Protein 8YXY (pdb70)

Sequence (577 aa):
KPHVSLIGLGNMGLAIANCLIKSGCKLTVWNRSAEKAASLVPQGATVAATPAECVASSPTIVICLLNQDVVQQTLDEVIDLSGKTIINLTNGTPQQAVKVATLVQQRGAESYIHGAIMTTPEYLGQPSSVTLISGPKTAYESQKELLSSIGTTRHVSDDIAKASLLDNALLSVMSGVFEGWVQALAIVGAAGEDEVDFAALASPLVASMADQLPVIAGRVREKQYVGGSPITMGLEA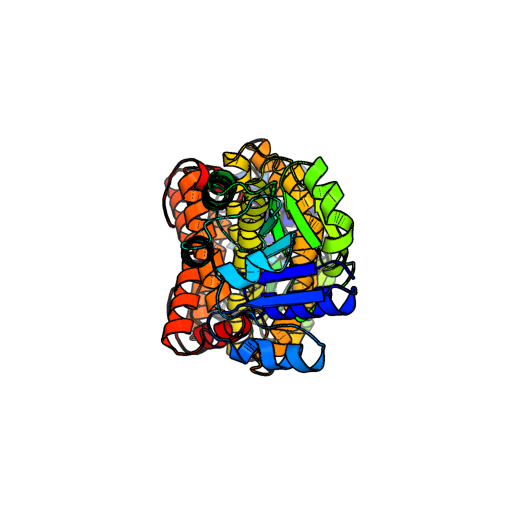LENISETSRELGVGVLLGSMREVMSEAVKKGKGGESIAGLVPMLTELDKKWNKPHVSLIGLGNMGLAIANCLIKSGCKLTVWNRSAEKAASLVPQGATVAATPAECVASSPTIVICLLNQDVVQQTLDEVIDLSGKTIINLTNGTPQQAVKVATLVQQRGAESYIHGAIMTTPEYLGQPSSVTLISGPKTAYESQKELLSSIGTTRHVSDDIAKASLLDNALLSVMSGVFEGWVQALAIVGAAGEDEVDFAALASPLVASMADQLPVIAGRVREKQYVGGSPITMGLEALENISETSRELGVGVLLGSMREVMSEAVKKGKGGESIAGLVPMLTELDKKW

Organism: NCBI:txid1380566

Structure (mmCIF, N/CA/C/O backbone):
data_8YXY
#
_entry.id   8YXY
#
_cell.length_a   36.850
_cell.length_b   114.450
_cell.length_c   62.610
_cell.angle_alpha   90.00
_cell.angle_beta   99.05
_cell.angle_gamma   90.00
#
_symmetry.space_group_name_H-M   'P 1 21 1'
#
loop_
_entity.id
_entity.type
_entity.pdbx_description
1 polymer Oxidoreductase
2 non-polymer 'NADP NICOTINAMIDE-ADENINE-DINUCLEOTIDE PHOSPHATE'
3 non-polymer DI(HYDROXYETHYL)ETHER
4 non-polymer (4~{R})-4-methyl-1-(phenylmethyl)piperidin-3-one
5 water water
#
loop_
_atom_site.group_PDB
_atom_site.id
_atom_site.type_symbol
_atom_site.label_atom_id
_atom_site.label_alt_id
_atom_site.label_comp_id
_atom_site.label_asym_id
_atom_site.label_entity_id
_atom_site.label_seq_id
_atom_site.pdbx_PDB_ins_code
_atom_site.Cartn_x
_atom_site.Cartn_y
_atom_site.Cartn_z
_atom_site.occupancy
_atom_site.B_iso_or_equiv
_atom_site.auth_seq_id
_atom_site.auth_comp_id
_atom_site.auth_asym_id
_atom_site.auth_atom_id
_atom_site.pdbx_PDB_model_num
ATOM 1 N N . LYS A 1 6 ? 23.414 22.174 49.705 1.00 34.37 6 LYS A N 1
ATOM 2 C CA . LYS A 1 6 ? 22.744 21.550 48.519 1.00 27.89 6 LYS A CA 1
ATOM 3 C C . LYS A 1 6 ? 21.869 22.592 47.838 1.00 23.66 6 LYS A C 1
ATOM 4 O O . LYS A 1 6 ? 21.180 23.330 48.519 1.00 25.52 6 LYS A O 1
ATOM 10 N N . PRO A 1 7 ? 21.859 22.675 46.494 1.00 20.94 7 PRO A N 1
ATOM 11 C CA . PRO A 1 7 ? 20.959 23.624 45.843 1.00 18.67 7 PRO A CA 1
ATOM 12 C C . PRO A 1 7 ? 19.487 23.191 45.990 1.00 15.98 7 PRO A C 1
ATOM 13 O O . PRO A 1 7 ? 19.198 22.028 45.875 1.00 17.00 7 PRO A O 1
ATOM 17 N N . HIS A 1 8 ? 18.641 24.161 46.207 1.00 14.71 8 HIS A N 1
ATOM 18 C CA . HIS A 1 8 ? 17.175 23.960 46.293 1.00 15.09 8 HIS A CA 1
ATOM 19 C C . HIS A 1 8 ? 16.595 23.919 44.877 1.00 12.85 8 HIS A C 1
ATOM 20 O O . HIS A 1 8 ? 16.830 24.827 44.072 1.00 13.29 8 HIS A O 1
ATOM 27 N N . VAL A 1 9 ? 15.869 22.854 44.591 1.00 11.17 9 VAL A N 1
ATOM 28 C CA . VAL A 1 9 ? 15.187 22.690 43.279 1.00 10.83 9 VAL A CA 1
ATOM 29 C C . VAL A 1 9 ? 13.759 22.280 43.575 1.00 9.85 9 VAL A C 1
ATOM 30 O O . VAL A 1 9 ? 13.532 21.439 44.462 1.00 10.84 9 VAL A O 1
ATOM 34 N N . SER A 1 10 ? 12.786 22.824 42.860 1.00 9.53 10 SER A N 1
ATOM 35 C CA . SER A 1 10 ? 11.389 22.387 42.951 1.00 9.55 10 SER A CA 1
ATOM 36 C C . SER A 1 10 ? 11.051 21.623 41.680 1.00 9.95 10 SER A C 1
ATOM 37 O O . SER A 1 10 ? 11.538 21.951 40.574 1.00 11.33 10 SER A O 1
ATOM 40 N N . LEU A 1 11 ? 10.129 20.676 41.791 1.00 8.39 11 LEU A N 1
ATOM 41 C CA . LEU A 1 11 ? 9.639 19.865 40.661 1.00 8.80 11 LEU A CA 1
ATOM 42 C C . LEU A 1 11 ? 8.120 19.830 40.727 1.00 9.00 11 LEU A C 1
ATOM 43 O O . LEU A 1 11 ? 7.549 19.474 41.799 1.00 9.72 11 LEU A O 1
ATOM 48 N N . ILE A 1 12 ? 7.493 20.184 39.625 1.00 8.27 12 ILE A N 1
ATOM 49 C CA . ILE A 1 12 ? 6.029 20.091 39.463 1.00 9.05 12 ILE A CA 1
ATOM 50 C C . ILE A 1 12 ? 5.743 18.970 38.472 1.00 8.39 12 ILE A C 1
ATOM 51 O O . ILE A 1 12 ? 6.112 19.090 37.296 1.00 8.56 12 ILE A O 1
ATOM 56 N N . GLY A 1 13 ? 5.096 17.905 38.922 1.00 8.58 13 GLY A N 1
ATOM 57 C CA . GLY A 1 13 ? 4.724 16.747 38.112 1.00 8.60 13 GLY A CA 1
ATOM 58 C C . GLY A 1 13 ? 5.495 15.521 38.513 1.00 8.56 13 GLY A C 1
ATOM 59 O O . GLY A 1 13 ? 6.741 15.516 38.478 1.00 9.35 13 GLY A O 1
ATOM 60 N N . LEU A 1 14 ? 4.780 14.484 38.931 1.00 8.20 14 LEU A N 1
ATOM 61 C CA . LEU A 1 14 ? 5.361 13.207 39.435 1.00 8.90 14 LEU A CA 1
ATOM 62 C C . LEU A 1 14 ? 4.708 12.016 38.746 1.00 9.25 14 LEU A C 1
ATOM 63 O O . LEU A 1 14 ? 4.528 10.962 39.368 1.00 10.47 14 LEU A O 1
ATOM 68 N N . GLY A 1 15 ? 4.422 12.133 37.468 1.00 8.66 15 GLY A N 1
ATOM 69 C CA . GLY A 1 15 ? 4.023 11.018 36.619 1.00 9.05 15 GLY A CA 1
ATOM 70 C C . GLY A 1 15 ? 5.210 10.138 36.280 1.00 8.60 15 GLY A C 1
ATOM 71 O O . GLY A 1 15 ? 6.272 10.150 36.958 1.00 9.00 15 GLY A O 1
ATOM 72 N N . ASN A 1 16 ? 5.074 9.331 35.247 1.00 7.95 16 ASN A N 1
ATOM 73 C CA . ASN A 1 16 ? 6.167 8.433 34.873 1.00 8.73 16 ASN A CA 1
ATOM 74 C C . ASN A 1 16 ? 7.473 9.221 34.690 1.00 8.39 16 ASN A C 1
ATOM 75 O O . ASN A 1 16 ? 8.538 8.818 35.202 1.00 9.27 16 ASN A O 1
ATOM 80 N N . MET A 1 17 ? 7.462 10.281 33.912 1.00 8.44 17 MET A N 1
ATOM 81 C CA . MET A 1 17 ? 8.730 11.001 33.661 1.00 8.03 17 MET A CA 1
ATOM 82 C C . MET A 1 17 ? 9.058 11.910 34.826 1.00 8.28 17 MET A C 1
ATOM 83 O O . MET A 1 17 ? 10.238 11.996 35.208 1.00 8.66 17 MET A O 1
ATOM 88 N N . GLY A 1 18 ? 8.081 12.580 35.427 1.00 8.40 18 GLY A N 1
ATOM 89 C CA . GLY A 1 18 ? 8.379 13.440 36.581 1.00 8.83 18 GLY A CA 1
ATOM 90 C C . GLY A 1 18 ? 9.021 12.675 37.711 1.00 8.76 18 GLY A C 1
ATOM 91 O O . GLY A 1 18 ? 9.962 13.182 38.326 1.00 8.92 18 GLY A O 1
ATOM 92 N N . LEU A 1 19 ? 8.549 11.477 38.028 1.00 8.62 19 LEU A N 1
ATOM 93 C CA . LEU A 1 19 ? 9.182 10.729 39.125 1.00 9.58 19 LEU A CA 1
ATOM 94 C C . LEU A 1 19 ? 10.618 10.353 38.746 1.00 8.96 19 LEU A C 1
ATOM 95 O O . LEU A 1 19 ? 11.502 10.358 39.632 1.00 9.59 19 LEU A O 1
ATOM 100 N N . ALA A 1 20 ? 10.860 10.015 37.516 1.00 8.47 20 ALA A N 1
ATOM 101 C CA . ALA A 1 20 ? 12.232 9.684 37.080 1.00 9.52 20 ALA A CA 1
ATOM 102 C C . ALA A 1 20 ? 13.119 10.933 37.248 1.00 8.91 20 ALA A C 1
ATOM 103 O O . ALA A 1 20 ? 14.284 10.829 37.670 1.00 9.31 20 ALA A O 1
ATOM 105 N N . ILE A 1 21 ? 12.616 12.100 36.877 1.00 8.45 21 ILE A N 1
ATOM 106 C CA . ILE A 1 21 ? 13.364 13.362 37.062 1.00 8.37 21 ILE A CA 1
ATOM 107 C C . ILE A 1 21 ? 13.650 13.537 38.534 1.00 8.50 21 ILE A C 1
ATOM 108 O O . ILE A 1 21 ? 14.784 13.893 38.928 1.00 9.54 21 ILE A O 1
ATOM 113 N N . ALA A 1 22 ? 12.645 13.352 39.389 1.00 8.52 22 ALA A N 1
ATOM 114 C CA . ALA A 1 22 ? 12.830 13.538 40.828 1.00 9.19 22 ALA A CA 1
ATOM 115 C C . ALA A 1 22 ? 13.977 12.663 41.341 1.00 9.51 22 ALA A C 1
ATOM 116 O O . ALA A 1 22 ? 14.830 13.141 42.109 1.00 10.01 22 ALA A O 1
ATOM 118 N N . ASN A 1 23 ? 13.974 11.406 40.980 1.00 9.39 23 ASN A N 1
ATOM 119 C CA . ASN A 1 23 ? 15.043 10.509 41.453 1.00 9.42 23 ASN A CA 1
ATOM 120 C C . ASN A 1 23 ? 16.400 10.967 40.919 1.00 10.20 23 ASN A C 1
ATOM 121 O O . ASN A 1 23 ? 17.387 10.911 41.703 1.00 11.38 23 ASN A O 1
ATOM 126 N N . CYS A 1 24 ? 16.496 11.429 39.687 1.00 10.12 24 CYS A N 1
ATOM 127 C CA . CYS A 1 24 ? 17.774 11.954 39.178 1.00 10.76 24 CYS A CA 1
ATOM 128 C C . CYS A 1 24 ? 18.164 13.159 39.986 1.00 11.06 24 CYS A C 1
ATOM 129 O O . CYS A 1 24 ? 19.392 13.267 40.324 1.00 12.09 24 CYS A O 1
ATOM 132 N N . LEU A 1 25 ? 17.300 14.084 40.287 1.00 10.04 25 LEU A N 1
ATOM 133 C CA . LEU A 1 25 ? 17.681 15.326 40.989 1.00 11.02 25 LEU A CA 1
ATOM 134 C C . LEU A 1 25 ? 18.116 14.974 42.405 1.00 12.11 25 LEU A C 1
ATOM 135 O O . LEU A 1 25 ? 19.149 15.554 42.907 1.00 12.71 25 LEU A O 1
ATOM 140 N N . ILE A 1 26 ? 17.497 14.015 43.073 1.00 11.19 26 ILE A N 1
ATOM 141 C CA . ILE A 1 26 ? 17.900 13.647 44.461 1.00 11.74 26 ILE A CA 1
ATOM 142 C C . ILE A 1 26 ? 19.263 12.993 44.351 1.00 13.11 26 ILE A C 1
ATOM 143 O O . ILE A 1 26 ? 20.160 13.338 45.210 1.00 13.56 26 ILE A O 1
ATOM 148 N N . LYS A 1 27 ? 19.480 12.114 43.409 1.00 12.83 27 LYS A N 1
ATOM 149 C CA . LYS A 1 27 ? 20.768 11.394 43.307 1.00 15.29 27 LYS A CA 1
ATOM 150 C C . LYS A 1 27 ? 21.887 12.393 43.048 1.00 16.79 27 LYS A C 1
ATOM 151 O O . LYS A 1 27 ? 23.025 12.160 43.568 1.00 17.88 27 LYS A O 1
ATOM 157 N N . SER A 1 28 ? 21.677 13.496 42.337 1.00 14.83 28 SER A N 1
ATOM 158 C CA . SER A 1 28 ? 22.728 14.483 42.015 1.00 17.00 28 SER A CA 1
ATOM 159 C C . SER A 1 28 ? 22.974 15.423 43.192 1.00 17.14 28 SER A C 1
ATOM 160 O O . SER A 1 28 ? 23.911 16.245 43.062 1.00 20.88 28 SER A O 1
ATOM 163 N N . GLY A 1 29 ? 22.223 15.358 44.284 1.00 15.87 29 GLY A N 1
ATOM 164 C CA . GLY A 1 29 ? 22.496 16.138 45.497 1.00 17.57 29 GLY A CA 1
ATOM 165 C C . GLY A 1 29 ? 21.653 17.383 45.648 1.00 20.33 29 GLY A C 1
ATOM 166 O O . GLY A 1 29 ? 22.059 18.281 46.378 1.00 20.80 29 GLY A O 1
ATOM 167 N N . CYS A 1 30 ? 20.470 17.454 45.018 1.00 17.25 30 CYS A N 1
ATOM 168 C CA . CYS A 1 30 ? 19.520 18.597 45.180 1.00 16.66 30 CYS A CA 1
ATOM 169 C C . CYS A 1 30 ? 18.753 18.438 46.504 1.00 14.64 30 CYS A C 1
ATOM 170 O O . CYS A 1 30 ? 18.430 17.288 46.854 1.00 16.53 30 CYS A O 1
ATOM 173 N N . LYS A 1 31 ? 18.364 19.541 47.114 1.00 13.38 31 LYS A N 1
ATOM 174 C CA . LYS A 1 31 ? 17.312 19.608 48.140 1.00 14.25 31 LYS A CA 1
ATOM 175 C C . LYS A 1 31 ? 15.991 19.807 47.380 1.00 12.10 31 LYS A C 1
ATOM 176 O O . LYS A 1 31 ? 15.731 20.950 46.895 1.00 13.03 31 LYS A O 1
ATOM 182 N N . LEU A 1 32 ? 15.230 18.748 47.251 1.00 11.21 32 LEU A N 1
ATOM 183 C CA . LEU A 1 32 ? 14.059 18.692 46.328 1.00 11.07 32 LEU A CA 1
ATOM 184 C C . LEU A 1 32 ? 12.750 18.980 47.046 1.00 9.84 32 LEU A C 1
ATOM 185 O O . LEU A 1 32 ? 12.459 18.357 48.079 1.00 11.47 32 LEU A O 1
ATOM 190 N N . THR A 1 33 ? 11.946 19.882 46.507 1.00 10.33 33 THR A N 1
ATOM 191 C CA . THR A 1 33 ? 10.546 20.094 46.913 1.00 10.04 33 THR A CA 1
ATOM 192 C C . THR A 1 33 ? 9.678 19.720 45.720 1.00 9.57 33 THR A C 1
ATOM 193 O O . THR A 1 33 ? 10.012 20.130 44.583 1.00 10.53 33 THR A O 1
ATOM 197 N N . VAL A 1 34 ? 8.625 18.967 45.937 1.00 8.77 34 VAL A N 1
ATOM 198 C CA . VAL A 1 34 ? 7.763 18.438 44.853 1.00 9.62 34 VAL A CA 1
ATOM 199 C C . VAL A 1 34 ? 6.321 18.831 45.065 1.00 8.43 34 VAL A C 1
ATOM 200 O O . VAL A 1 34 ? 5.850 19.041 46.204 1.00 10.01 34 VAL A O 1
ATOM 204 N N . TRP A 1 35 ? 5.582 18.855 43.960 1.00 9.57 35 TRP A N 1
ATOM 205 C CA . TRP A 1 35 ? 4.111 18.948 43.976 1.00 9.65 35 TRP A CA 1
ATOM 206 C C . TRP A 1 35 ? 3.585 18.092 42.858 1.00 9.20 35 TRP A C 1
ATOM 207 O O . TRP A 1 35 ? 4.137 18.065 41.747 1.00 9.63 35 TRP A O 1
ATOM 218 N N . ASN A 1 36 ? 2.478 17.439 43.125 1.00 9.37 36 ASN A N 1
ATOM 219 C CA . ASN A 1 36 ? 1.727 16.685 42.099 1.00 9.33 36 ASN A CA 1
ATOM 220 C C . ASN A 1 36 ? 0.266 16.749 42.482 1.00 10.06 36 ASN A C 1
ATOM 221 O O . ASN A 1 36 ? -0.060 16.675 43.695 1.00 11.08 36 ASN A O 1
ATOM 226 N N . ARG A 1 37 ? -0.620 16.783 41.506 1.00 9.68 37 ARG A N 1
ATOM 227 C CA . ARG A 1 37 ? -2.076 16.730 41.768 1.00 10.47 37 ARG A CA 1
ATOM 228 C C . ARG A 1 37 ? -2.375 15.530 42.645 1.00 10.28 37 ARG A C 1
ATOM 229 O O . ARG A 1 37 ? -3.128 15.684 43.657 1.00 13.05 37 ARG A O 1
ATOM 237 N N . SER A 1 38 ? -1.907 14.381 42.334 1.00 10.44 38 SER A N 1
ATOM 238 C CA . SER A 1 38 ? -2.067 13.143 43.131 1.00 11.36 38 SER A CA 1
ATOM 239 C C . SER A 1 38 ? -0.849 13.061 44.067 1.00 11.41 38 SER A C 1
ATOM 240 O O . SER A 1 38 ? 0.238 12.614 43.682 1.00 11.41 38 SER A O 1
ATOM 243 N N . ALA A 1 39 ? -0.995 13.514 45.307 1.00 11.76 39 ALA A N 1
ATOM 244 C CA . ALA A 1 39 ? 0.176 13.759 46.170 1.00 11.70 39 ALA A CA 1
ATOM 245 C C . ALA A 1 39 ? 0.864 12.460 46.560 1.00 12.30 39 ALA A C 1
ATOM 246 O O . ALA A 1 39 ? 2.071 12.459 46.822 1.00 12.24 39 ALA A O 1
ATOM 248 N N . GLU A 1 40 ? 0.142 11.351 46.528 1.00 12.45 40 GLU A N 1
ATOM 249 C CA . GLU A 1 40 ? 0.688 10.042 46.902 1.00 14.30 40 GLU A CA 1
ATOM 250 C C . GLU A 1 40 ? 1.812 9.651 45.965 1.00 13.37 40 GLU A C 1
ATOM 251 O O . GLU A 1 40 ? 2.619 8.760 46.341 1.00 14.44 40 GLU A O 1
ATOM 257 N N . LYS A 1 41 ? 1.924 10.235 44.773 1.00 11.61 41 LYS A N 1
ATOM 258 C CA . LYS A 1 41 ? 3.023 9.845 43.850 1.00 12.82 41 LYS A CA 1
ATOM 259 C C . LYS A 1 41 ? 4.370 10.304 44.427 1.00 11.08 41 LYS A C 1
ATOM 260 O O . LYS A 1 41 ? 5.416 9.917 43.871 1.00 12.68 41 LYS A O 1
ATOM 266 N N . ALA A 1 42 ? 4.403 11.118 45.462 1.00 10.87 42 ALA A N 1
ATOM 267 C CA . ALA A 1 42 ? 5.673 11.479 46.123 1.00 10.60 42 ALA A CA 1
ATOM 268 C C . ALA A 1 42 ? 6.132 10.427 47.129 1.00 11.12 42 ALA A C 1
ATOM 269 O O . ALA A 1 42 ? 7.216 10.573 47.706 1.00 10.94 42 ALA A O 1
ATOM 271 N N . ALA A 1 43 ? 5.357 9.378 47.413 1.00 10.96 43 ALA A N 1
ATOM 272 C CA . ALA A 1 43 ? 5.649 8.463 48.537 1.00 11.49 43 ALA A CA 1
ATOM 273 C C . ALA A 1 43 ? 7.069 7.899 48.451 1.00 10.46 43 ALA A C 1
ATOM 274 O O . ALA A 1 43 ? 7.754 7.830 49.488 1.00 11.56 43 ALA A O 1
ATOM 276 N N . SER A 1 44 ? 7.540 7.510 47.285 1.00 10.69 44 SER A N 1
ATOM 277 C CA . SER A 1 44 ? 8.877 6.888 47.175 1.00 11.59 44 SER A CA 1
ATOM 278 C C . SER A 1 44 ? 9.986 7.916 47.360 1.00 11.00 44 SER A C 1
ATOM 279 O O . SER A 1 44 ? 11.169 7.548 47.574 1.00 12.33 44 SER A O 1
ATOM 282 N N . LEU A 1 45 ? 9.654 9.183 47.344 1.00 11.10 45 LEU A N 1
ATOM 283 C CA . LEU A 1 45 ? 10.637 10.281 47.478 1.00 11.03 45 LEU A CA 1
ATOM 284 C C . LEU A 1 45 ? 10.783 10.679 48.935 1.00 11.67 45 LEU A C 1
ATOM 285 O O . LEU A 1 45 ? 11.804 11.311 49.304 1.00 11.65 45 LEU A O 1
ATOM 290 N N . VAL A 1 46 ? 9.794 10.411 49.761 1.00 11.84 46 VAL A N 1
ATOM 291 C CA . VAL A 1 46 ? 9.789 10.876 51.164 1.00 12.62 46 VAL A CA 1
ATOM 292 C C . VAL A 1 46 ? 10.943 10.229 51.923 1.00 13.27 46 VAL A C 1
ATOM 293 O O . VAL A 1 46 ? 11.670 10.973 52.580 1.00 13.87 46 VAL A O 1
ATOM 297 N N . PRO A 1 47 ? 11.178 8.918 51.856 1.00 13.51 47 PRO A N 1
ATOM 298 C CA . PRO A 1 47 ? 12.313 8.336 52.579 1.00 14.32 47 PRO A CA 1
ATOM 299 C C . PRO A 1 47 ? 13.654 8.876 52.074 1.00 15.52 47 PRO A C 1
ATOM 300 O O . PRO A 1 47 ? 14.659 8.766 52.767 1.00 17.92 47 PRO A O 1
ATOM 304 N N . GLN A 1 48 ? 13.690 9.419 50.859 1.00 12.51 48 GLN A N 1
ATOM 305 C CA . GLN A 1 48 ? 14.884 10.006 50.227 1.00 12.49 48 GLN A CA 1
ATOM 306 C C . GLN A 1 48 ? 15.075 11.445 50.643 1.00 13.21 48 GLN A C 1
ATOM 307 O O . GLN A 1 48 ? 16.088 12.033 50.216 1.00 17.13 48 GLN A O 1
ATOM 313 N N . GLY A 1 49 ? 14.184 12.016 51.413 1.00 13.14 49 GLY A N 1
ATOM 314 C CA . GLY A 1 49 ? 14.312 13.371 51.964 1.00 14.42 49 GLY A CA 1
ATOM 315 C C . GLY A 1 49 ? 13.665 14.456 51.110 1.00 14.06 49 GLY A C 1
ATOM 316 O O . GLY A 1 49 ? 13.888 15.651 51.411 1.00 16.23 49 GLY A O 1
ATOM 317 N N . ALA A 1 50 ? 12.795 14.117 50.164 1.00 12.32 50 ALA A N 1
ATOM 318 C CA . ALA A 1 50 ? 12.073 15.184 49.450 1.00 11.80 50 ALA A CA 1
ATOM 319 C C . ALA A 1 50 ? 11.017 15.805 50.352 1.00 11.62 50 ALA A C 1
ATOM 320 O O . ALA A 1 50 ? 10.414 15.091 51.222 1.00 13.53 50 ALA A O 1
ATOM 322 N N . THR A 1 51 ? 10.745 17.071 50.167 1.00 10.87 51 THR A N 1
ATOM 323 C CA . THR A 1 51 ? 9.643 17.773 50.808 1.00 11.03 51 THR A CA 1
ATOM 324 C C . THR A 1 51 ? 8.480 17.866 49.854 1.00 9.99 51 THR A C 1
ATOM 325 O O . THR A 1 51 ? 8.703 18.166 48.672 1.00 11.00 51 THR A O 1
ATOM 329 N N . VAL A 1 52 ? 7.273 17.661 50.329 1.00 9.92 52 VAL A N 1
ATOM 330 C CA . VAL A 1 52 ? 6.035 17.738 49.531 1.00 10.48 52 VAL A CA 1
ATOM 331 C C . VAL A 1 52 ? 5.358 19.035 49.829 1.00 11.20 52 VAL A C 1
ATOM 332 O O . VAL A 1 52 ? 4.996 19.317 51.016 1.00 12.85 52 VAL A O 1
ATOM 336 N N . ALA A 1 53 ? 5.188 19.865 48.831 1.00 10.74 53 ALA A N 1
ATOM 337 C CA . ALA A 1 53 ? 4.464 21.147 48.952 1.00 11.33 53 ALA A CA 1
ATOM 338 C C . ALA A 1 53 ? 2.969 20.908 48.823 1.00 11.96 53 ALA A C 1
ATOM 339 O O . ALA A 1 53 ? 2.543 20.035 48.056 1.00 13.32 53 ALA A O 1
ATOM 341 N N . ALA A 1 54 ? 2.164 21.699 49.522 1.00 13.24 54 ALA A N 1
ATOM 342 C CA . ALA A 1 54 ? 0.700 21.545 49.457 1.00 14.29 54 ALA A CA 1
ATOM 343 C C . ALA A 1 54 ? 0.135 22.034 48.132 1.00 14.26 54 ALA A C 1
ATOM 344 O O . ALA A 1 54 ? -0.839 21.454 47.631 1.00 16.51 54 ALA A O 1
ATOM 346 N N . THR A 1 55 ? 0.756 23.073 47.568 1.00 12.42 55 THR A N 1
ATOM 347 C CA . THR A 1 55 ? 0.206 23.738 46.367 1.00 12.69 55 THR A CA 1
ATOM 348 C C . THR A 1 55 ? 1.335 24.034 45.407 1.00 12.31 55 THR A C 1
ATOM 349 O O . THR A 1 55 ? 2.503 24.144 45.821 1.00 10.75 55 THR A O 1
ATOM 353 N N . PRO A 1 56 ? 1.006 24.272 44.116 1.00 11.83 56 PRO A N 1
ATOM 354 C CA . PRO A 1 56 ? 2.030 24.776 43.200 1.00 11.62 56 PRO A CA 1
ATOM 355 C C . PRO A 1 56 ? 2.749 26.030 43.682 1.00 11.96 56 PRO A C 1
ATOM 356 O O . PRO A 1 56 ? 3.960 26.161 43.574 1.00 12.13 56 PRO A O 1
ATOM 360 N N . ALA A 1 57 ? 1.983 26.958 44.240 1.00 13.08 57 ALA A N 1
ATOM 361 C CA . ALA A 1 57 ? 2.586 28.234 44.719 1.00 13.08 57 ALA A CA 1
ATOM 362 C C . ALA A 1 57 ? 3.628 27.970 45.822 1.00 12.42 57 ALA A C 1
ATOM 363 O O . ALA A 1 57 ? 4.699 28.533 45.833 1.00 13.27 57 ALA A O 1
ATOM 365 N N . GLU A 1 58 ? 3.270 27.100 46.750 1.00 13.32 58 GLU A N 1
ATOM 366 C CA . GLU A 1 58 ? 4.203 26.788 47.851 1.00 15.04 58 GLU A CA 1
ATOM 367 C C . GLU A 1 58 ? 5.420 26.068 47.277 1.00 12.65 58 GLU A C 1
ATOM 368 O O . GLU A 1 58 ? 6.562 26.286 47.699 1.00 13.62 58 GLU A O 1
ATOM 374 N N . CYS A 1 59 ? 5.209 25.192 46.301 1.00 11.76 59 CYS A N 1
ATOM 375 C CA . CYS A 1 59 ? 6.351 24.492 45.672 1.00 11.64 59 CYS A CA 1
ATOM 376 C C . CYS A 1 59 ? 7.304 25.491 45.028 1.00 11.66 59 CYS A C 1
ATOM 377 O O . CYS A 1 59 ? 8.513 25.459 45.279 1.00 12.07 59 CYS A O 1
ATOM 380 N N . VAL A 1 60 ? 6.773 26.433 44.283 1.00 11.34 60 VAL A N 1
ATOM 381 C CA . VAL A 1 60 ? 7.629 27.430 43.593 1.00 12.45 60 VAL A CA 1
ATOM 382 C C . VAL A 1 60 ? 8.340 28.347 44.597 1.00 12.98 60 VAL A C 1
ATOM 383 O O . VAL A 1 60 ? 9.483 28.717 44.358 1.00 13.10 60 VAL A O 1
ATOM 387 N N . ALA A 1 61 ? 7.681 28.655 45.716 1.00 13.31 61 ALA A N 1
ATOM 388 C CA . ALA A 1 61 ? 8.255 29.569 46.740 1.00 15.09 61 ALA A CA 1
ATOM 389 C C . ALA A 1 61 ? 9.497 28.933 47.349 1.00 15.46 61 ALA A C 1
ATOM 390 O O . ALA A 1 61 ? 10.350 29.655 47.873 1.00 17.91 61 ALA A O 1
ATOM 392 N N . SER A 1 62 ? 9.635 27.608 47.314 1.00 14.25 62 SER A N 1
ATOM 393 C CA . SER A 1 62 ? 10.648 26.843 48.071 1.00 15.00 62 SER A CA 1
ATOM 394 C C . SER A 1 62 ? 12.018 26.879 47.418 1.00 14.43 62 SER A C 1
ATOM 395 O O . SER A 1 62 ? 13.012 26.540 48.064 1.00 15.57 62 SER A O 1
ATOM 398 N N . SER A 1 63 ? 12.108 27.203 46.124 1.00 12.99 63 SER A N 1
ATOM 399 C CA . SER A 1 63 ? 13.375 27.072 45.371 1.00 13.97 63 SER A CA 1
ATOM 400 C C . SER A 1 63 ? 13.529 28.155 44.332 1.00 13.07 63 SER A C 1
ATOM 401 O O . SER A 1 63 ? 12.538 28.672 43.841 1.00 13.56 63 SER A O 1
ATOM 404 N N . PRO A 1 64 ? 14.768 28.461 43.905 1.00 12.65 64 PRO A N 1
ATOM 405 C CA . PRO A 1 64 ? 14.952 29.416 42.829 1.00 12.51 64 PRO A CA 1
ATOM 406 C C . PRO A 1 64 ? 14.882 28.819 41.431 1.00 11.38 64 PRO A C 1
ATOM 407 O O . PRO A 1 64 ? 14.863 29.516 40.462 1.00 12.69 64 PRO A O 1
ATOM 411 N N . THR A 1 65 ? 14.910 27.479 41.339 1.00 11.13 65 THR A N 1
ATOM 412 C CA . THR A 1 65 ? 14.887 26.746 40.060 1.00 10.27 65 THR A CA 1
ATOM 413 C C . THR A 1 65 ? 13.687 25.802 40.109 1.00 10.93 65 THR A C 1
ATOM 414 O O . THR A 1 65 ? 13.612 24.998 41.049 1.00 10.59 65 THR A O 1
ATOM 418 N N . ILE A 1 66 ? 12.825 25.927 39.124 1.00 10.16 66 ILE A N 1
ATOM 419 C CA . ILE A 1 66 ? 11.559 25.156 39.062 1.00 10.32 66 ILE A CA 1
ATOM 420 C C . ILE A 1 66 ? 11.592 24.284 37.818 1.00 8.96 66 ILE A C 1
ATOM 421 O O . ILE A 1 66 ? 11.627 24.851 36.705 1.00 10.41 66 ILE A O 1
ATOM 426 N N . VAL A 1 67 ? 11.522 22.998 37.958 1.00 8.49 67 VAL A N 1
ATOM 427 C CA . VAL A 1 67 ? 11.460 22.050 36.834 1.00 8.39 67 VAL A CA 1
ATOM 428 C C . VAL A 1 67 ? 10.004 21.618 36.734 1.00 8.62 67 VAL A C 1
ATOM 429 O O . VAL A 1 67 ? 9.368 21.327 37.777 1.00 8.58 67 VAL A O 1
ATOM 433 N N . ILE A 1 68 ? 9.468 21.557 35.526 1.00 8.34 68 ILE A N 1
ATOM 434 C CA . ILE A 1 68 ? 8.053 21.176 35.308 1.00 8.01 68 ILE A CA 1
ATOM 435 C C . ILE A 1 68 ? 8.025 20.008 34.357 1.00 7.93 68 ILE A C 1
ATOM 436 O O . ILE A 1 68 ? 8.628 20.096 33.270 1.00 8.74 68 ILE A O 1
ATOM 441 N N . CYS A 1 69 ? 7.248 18.981 34.650 1.00 7.73 69 CYS A N 1
ATOM 442 C CA . CYS A 1 69 ? 7.057 17.870 33.729 1.00 7.85 69 CYS A CA 1
ATOM 443 C C . CYS A 1 69 ? 5.653 17.315 33.886 1.00 7.75 69 CYS A C 1
ATOM 444 O O . CYS A 1 69 ? 5.429 16.412 34.698 1.00 9.09 69 CYS A O 1
ATOM 447 N N . LEU A 1 70 ? 4.719 17.973 33.215 1.00 8.03 70 LEU A N 1
ATOM 448 C CA . LEU A 1 70 ? 3.290 17.613 33.328 1.00 8.28 70 LEU A CA 1
ATOM 449 C C . LEU A 1 70 ? 2.841 17.006 32.008 1.00 8.27 70 LEU A C 1
ATOM 450 O O . LEU A 1 70 ? 3.585 16.934 31.039 1.00 9.02 70 LEU A O 1
ATOM 455 N N . LEU A 1 71 ? 1.567 16.581 31.956 1.00 8.48 71 LEU A N 1
ATOM 456 C CA . LEU A 1 71 ? 1.109 15.883 30.730 1.00 8.44 71 LEU A CA 1
ATOM 457 C C . LEU A 1 71 ? 1.243 16.795 29.528 1.00 8.36 71 LEU A C 1
ATOM 458 O O . LEU A 1 71 ? 1.694 16.337 28.446 1.00 9.22 71 LEU A O 1
ATOM 463 N N . ASN A 1 72 ? 0.749 18.010 29.615 1.00 8.05 72 ASN A N 1
ATOM 464 C CA . ASN A 1 72 ? 0.706 18.922 28.443 1.00 8.19 72 ASN A CA 1
ATOM 465 C C . ASN A 1 72 ? 0.753 20.346 28.944 1.00 8.20 72 ASN A C 1
ATOM 466 O O . ASN A 1 72 ? 0.732 20.607 30.155 1.00 8.58 72 ASN A O 1
ATOM 471 N N . GLN A 1 73 ? 0.896 21.271 28.016 1.00 8.10 73 GLN A N 1
ATOM 472 C CA . GLN A 1 73 ? 1.103 22.690 28.308 1.00 9.18 73 GLN A CA 1
ATOM 473 C C . GLN A 1 73 ? -0.183 23.362 28.767 1.00 9.32 73 GLN A C 1
ATOM 474 O O . GLN A 1 73 ? -0.091 24.379 29.488 1.00 10.68 73 GLN A O 1
ATOM 480 N N . ASP A 1 74 ? -1.353 22.817 28.472 1.00 9.79 74 ASP A N 1
ATOM 481 C CA . ASP A 1 74 ? -2.612 23.327 29.090 1.00 10.84 74 ASP A CA 1
ATOM 482 C C . ASP A 1 74 ? -2.563 23.054 30.573 1.00 10.71 74 ASP A C 1
ATOM 483 O O . ASP A 1 74 ? -2.894 23.942 31.376 1.00 11.53 74 ASP A O 1
ATOM 488 N N . VAL A 1 75 ? -2.173 21.867 30.962 1.00 9.80 75 VAL A N 1
ATOM 489 C CA . VAL A 1 75 ? -2.029 21.519 32.398 1.00 10.42 75 VAL A CA 1
ATOM 490 C C . VAL A 1 75 ? -0.958 22.398 33.040 1.00 9.97 75 VAL A C 1
ATOM 491 O O . VAL A 1 75 ? -1.143 22.836 34.192 1.00 11.00 75 VAL A O 1
ATOM 495 N N . VAL A 1 76 ? 0.136 22.687 32.365 1.00 9.92 76 VAL A N 1
ATOM 496 C CA . VAL A 1 76 ? 1.132 23.610 32.941 1.00 10.07 76 VAL A CA 1
ATOM 497 C C . VAL A 1 76 ? 0.481 24.962 33.229 1.00 11.20 76 VAL A C 1
ATOM 498 O O . VAL A 1 76 ? 0.636 25.507 34.332 1.00 11.64 76 VAL A O 1
ATOM 502 N N . GLN A 1 77 ? -0.242 25.521 32.264 1.00 11.04 77 GLN A N 1
ATOM 503 C CA . GLN A 1 77 ? -0.890 26.838 32.441 1.00 12.42 77 GLN A CA 1
ATOM 504 C C . GLN A 1 77 ? -1.888 26.769 33.580 1.00 12.33 77 GLN A C 1
ATOM 505 O O . GLN A 1 77 ? -1.897 27.701 34.447 1.00 14.38 77 GLN A O 1
ATOM 511 N N . GLN A 1 78 ? -2.664 25.732 33.683 1.00 12.31 78 GLN A N 1
ATOM 512 C CA . GLN A 1 78 ? -3.634 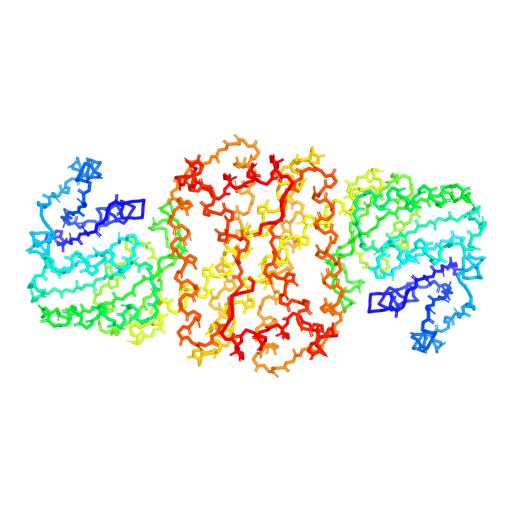25.601 34.798 1.00 13.86 78 GLN A CA 1
ATOM 513 C C . GLN A 1 78 ? -2.911 25.547 36.130 1.00 14.66 78 GLN A C 1
ATOM 514 O O . GLN A 1 78 ? -3.352 26.142 37.145 1.00 16.06 78 GLN A O 1
ATOM 520 N N . THR A 1 79 ? -1.831 24.801 36.198 1.00 13.41 79 THR A N 1
ATOM 521 C CA . THR A 1 79 ? -1.117 24.565 37.446 1.00 13.84 79 THR A CA 1
ATOM 522 C C . THR A 1 79 ? -0.461 25.853 37.895 1.00 14.55 79 THR A C 1
ATOM 523 O O . THR A 1 79 ? -0.318 26.016 39.140 1.00 15.51 79 THR A O 1
ATOM 527 N N . LEU A 1 80 ? -0.022 26.719 36.999 1.00 14.25 80 LEU A N 1
ATOM 528 C CA . LEU A 1 80 ? 0.697 27.966 37.318 1.00 16.10 80 LEU A CA 1
ATOM 529 C C . LEU A 1 80 ? -0.298 29.105 37.532 1.00 17.00 80 LEU A C 1
ATOM 530 O O . LEU A 1 80 ? 0.167 30.205 37.875 1.00 17.67 80 LEU A O 1
ATOM 535 N N . ASP A 1 81 ? -1.590 28.854 37.354 1.00 19.15 81 ASP A N 1
ATOM 536 C CA . ASP A 1 81 ? -2.679 29.869 37.394 1.00 22.76 81 ASP A CA 1
ATOM 537 C C . ASP A 1 81 ? -2.469 30.794 38.596 1.00 21.03 81 ASP A C 1
ATOM 538 O O . ASP A 1 81 ? -2.450 32.027 38.365 1.00 25.70 81 ASP A O 1
ATOM 543 N N . GLU A 1 82 ? -2.388 30.260 39.809 1.00 22.27 82 GLU A N 1
ATOM 544 C CA . GLU A 1 82 ? -2.404 31.053 41.075 1.00 23.83 82 GLU A CA 1
ATOM 545 C C . GLU A 1 82 ? -0.975 31.284 41.573 1.00 23.81 82 GLU A C 1
ATOM 546 O O . GLU A 1 82 ? -0.769 31.713 42.749 1.00 27.06 82 GLU A O 1
ATOM 552 N N . VAL A 1 83 ? 0.014 30.996 40.734 1.00 19.47 83 VAL A N 1
ATOM 553 C CA . VAL A 1 83 ? 1.433 31.250 41.102 1.00 20.89 83 VAL A CA 1
ATOM 554 C C . VAL A 1 83 ? 1.736 32.661 40.636 1.00 23.96 83 VAL A C 1
ATOM 555 O O . VAL A 1 83 ? 2.053 32.827 39.438 1.00 24.61 83 VAL A O 1
ATOM 559 N N . ILE A 1 84 ? 1.627 33.620 41.561 1.00 22.60 84 ILE A N 1
ATOM 560 C CA . ILE A 1 84 ? 1.623 35.078 41.256 1.00 26.04 84 ILE A CA 1
ATOM 561 C C . ILE A 1 84 ? 3.057 35.597 41.170 1.00 21.90 84 ILE A C 1
ATOM 562 O O . ILE A 1 84 ? 3.275 36.513 40.351 1.00 27.53 84 ILE A O 1
ATOM 567 N N . ASP A 1 85 ? 4.000 35.063 41.948 1.00 20.94 85 ASP A N 1
ATOM 568 C CA . ASP A 1 85 ? 5.333 35.688 42.140 1.00 22.87 85 ASP A CA 1
ATOM 569 C C . ASP A 1 85 ? 6.437 34.734 41.696 1.00 20.90 85 ASP A C 1
ATOM 570 O O . ASP A 1 85 ? 6.787 33.812 42.445 1.00 21.85 85 ASP A O 1
ATOM 575 N N . LEU A 1 86 ? 6.970 34.988 40.510 1.00 17.57 86 LEU A N 1
ATOM 576 C CA . LEU A 1 86 ? 8.101 34.189 39.962 1.00 16.74 86 LEU A CA 1
ATOM 577 C C . LEU A 1 86 ? 9.380 34.992 39.948 1.00 16.68 86 LEU A C 1
ATOM 578 O O . LEU A 1 86 ? 10.341 34.541 39.368 1.00 15.97 86 LEU A O 1
ATOM 583 N N . SER A 1 87 ? 9.426 36.151 40.637 1.00 16.87 87 SER A N 1
ATOM 584 C CA . SER A 1 87 ? 10.698 36.903 40.714 1.00 18.43 87 SER A CA 1
ATOM 585 C C . SER A 1 87 ? 11.832 36.021 41.291 1.00 16.65 87 SER A C 1
ATOM 586 O O . SER A 1 87 ? 11.627 35.278 42.247 1.00 18.29 87 SER A O 1
ATOM 589 N N . GLY A 1 88 ? 12.999 36.130 40.713 1.00 18.96 88 GLY A N 1
ATOM 590 C CA . GLY A 1 88 ? 14.181 35.344 41.105 1.00 19.24 88 GLY A CA 1
ATOM 591 C C . GLY A 1 88 ? 14.112 33.897 40.638 1.00 19.68 88 GLY A C 1
ATOM 592 O O . GLY A 1 88 ? 15.050 33.167 40.993 1.00 23.97 88 GLY A O 1
ATOM 593 N N . LYS A 1 89 ? 13.050 33.472 39.930 1.00 16.82 89 LYS A N 1
ATOM 594 C CA . LYS A 1 89 ? 12.840 32.017 39.600 1.00 15.50 89 LYS A CA 1
ATOM 595 C C . LYS A 1 89 ? 13.301 31.762 38.164 1.00 15.06 89 LYS A C 1
ATOM 596 O O . LYS A 1 89 ? 12.972 32.539 37.216 1.00 15.29 89 LYS A O 1
ATOM 602 N N . THR A 1 90 ? 13.990 30.642 37.947 1.00 13.25 90 THR A N 1
ATOM 603 C CA . THR A 1 90 ? 14.254 30.115 36.612 1.00 12.51 90 THR A CA 1
ATOM 604 C C . THR A 1 90 ? 13.304 28.928 36.387 1.00 11.55 90 THR A C 1
ATOM 605 O O . THR A 1 90 ? 13.260 28.030 37.246 1.00 12.75 90 THR A O 1
ATOM 609 N N . ILE A 1 91 ? 12.661 28.869 35.228 1.00 10.89 91 ILE A N 1
ATOM 610 C CA . ILE A 1 91 ? 11.711 27.795 34.881 1.00 10.54 91 ILE A CA 1
ATOM 611 C C . ILE A 1 91 ? 12.369 26.907 33.843 1.00 9.90 91 ILE A C 1
ATOM 612 O O . ILE A 1 91 ? 12.776 27.404 32.786 1.00 11.23 91 ILE A O 1
ATOM 617 N N . ILE A 1 92 ? 12.436 25.623 34.109 1.00 8.81 92 ILE A N 1
ATOM 618 C CA . ILE A 1 92 ? 12.907 24.600 33.177 1.00 8.66 92 ILE A CA 1
ATOM 619 C C . ILE A 1 92 ? 11.687 23.749 32.866 1.00 8.35 92 ILE A C 1
ATOM 620 O O . ILE A 1 92 ? 11.303 22.917 33.720 1.00 8.97 92 ILE A O 1
ATOM 625 N N . ASN A 1 93 ? 11.109 23.884 31.698 1.00 7.94 93 ASN A N 1
ATOM 626 C CA . ASN A 1 93 ? 9.868 23.165 31.352 1.00 7.78 93 ASN A CA 1
ATOM 627 C C . ASN A 1 93 ? 10.214 22.013 30.435 1.00 7.99 93 ASN A C 1
ATOM 628 O O . ASN A 1 93 ? 10.703 22.227 29.323 1.00 8.71 93 ASN A O 1
ATOM 633 N N . LEU A 1 94 ? 9.951 20.807 30.917 1.00 7.46 94 LEU A N 1
ATOM 634 C CA . LEU A 1 94 ? 10.220 19.547 30.220 1.00 8.19 94 LEU A CA 1
ATOM 635 C C . LEU A 1 94 ? 8.915 18.932 29.768 1.00 8.39 94 LEU A C 1
ATOM 636 O O . LEU A 1 94 ? 8.896 17.747 29.416 1.00 10.80 94 LEU A O 1
ATOM 641 N N . THR A 1 95 ? 7.854 19.681 29.628 1.00 8.35 95 THR A N 1
ATOM 642 C CA . THR A 1 95 ? 6.518 19.220 29.192 1.00 8.48 95 THR A CA 1
ATOM 643 C C . THR A 1 95 ? 6.411 19.285 27.691 1.00 7.80 95 THR A C 1
ATOM 644 O O . THR A 1 95 ? 6.677 20.355 27.087 1.00 8.67 95 THR A O 1
ATOM 648 N N . ASN A 1 96 ? 6.024 18.215 27.033 1.00 7.81 96 ASN A N 1
ATOM 649 C CA . ASN A 1 96 ? 5.798 18.215 25.597 1.00 7.70 96 ASN A CA 1
ATOM 650 C C . ASN A 1 96 ? 4.668 19.163 25.211 1.00 7.74 96 ASN A C 1
ATOM 651 O O . ASN A 1 96 ? 3.618 19.219 25.858 1.00 8.88 96 ASN A O 1
ATOM 656 N N . GLY A 1 97 ? 4.880 19.847 24.111 1.00 7.83 97 GLY A N 1
ATOM 657 C CA . GLY A 1 97 ? 3.863 20.710 23.545 1.00 8.18 97 GLY A CA 1
ATOM 658 C C . GLY A 1 97 ? 4.289 21.279 22.223 1.00 8.06 97 GLY A C 1
ATOM 659 O O . GLY A 1 97 ? 5.314 20.916 21.661 1.00 8.49 97 GLY A O 1
ATOM 660 N N . THR A 1 98 ? 3.446 22.181 21.708 1.00 8.35 98 THR A N 1
ATOM 661 C CA . THR A 1 98 ? 3.735 22.803 20.401 1.00 8.67 98 THR A CA 1
ATOM 662 C C . THR A 1 98 ? 4.679 23.978 20.589 1.00 8.23 98 THR A C 1
ATOM 663 O O . THR A 1 98 ? 4.815 24.535 21.690 1.00 8.72 98 THR A O 1
ATOM 667 N N . PRO A 1 99 ? 5.310 24.448 19.516 1.00 8.62 99 PRO A N 1
ATOM 668 C CA . PRO A 1 99 ? 6.087 25.686 19.571 1.00 9.35 99 PRO A CA 1
ATOM 669 C C . PRO A 1 99 ? 5.300 26.852 20.143 1.00 10.05 99 PRO A C 1
ATOM 670 O O . PRO A 1 99 ? 5.818 27.552 21.046 1.00 9.94 99 PRO A O 1
ATOM 674 N N . GLN A 1 100 ? 4.059 27.061 19.696 1.00 9.15 100 GLN A N 1
ATOM 675 C CA . GLN A 1 100 ? 3.363 28.218 20.210 1.00 9.25 100 GLN A CA 1
ATOM 676 C C . GLN A 1 100 ? 2.970 28.037 21.671 1.00 9.40 100 GLN A C 1
ATOM 677 O O . GLN A 1 100 ? 2.920 29.022 22.434 1.00 9.80 100 GLN A O 1
ATOM 683 N N . GLN A 1 101 ? 2.732 26.818 22.120 1.00 9.49 101 GLN A N 1
ATOM 684 C CA . GLN A 1 101 ? 2.498 26.601 23.556 1.00 9.44 101 GLN A CA 1
ATOM 685 C C . GLN A 1 101 ? 3.722 26.978 24.406 1.00 9.55 101 GLN A C 1
ATOM 686 O O . GLN A 1 101 ? 3.530 27.486 25.500 1.00 9.74 101 GLN A O 1
ATOM 692 N N . ALA A 1 102 ? 4.912 26.706 23.927 1.00 9.34 102 ALA A N 1
ATOM 693 C CA . ALA A 1 102 ? 6.149 27.115 24.640 1.00 10.33 102 ALA A CA 1
ATOM 694 C C . ALA A 1 102 ? 6.148 28.636 24.752 1.00 10.40 102 ALA A C 1
ATOM 695 O O . ALA A 1 102 ? 6.460 29.184 25.831 1.00 10.64 102 ALA A O 1
ATOM 697 N N . VAL A 1 103 ? 5.852 29.357 23.678 1.00 10.29 103 VAL A N 1
ATOM 698 C CA . VAL A 1 103 ? 5.709 30.849 23.702 1.00 11.42 103 VAL A CA 1
ATOM 699 C C . VAL A 1 103 ? 4.665 31.240 24.726 1.00 11.01 103 VAL A C 1
ATOM 700 O O . VAL A 1 103 ? 4.901 32.203 25.524 1.00 12.23 103 VAL A O 1
ATOM 704 N N . LYS A 1 104 ? 3.525 30.621 24.784 1.00 11.57 104 LYS A N 1
ATOM 705 C CA . LYS A 1 104 ? 2.477 30.953 25.756 1.00 12.87 104 LYS A CA 1
ATOM 706 C C . LYS A 1 104 ? 2.983 30.787 27.196 1.00 12.63 104 LYS A C 1
ATOM 707 O O . LYS A 1 104 ? 2.741 31.666 28.047 1.00 14.06 104 LYS A O 1
ATOM 713 N N . VAL A 1 105 ? 3.665 29.687 27.510 1.00 11.16 105 VAL A N 1
ATOM 714 C CA . VAL A 1 105 ? 4.131 29.467 28.907 1.00 10.73 105 VAL A CA 1
ATOM 715 C C . VAL A 1 105 ? 5.282 30.415 29.201 1.00 10.54 105 VAL A C 1
ATOM 716 O O . VAL A 1 105 ? 5.307 30.985 30.312 1.00 11.34 105 VAL A O 1
ATOM 720 N N . ALA A 1 106 ? 6.185 30.617 28.293 1.00 10.23 106 ALA A N 1
ATOM 721 C CA . ALA A 1 106 ? 7.315 31.537 28.521 1.00 11.38 106 ALA A CA 1
ATOM 722 C C . ALA A 1 106 ? 6.746 32.942 28.792 1.00 13.29 106 ALA A C 1
ATOM 723 O O . ALA A 1 106 ? 7.248 33.698 29.674 1.00 14.02 106 ALA A O 1
ATOM 725 N N . THR A 1 107 ? 5.716 33.347 28.050 1.00 12.99 107 THR A N 1
ATOM 726 C CA . THR A 1 107 ? 5.140 34.694 28.216 1.00 14.63 107 THR A CA 1
ATOM 727 C C . THR A 1 107 ? 4.473 34.707 29.576 1.00 13.41 107 THR A C 1
ATOM 728 O O . THR A 1 107 ? 4.620 35.764 30.304 1.00 16.53 107 THR A O 1
ATOM 732 N N . LEU A 1 108 ? 3.703 33.747 29.985 1.00 14.30 108 LEU A N 1
ATOM 733 C CA . LEU A 1 108 ? 3.035 33.705 31.294 1.00 16.36 108 LEU A CA 1
ATOM 734 C C . LEU A 1 108 ? 4.072 33.880 32.398 1.00 16.21 108 LEU A C 1
ATOM 735 O O . LEU A 1 108 ? 3.864 34.712 33.330 1.00 17.31 108 LEU A O 1
ATOM 740 N N . VAL A 1 109 ? 5.153 33.136 32.345 1.00 13.44 109 VAL A N 1
ATOM 741 C CA . VAL A 1 109 ? 6.086 33.202 33.489 1.00 13.49 109 VAL A CA 1
ATOM 742 C C . VAL A 1 109 ? 6.814 34.540 33.449 1.00 13.77 109 VAL A C 1
ATOM 743 O O . VAL A 1 109 ? 7.117 35.084 34.537 1.00 14.61 109 VAL A O 1
ATOM 747 N N . GLN A 1 110 ? 7.134 35.055 32.292 1.00 13.92 110 GLN A N 1
ATOM 748 C CA . GLN A 1 110 ? 7.746 36.402 32.198 1.00 15.80 110 GLN A CA 1
ATOM 749 C C . GLN A 1 110 ? 6.827 37.443 32.827 1.00 16.74 110 GLN A C 1
ATOM 750 O O . GLN A 1 110 ? 7.368 38.314 33.587 1.00 17.63 110 GLN A O 1
ATOM 756 N N . GLN A 1 111 ? 5.527 37.346 32.629 1.00 16.81 111 GLN A N 1
ATOM 757 C CA . GLN A 1 111 ? 4.558 38.369 33.113 1.00 19.11 111 GLN A CA 1
ATOM 758 C C . GLN A 1 111 ? 4.544 38.341 34.629 1.00 20.66 111 GLN A C 1
ATOM 759 O O . GLN A 1 111 ? 4.245 39.412 35.266 1.00 23.42 111 GLN A O 1
ATOM 765 N N . ARG A 1 112 ? 4.886 37.215 35.231 1.00 19.62 112 ARG A N 1
ATOM 766 C CA . ARG A 1 112 ? 4.885 37.020 36.690 1.00 19.92 112 ARG A CA 1
ATOM 767 C C . ARG A 1 112 ? 6.262 37.195 37.309 1.00 17.70 112 ARG A C 1
ATOM 768 O O . ARG A 1 112 ? 6.373 36.927 38.503 1.00 19.20 112 ARG A O 1
ATOM 776 N N . GLY A 1 113 ? 7.220 37.674 36.542 1.00 16.29 113 GLY A N 1
ATOM 777 C CA . GLY A 1 113 ? 8.534 38.167 37.005 1.00 16.80 113 GLY A CA 1
ATOM 778 C C . GLY A 1 113 ? 9.654 37.134 36.923 1.00 15.29 113 GLY A C 1
ATOM 779 O O . GLY A 1 113 ? 10.732 37.324 37.479 1.00 16.42 113 GLY A O 1
ATOM 780 N N . ALA A 1 114 ? 9.443 36.014 36.221 1.00 14.29 114 ALA A N 1
ATOM 781 C CA . ALA A 1 114 ? 10.472 34.955 36.122 1.00 13.90 114 ALA A CA 1
ATOM 782 C C . ALA A 1 114 ? 11.764 35.538 35.559 1.00 13.91 114 ALA A C 1
ATOM 783 O O . ALA A 1 114 ? 11.747 36.386 34.628 1.00 15.33 114 ALA A O 1
ATOM 785 N N . GLU A 1 115 ? 12.893 35.057 35.994 1.00 13.77 115 GLU A N 1
ATOM 786 C CA . GLU A 1 115 ? 14.194 35.482 35.503 1.00 15.20 115 GLU A CA 1
ATOM 787 C C . GLU A 1 115 ? 14.490 34.863 34.147 1.00 14.71 115 GLU A C 1
ATOM 788 O O . GLU A 1 115 ? 15.124 35.517 33.304 1.00 15.93 115 GLU A O 1
ATOM 794 N N . SER A 1 116 ? 14.093 33.611 33.915 1.00 13.53 116 SER A N 1
ATOM 795 C CA . SER A 1 116 ? 14.347 32.928 32.639 1.00 14.18 116 SER A CA 1
ATOM 796 C C . SER A 1 116 ? 13.423 31.726 32.506 1.00 12.71 116 SER A C 1
ATOM 797 O O . SER A 1 116 ? 12.931 31.194 33.501 1.00 12.36 116 SER A O 1
ATOM 800 N N . TYR A 1 117 ? 13.224 31.376 31.253 1.00 11.99 117 TYR A N 1
ATOM 801 C CA . TYR A 1 117 ? 12.495 30.166 30.828 1.00 10.86 117 TYR A CA 1
ATOM 802 C C . TYR A 1 117 ? 13.347 29.437 29.816 1.00 10.62 117 TYR A C 1
ATOM 803 O O . TYR A 1 117 ? 13.816 30.030 28.805 1.00 11.14 117 TYR A O 1
ATOM 812 N N . ILE A 1 118 ? 13.605 28.141 30.048 1.00 9.37 118 ILE A N 1
ATOM 813 C CA . ILE A 1 118 ? 14.157 27.261 29.019 1.00 9.03 118 ILE A CA 1
ATOM 814 C C . ILE A 1 118 ? 13.218 26.074 28.874 1.00 8.48 118 ILE A C 1
ATOM 815 O O . ILE A 1 118 ? 12.596 25.644 29.854 1.00 9.47 118 ILE A O 1
ATOM 820 N N . HIS A 1 119 ? 13.180 25.543 27.680 1.00 8.86 119 HIS A N 1
ATOM 821 C CA . HIS A 1 119 ? 12.343 24.369 27.371 1.00 8.67 119 HIS A CA 1
ATOM 822 C C . HIS A 1 119 ? 13.215 23.210 27.068 1.00 8.51 119 HIS A C 1
ATOM 823 O O . HIS A 1 119 ? 14.299 23.371 26.448 1.00 10.58 119 HIS A O 1
ATOM 830 N N . GLY A 1 120 ? 12.862 22.010 27.486 1.00 9.12 120 GLY A N 1
ATOM 831 C CA . GLY A 1 120 ? 13.606 20.798 27.147 1.00 9.54 120 GLY A CA 1
ATOM 832 C C . GLY A 1 120 ? 12.689 19.724 26.640 1.00 9.30 120 GLY A C 1
ATOM 833 O O . GLY A 1 120 ? 11.551 19.579 27.144 1.00 10.71 120 GLY A O 1
ATOM 834 N N . ALA A 1 121 ? 13.159 18.947 25.702 1.00 8.52 121 ALA A N 1
ATOM 835 C CA . ALA A 1 121 ? 12.455 17.779 25.177 1.00 9.04 121 ALA A CA 1
ATOM 836 C C . ALA A 1 121 ? 13.298 16.549 25.497 1.00 9.57 121 ALA A C 1
ATOM 837 O O . ALA A 1 121 ? 14.413 16.387 24.925 1.00 9.59 121 ALA A O 1
ATOM 839 N N . ILE A 1 122 ? 12.808 15.714 26.391 1.00 8.71 122 ILE A N 1
ATOM 840 C CA . ILE A 1 122 ? 13.511 14.497 26.813 1.00 9.22 122 ILE A CA 1
ATOM 841 C C . ILE A 1 122 ? 13.326 13.450 25.738 1.00 9.55 122 ILE A C 1
ATOM 842 O O . ILE A 1 122 ? 12.190 13.093 25.435 1.00 11.37 122 ILE A O 1
ATOM 847 N N . MET A 1 123 ? 14.410 12.969 25.157 1.00 9.99 123 MET A N 1
ATOM 848 C CA . MET A 1 123 ? 14.315 12.031 24.046 1.00 10.75 123 MET A CA 1
ATOM 849 C C . MET A 1 123 ? 14.676 10.630 24.514 1.00 11.53 123 MET A C 1
ATOM 850 O O . MET A 1 123 ? 15.480 9.934 23.843 1.00 14.64 123 MET A O 1
ATOM 855 N N . THR A 1 124 ? 14.154 10.192 25.637 1.00 10.87 124 THR A N 1
ATOM 856 C CA . THR A 1 124 ? 14.311 8.815 26.150 1.00 11.26 124 THR A CA 1
ATOM 857 C C . THR A 1 124 ? 13.121 8.521 27.036 1.00 10.81 124 THR A C 1
ATOM 858 O O . THR A 1 124 ? 12.226 9.364 27.229 1.00 12.32 124 THR A O 1
ATOM 862 N N . THR A 1 125 ? 13.104 7.297 27.533 1.00 10.41 125 THR A N 1
ATOM 863 C CA . THR A 1 125 ? 12.040 6.856 28.468 1.00 10.50 125 THR A CA 1
ATOM 864 C C . THR A 1 125 ? 12.495 6.964 29.912 1.00 9.00 125 THR A C 1
ATOM 865 O O . THR A 1 125 ? 13.676 7.126 30.208 1.00 10.11 125 THR A O 1
ATOM 869 N N . PRO A 1 126 ? 11.558 6.883 30.888 1.00 9.30 126 PRO A N 1
ATOM 870 C CA . PRO A 1 126 ? 11.912 7.091 32.277 1.00 9.92 126 PRO A CA 1
ATOM 871 C C . PRO A 1 126 ? 13.085 6.253 32.758 1.00 9.78 126 PRO A C 1
ATOM 872 O O . PRO A 1 126 ? 13.927 6.730 33.504 1.00 10.21 126 PRO A O 1
ATOM 876 N N . GLU A 1 127 ? 13.079 4.969 32.400 1.00 9.70 127 GLU A N 1
ATOM 877 C CA . GLU A 1 127 ? 14.061 4.059 32.985 1.00 11.45 127 GLU A CA 1
ATOM 878 C C . GLU A 1 127 ? 15.465 4.424 32.534 1.00 12.01 127 GLU A C 1
ATOM 879 O O . GLU A 1 127 ? 16.411 4.011 33.210 1.00 13.13 127 GLU A O 1
ATOM 885 N N . TYR A 1 128 ? 15.629 5.116 31.408 1.00 10.23 128 TYR A N 1
ATOM 886 C CA . TYR A 1 128 ? 16.994 5.478 30.961 1.00 10.68 128 TYR A CA 1
ATOM 887 C C . TYR A 1 128 ? 17.360 6.904 31.323 1.00 10.66 128 TYR A C 1
ATOM 888 O O . TYR A 1 128 ? 18.524 7.323 31.072 1.00 11.10 128 TYR A O 1
ATOM 897 N N . LEU A 1 129 ? 16.488 7.684 31.955 1.00 10.57 129 LEU A N 1
ATOM 898 C CA . LEU A 1 129 ? 16.823 9.063 32.286 1.00 9.83 129 LEU A CA 1
ATOM 899 C C . LEU A 1 129 ? 18.034 9.025 33.208 1.00 10.81 129 LEU A C 1
ATOM 900 O O . LEU A 1 129 ? 18.099 8.229 34.129 1.00 11.66 129 LEU A O 1
ATOM 905 N N . GLY A 1 130 ? 18.973 9.943 33.018 1.00 12.00 130 GLY A N 1
ATOM 906 C CA . GLY A 1 130 ? 20.183 10.007 33.854 1.00 12.86 130 GLY A CA 1
ATOM 907 C C . GLY A 1 130 ? 21.360 9.296 33.241 1.00 14.23 130 GLY A C 1
ATOM 908 O O . GLY A 1 130 ? 22.475 9.670 33.623 1.00 16.47 130 GLY A O 1
ATOM 909 N N . GLN A 1 131 ? 21.174 8.421 32.302 1.00 14.22 131 GLN A N 1
ATOM 910 C CA . GLN A 1 131 ? 22.344 7.831 31.578 1.00 16.24 131 GLN A CA 1
ATOM 911 C C . GLN A 1 131 ? 22.937 8.834 30.589 1.00 18.13 131 GLN A C 1
ATOM 912 O O . GLN A 1 131 ? 22.276 9.665 29.980 1.00 17.05 131 GLN A O 1
ATOM 918 N N . PRO A 1 132 ? 24.275 8.786 30.366 1.00 18.58 132 PRO A N 1
ATOM 919 C CA . PRO A 1 132 ? 24.922 9.749 29.465 1.00 18.76 132 PRO A CA 1
ATOM 920 C C . PRO A 1 132 ? 24.433 9.651 28.021 1.00 17.15 132 PRO A C 1
ATOM 921 O O . PRO A 1 132 ? 24.473 10.652 27.334 1.00 20.13 132 PRO A O 1
ATOM 925 N N . SER A 1 133 ? 23.991 8.500 27.550 1.00 16.82 133 SER A N 1
ATOM 926 C CA . SER A 1 133 ? 23.460 8.346 26.192 1.00 17.89 133 SER A CA 1
ATOM 927 C C . SER A 1 133 ? 22.061 8.983 26.061 1.00 17.73 133 SER A C 1
ATOM 928 O O . SER A 1 133 ? 21.581 9.090 24.951 1.00 18.91 133 SER A O 1
ATOM 931 N N . SER A 1 134 ? 21.407 9.321 27.177 1.00 14.91 134 SER A N 1
ATOM 932 C CA . SER A 1 134 ? 20.009 9.834 27.169 1.00 13.98 134 SER A CA 1
ATOM 933 C C . SER A 1 134 ? 20.083 11.311 26.865 1.00 14.08 134 SER A C 1
ATOM 934 O O . SER A 1 134 ? 20.653 12.080 27.686 1.00 15.69 134 SER A O 1
ATOM 937 N N . VAL A 1 135 ? 19.506 11.712 25.754 1.00 13.26 135 VAL A N 1
ATOM 938 C CA . VAL A 1 135 ? 19.607 13.112 25.329 1.00 13.12 135 VAL A CA 1
ATOM 939 C C . VAL A 1 135 ? 18.330 13.875 25.690 1.00 10.67 135 VAL A C 1
ATOM 940 O O . VAL A 1 135 ? 17.231 13.387 25.388 1.00 12.39 135 VAL A O 1
ATOM 944 N N . THR A 1 136 ? 18.508 15.082 26.120 1.00 10.18 136 THR A N 1
ATOM 945 C CA . THR A 1 136 ? 17.431 16.094 26.252 1.00 9.97 136 THR A CA 1
ATOM 946 C C . THR A 1 136 ? 17.830 17.297 25.423 1.00 9.76 136 THR A C 1
ATOM 947 O O . THR A 1 136 ? 18.918 17.866 25.645 1.00 10.90 136 THR A O 1
ATOM 951 N N . LEU A 1 137 ? 16.961 17.681 24.520 1.00 8.93 137 LEU A N 1
ATOM 952 C CA . LEU A 1 137 ? 17.187 18.900 23.729 1.00 9.43 137 LEU A CA 1
ATOM 953 C C . LEU A 1 137 ? 16.748 20.104 24.513 1.00 9.46 137 LEU A C 1
ATOM 954 O O . LEU A 1 137 ? 15.671 20.057 25.098 1.00 11.59 137 LEU A O 1
ATOM 959 N N . ILE A 1 138 ? 17.535 21.156 24.573 1.00 9.16 138 ILE A N 1
ATOM 960 C CA . ILE A 1 138 ? 17.218 22.372 25.330 1.00 9.14 138 ILE A CA 1
ATOM 961 C C . ILE A 1 138 ? 17.166 23.565 24.416 1.00 8.80 138 ILE A C 1
ATOM 962 O O . ILE A 1 138 ? 18.075 23.695 23.538 1.00 9.81 138 ILE A O 1
ATOM 967 N N . SER A 1 139 ? 16.182 24.399 24.566 1.00 8.58 139 SER A N 1
ATOM 968 C CA . SER A 1 139 ? 16.176 25.666 23.836 1.00 9.14 139 SER A CA 1
ATOM 969 C C . SER A 1 139 ? 15.875 26.820 24.752 1.00 9.31 139 SER A C 1
ATOM 970 O O . SER A 1 139 ? 15.136 26.710 25.736 1.00 9.30 139 SER A O 1
ATOM 973 N N . GLY A 1 140 ? 16.449 27.970 24.418 1.00 10.02 140 GLY A N 1
ATOM 974 C CA . GLY A 1 140 ? 16.316 29.181 25.213 1.00 9.89 140 GLY A CA 1
ATOM 975 C C . GLY A 1 140 ? 17.662 29.871 25.252 1.00 10.10 140 GLY A C 1
ATOM 976 O O . GLY A 1 140 ? 18.659 29.393 24.729 1.00 10.96 140 GLY A O 1
ATOM 977 N N . PRO A 1 141 ? 17.705 31.049 25.911 1.00 10.82 141 PRO A N 1
ATOM 978 C CA . PRO A 1 141 ? 18.916 31.873 25.866 1.00 10.77 141 PRO A CA 1
ATOM 979 C C . PRO A 1 141 ? 20.162 31.092 26.278 1.00 10.57 141 PRO A C 1
ATOM 980 O O . PRO A 1 141 ? 20.131 30.369 27.284 1.00 11.63 141 PRO A O 1
ATOM 984 N N . LYS A 1 142 ? 21.259 31.252 25.542 1.00 11.21 142 LYS A N 1
ATOM 985 C CA . LYS A 1 142 ? 22.495 30.501 25.823 1.00 11.86 142 LYS A CA 1
ATOM 986 C C . LYS A 1 142 ? 22.989 30.774 27.242 1.00 12.32 142 LYS A C 1
ATOM 987 O O . LYS A 1 142 ? 23.436 29.817 27.882 1.00 13.01 142 LYS A O 1
ATOM 993 N N . THR A 1 143 ? 22.906 32.004 27.720 1.00 11.88 143 THR A N 1
ATOM 994 C CA . THR A 1 143 ? 23.340 32.283 29.114 1.00 12.96 143 THR A CA 1
ATOM 995 C C . THR A 1 143 ? 22.534 31.434 30.117 1.00 11.82 143 THR A C 1
ATOM 996 O O . THR A 1 143 ? 23.085 30.968 31.122 1.00 12.58 143 THR A O 1
ATOM 1000 N N . ALA A 1 144 ? 21.243 31.315 29.881 1.00 11.38 144 ALA A N 1
ATOM 1001 C CA . ALA A 1 144 ? 20.389 30.515 30.786 1.00 12.49 144 ALA A CA 1
ATOM 1002 C C . ALA A 1 144 ? 20.749 29.024 30.668 1.00 11.41 144 ALA A C 1
ATOM 1003 O O . ALA A 1 144 ? 20.849 28.365 31.737 1.00 13.77 144 ALA A O 1
ATOM 1005 N N . TYR A 1 145 ? 20.916 28.516 29.487 1.00 12.06 145 TYR A N 1
ATOM 1006 C CA . TYR A 1 145 ? 21.391 27.133 29.335 1.00 12.33 145 TYR A CA 1
ATOM 1007 C C . TYR A 1 145 ? 22.674 26.960 30.141 1.00 14.07 145 TYR A C 1
ATOM 1008 O O . TYR A 1 145 ? 22.823 25.975 30.867 1.00 14.00 145 TYR A O 1
ATOM 1017 N N . GLU A 1 146 ? 23.639 27.864 29.995 1.00 13.20 146 GLU A N 1
ATOM 1018 C CA . GLU A 1 146 ? 24.945 27.677 30.687 1.00 14.61 146 GLU A CA 1
ATOM 1019 C C . GLU A 1 146 ? 24.747 27.697 32.179 1.00 13.73 146 GLU A C 1
ATOM 1020 O O . GLU A 1 146 ? 25.424 26.933 32.879 1.00 14.11 146 GLU A O 1
ATOM 1026 N N . SER A 1 147 ? 23.852 28.490 32.666 1.00 13.67 147 SER A N 1
ATOM 1027 C CA . SER A 1 147 ? 23.599 28.566 34.124 1.00 14.77 147 SER A CA 1
ATOM 1028 C C . SER A 1 147 ? 22.941 27.288 34.638 1.00 14.30 147 SER A C 1
ATOM 1029 O O . SER A 1 147 ? 23.143 26.960 35.809 1.00 16.27 147 SER A O 1
ATOM 1032 N N . GLN A 1 148 ? 22.208 26.592 33.810 1.00 12.55 148 GLN A N 1
ATOM 1033 C CA . GLN A 1 148 ? 21.436 25.408 34.264 1.00 11.34 148 GLN A CA 1
ATOM 1034 C C . GLN A 1 148 ? 22.106 24.106 33.854 1.00 12.69 148 GLN A C 1
ATOM 1035 O O . GLN A 1 148 ? 21.598 23.032 34.231 1.00 11.86 148 GLN A O 1
ATOM 1041 N N . LYS A 1 149 ? 23.158 24.147 33.056 1.00 13.27 149 LYS A N 1
ATOM 1042 C CA . LYS A 1 149 ? 23.717 22.928 32.444 1.00 14.83 149 LYS A CA 1
ATOM 1043 C C . LYS A 1 149 ? 24.161 21.907 33.497 1.00 13.97 149 LYS A C 1
ATOM 1044 O O . LYS A 1 149 ? 23.982 20.727 33.308 1.00 12.69 149 LYS A O 1
ATOM 1050 N N . GLU A 1 150 ? 24.787 22.381 34.532 1.00 13.20 150 GLU A N 1
ATOM 1051 C CA . GLU A 1 150 ? 25.258 21.461 35.583 1.00 15.66 150 GLU A CA 1
ATOM 1052 C C . GLU A 1 150 ? 24.080 20.774 36.269 1.00 14.10 150 GLU A C 1
ATOM 1053 O O . GLU A 1 150 ? 24.115 19.547 36.406 1.00 14.36 150 GLU A O 1
ATOM 1059 N N . LEU A 1 151 ? 23.064 21.506 36.690 1.00 13.44 151 LEU A N 1
ATOM 1060 C CA . LEU A 1 151 ? 21.841 20.870 37.242 1.00 13.33 151 LEU A CA 1
ATOM 1061 C C . LEU A 1 151 ? 21.277 19.877 36.218 1.00 12.01 151 LEU A C 1
ATOM 1062 O O . LEU A 1 151 ? 20.931 18.726 36.545 1.00 13.36 151 LEU A O 1
ATOM 1067 N N . LEU A 1 152 ? 21.148 20.263 34.968 1.00 11.33 152 LEU A N 1
ATOM 1068 C CA . LEU A 1 152 ? 20.512 19.425 33.946 1.00 12.68 152 LEU A CA 1
ATOM 1069 C C . LEU A 1 152 ? 21.305 18.163 33.665 1.00 11.83 152 LEU A C 1
ATOM 1070 O O . LEU A 1 152 ? 20.738 17.176 33.186 1.00 11.94 152 LEU A O 1
ATOM 1075 N N . SER A 1 153 ? 22.607 18.172 33.922 1.00 11.73 153 SER A N 1
ATOM 1076 C CA . SER A 1 153 ? 23.392 16.946 33.691 1.00 12.04 153 SER A CA 1
ATOM 1077 C C . SER A 1 153 ? 22.897 15.790 34.578 1.00 11.96 153 SER A C 1
ATOM 1078 O O . SER A 1 153 ? 23.193 14.619 34.275 1.00 12.42 153 SER A O 1
ATOM 1081 N N . SER A 1 154 ? 22.135 16.097 35.602 1.00 11.76 154 SER A N 1
ATOM 1082 C CA . SER A 1 154 ? 21.490 15.067 36.454 1.00 13.02 154 SER A CA 1
ATOM 1083 C C . SER A 1 154 ? 20.644 14.114 35.603 1.00 11.58 154 SER A C 1
ATOM 1084 O O . SER A 1 154 ? 20.497 12.938 35.982 1.00 11.43 154 SER A O 1
ATOM 1087 N N . ILE A 1 155 ? 20.051 14.576 34.497 1.00 10.33 155 ILE A N 1
ATOM 1088 C CA . ILE A 1 155 ? 19.116 13.755 33.702 1.00 10.26 155 ILE A CA 1
ATOM 1089 C C . ILE A 1 155 ? 19.755 13.167 32.451 1.00 10.60 155 ILE A C 1
ATOM 1090 O O . ILE A 1 155 ? 19.104 12.495 31.691 1.00 11.67 155 ILE A O 1
ATOM 1095 N N . GLY A 1 156 ? 21.056 13.406 32.302 1.00 12.18 156 GLY A N 1
ATOM 1096 C CA . GLY A 1 156 ? 21.810 12.836 31.174 1.00 13.23 156 GLY A CA 1
ATOM 1097 C C . GLY A 1 156 ? 22.524 13.908 30.381 1.00 12.67 156 GLY A C 1
ATOM 1098 O O . GLY A 1 156 ? 22.913 14.874 30.956 1.00 16.10 156 GLY A O 1
ATOM 1099 N N . THR A 1 157 ? 22.634 13.732 29.096 1.00 12.56 157 THR A N 1
ATOM 1100 C CA . THR A 1 157 ? 23.338 14.687 28.210 1.00 13.50 157 THR A CA 1
ATOM 1101 C C . THR A 1 157 ? 22.333 15.696 27.649 1.00 13.23 157 THR A C 1
ATOM 1102 O O . THR A 1 157 ? 21.337 15.285 27.027 1.00 18.01 157 THR A O 1
ATOM 1106 N N . THR A 1 158 ? 22.596 16.951 27.747 1.00 12.03 158 THR A N 1
ATOM 1107 C CA . THR A 1 158 ? 21.771 17.990 27.121 1.00 11.90 158 THR A CA 1
ATOM 1108 C C . THR A 1 158 ? 22.415 18.382 25.821 1.00 11.95 158 THR A C 1
ATOM 1109 O O . THR A 1 158 ? 23.657 18.377 25.694 1.00 14.02 158 THR A O 1
ATOM 1113 N N . ARG A 1 159 ? 21.610 18.858 24.922 1.00 10.68 159 ARG A N 1
ATOM 1114 C CA . ARG A 1 159 ? 22.043 19.460 23.650 1.00 11.79 159 ARG A CA 1
ATOM 1115 C C . ARG A 1 159 ? 21.289 20.757 23.508 1.00 11.93 159 ARG A C 1
ATOM 1116 O O . ARG A 1 159 ? 20.065 20.740 23.344 1.00 12.09 159 ARG A O 1
ATOM 1124 N N . HIS A 1 160 ? 21.997 21.860 23.541 1.00 10.76 160 HIS A N 1
ATOM 1125 C CA . HIS A 1 160 ? 21.406 23.184 23.342 1.00 11.83 160 HIS A CA 1
ATOM 1126 C C . HIS A 1 160 ? 21.172 23.404 21.854 1.00 11.54 160 HIS A C 1
ATOM 1127 O O . HIS A 1 160 ? 22.170 23.561 21.085 1.00 14.70 160 HIS A O 1
ATOM 1134 N N . VAL A 1 161 ? 19.946 23.413 21.414 1.00 10.57 161 VAL A N 1
ATOM 1135 C CA . VAL A 1 161 ? 19.680 23.372 19.958 1.00 11.46 161 VAL A CA 1
ATOM 1136 C C . VAL A 1 161 ? 19.421 24.764 19.420 1.00 11.48 161 VAL A C 1
ATOM 1137 O O . VAL A 1 161 ? 19.539 24.949 18.178 1.00 13.31 161 VAL A O 1
ATOM 1141 N N . SER A 1 162 ? 19.069 25.745 20.235 1.00 10.17 162 SER A N 1
ATOM 1142 C CA . SER A 1 162 ? 18.680 27.080 19.743 1.00 10.92 162 SER A CA 1
ATOM 1143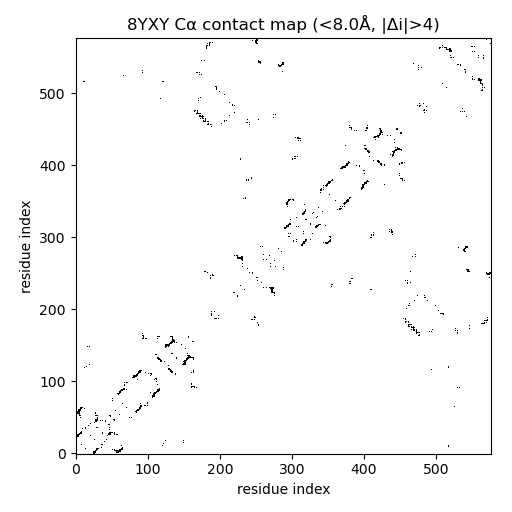 C C . SER A 1 162 ? 18.520 28.006 20.923 1.00 9.98 162 SER A C 1
ATOM 1144 O O . SER A 1 162 ? 18.103 27.556 22.022 1.00 10.01 162 SER A O 1
ATOM 1147 N N . ASP A 1 163 ? 18.698 29.288 20.715 1.00 10.63 163 ASP A N 1
ATOM 1148 C CA . ASP A 1 163 ? 18.292 30.324 21.664 1.00 10.60 163 ASP A CA 1
ATOM 1149 C C . ASP A 1 163 ? 16.793 30.600 21.655 1.00 10.87 163 ASP A C 1
ATOM 1150 O O . ASP A 1 163 ? 16.325 31.156 22.608 1.00 10.56 163 ASP A O 1
ATOM 1155 N N . ASP A 1 164 ? 16.093 30.196 20.605 1.00 10.80 164 ASP A N 1
ATOM 1156 C CA . ASP A 1 164 ? 14.639 30.391 20.524 1.00 12.31 164 ASP A CA 1
ATOM 1157 C C . ASP A 1 164 ? 13.959 29.396 21.455 1.00 11.09 164 ASP A C 1
ATOM 1158 O O . ASP A 1 164 ? 14.122 28.163 21.257 1.00 10.84 164 ASP A O 1
ATOM 1163 N N . ILE A 1 165 ? 13.234 29.898 22.428 1.00 11.69 165 ILE A N 1
ATOM 1164 C CA . ILE A 1 165 ? 12.594 29.014 23.430 1.00 11.69 165 ILE A CA 1
ATOM 1165 C C . ILE A 1 165 ? 11.658 27.986 22.766 1.00 12.03 165 ILE A C 1
ATOM 1166 O O . ILE A 1 165 ? 11.492 26.910 23.392 1.00 13.15 165 ILE A O 1
ATOM 1171 N N . ALA A 1 166 ? 11.096 28.229 21.604 1.00 10.39 166 ALA A N 1
ATOM 1172 C CA . ALA A 1 166 ? 10.131 27.307 20.952 1.00 11.29 166 ALA A CA 1
ATOM 1173 C C . ALA A 1 166 ? 10.788 26.223 20.138 1.00 10.96 166 ALA A C 1
ATOM 1174 O O . ALA A 1 166 ? 10.071 25.321 19.686 1.00 10.77 166 ALA A O 1
ATOM 1176 N N . LYS A 1 167 ? 12.085 26.218 19.963 1.00 9.75 167 LYS A N 1
ATOM 1177 C CA . LYS A 1 167 ? 12.707 25.296 19.012 1.00 10.68 167 LYS A CA 1
ATOM 1178 C C . LYS A 1 167 ? 12.810 23.877 19.563 1.00 9.85 167 LYS A C 1
ATOM 1179 O O . LYS A 1 167 ? 12.720 22.933 18.776 1.00 10.18 167 LYS A O 1
ATOM 1185 N N . ALA A 1 168 ? 13.006 23.665 20.845 1.00 9.63 168 ALA A N 1
ATOM 1186 C CA . ALA A 1 168 ? 13.041 22.295 21.369 1.00 9.67 168 ALA A CA 1
ATOM 1187 C C . ALA A 1 168 ? 11.698 21.635 21.050 1.00 8.97 168 ALA A C 1
ATOM 1188 O O . ALA A 1 168 ? 11.721 20.421 20.664 1.00 9.50 168 ALA A O 1
ATOM 1190 N N . SER A 1 169 ? 10.609 22.342 21.217 1.00 8.56 169 SER A N 1
ATOM 1191 C CA . SER A 1 169 ? 9.296 21.722 20.935 1.00 8.85 169 SER A CA 1
ATOM 1192 C C . SER A 1 169 ? 9.141 21.529 19.427 1.00 8.32 169 SER A C 1
ATOM 1193 O O . SER A 1 169 ? 8.560 20.485 19.027 1.00 8.91 169 SER A O 1
ATOM 1196 N N . LEU A 1 170 ? 9.611 22.448 18.579 1.00 8.65 170 LEU A N 1
ATOM 1197 C CA . LEU A 1 170 ? 9.515 22.172 17.114 1.00 8.81 170 LEU A CA 1
ATOM 1198 C C . LEU A 1 170 ? 10.213 20.849 16.827 1.00 8.82 170 LEU A C 1
ATOM 1199 O O . LEU A 1 170 ? 9.661 19.976 16.119 1.00 9.41 170 LEU A O 1
ATOM 1204 N N . LEU A 1 171 ? 11.455 20.719 17.260 1.00 8.61 171 LEU A N 1
ATOM 1205 C CA . LEU A 1 171 ? 12.241 19.514 16.961 1.00 9.60 171 LEU A CA 1
ATOM 1206 C C . LEU A 1 171 ? 11.619 18.297 17.618 1.00 9.13 171 LEU A C 1
ATOM 1207 O O . LEU A 1 171 ? 11.638 17.221 16.968 1.00 10.38 171 LEU A O 1
ATOM 1212 N N . ASP A 1 172 ? 11.160 18.395 18.835 1.00 9.37 172 ASP A N 1
ATOM 1213 C CA . ASP A 1 172 ? 10.459 17.293 19.519 1.00 9.71 172 ASP A CA 1
ATOM 1214 C C . ASP A 1 172 ? 9.314 16.794 18.638 1.00 8.86 172 ASP A C 1
ATOM 1215 O O . ASP A 1 172 ? 9.160 15.565 18.448 1.00 10.04 172 ASP A O 1
ATOM 1220 N N . ASN A 1 173 ? 8.490 17.682 18.166 1.00 9.40 173 ASN A N 1
ATOM 1221 C CA . ASN A 1 173 ? 7.302 17.277 17.400 1.00 9.42 173 ASN A CA 1
ATOM 1222 C C . ASN A 1 173 ? 7.751 16.608 16.108 1.00 9.25 173 ASN A C 1
ATOM 1223 O O . ASN A 1 173 ? 7.119 15.575 15.708 1.00 9.33 173 ASN A O 1
ATOM 1228 N N . ALA A 1 174 ? 8.787 17.090 15.445 1.00 8.71 174 ALA A N 1
ATOM 1229 C CA . ALA A 1 174 ? 9.284 16.422 14.229 1.00 9.41 174 ALA A CA 1
ATOM 1230 C C . ALA A 1 174 ? 9.871 15.061 14.570 1.00 9.56 174 ALA A C 1
ATOM 1231 O O . ALA A 1 174 ? 9.549 14.057 13.869 1.00 9.94 174 ALA A O 1
ATOM 1233 N N . LEU A 1 175 ? 10.669 14.929 15.634 1.00 9.64 175 LEU A N 1
ATOM 1234 C CA . LEU A 1 175 ? 11.246 13.628 16.018 1.00 9.40 175 LEU A CA 1
ATOM 1235 C C . LEU A 1 175 ? 10.159 12.654 16.456 1.00 9.32 175 LEU A C 1
ATOM 1236 O O . LEU A 1 175 ? 10.275 11.453 16.102 1.00 9.68 175 LEU A O 1
ATOM 1241 N N . LEU A 1 176 ? 9.185 13.097 17.200 1.00 9.17 176 LEU A N 1
ATOM 1242 C CA . LEU A 1 176 ? 8.079 12.206 17.601 1.00 9.34 176 LEU A CA 1
ATOM 1243 C C . LEU A 1 176 ? 7.217 11.828 16.408 1.00 9.69 176 LEU A C 1
ATOM 1244 O O . LEU A 1 176 ? 6.584 10.753 16.474 1.00 9.84 176 LEU A O 1
ATOM 1249 N N . SER A 1 177 ? 7.160 12.597 15.368 1.00 9.29 177 SER A N 1
ATOM 1250 C CA . SER A 1 177 ? 6.482 12.171 14.123 1.00 9.82 177 SER A CA 1
ATOM 1251 C C . SER A 1 177 ? 7.175 10.952 13.554 1.00 9.49 177 SER A C 1
ATOM 1252 O O . SER A 1 177 ? 6.483 9.989 13.159 1.00 9.95 177 SER A O 1
ATOM 1255 N N . VAL A 1 178 ? 8.490 10.985 13.505 1.00 9.91 178 VAL A N 1
ATOM 1256 C CA . VAL A 1 178 ? 9.254 9.835 12.978 1.00 10.79 178 VAL A CA 1
ATOM 1257 C C . VAL A 1 178 ? 9.006 8.643 13.885 1.00 10.71 178 VAL A C 1
ATOM 1258 O O . VAL A 1 178 ? 8.693 7.539 13.403 1.00 10.96 178 VAL A O 1
ATOM 1262 N N . MET A 1 179 ? 9.119 8.808 15.180 1.00 9.85 179 MET A N 1
ATOM 1263 C CA . MET A 1 179 ? 8.930 7.696 16.114 1.00 11.44 179 MET A CA 1
ATOM 1264 C C . MET A 1 179 ? 7.524 7.139 16.006 1.00 10.46 179 MET A C 1
ATOM 1265 O O . MET A 1 179 ? 7.349 5.892 16.047 1.00 11.11 179 MET A O 1
ATOM 1270 N N . SER A 1 180 ? 6.524 7.972 15.892 1.00 11.29 180 SER A N 1
ATOM 1271 C CA . SER A 1 180 ? 5.122 7.519 15.803 1.00 11.18 180 SER A CA 1
ATOM 1272 C C . SER A 1 180 ? 4.951 6.697 14.531 1.00 10.46 180 SER A C 1
ATOM 1273 O O . SER A 1 180 ? 4.234 5.651 14.552 1.00 10.28 180 SER A O 1
ATOM 1276 N N . GLY A 1 181 ? 5.523 7.116 13.411 1.00 10.03 181 GLY A N 1
ATOM 1277 C CA . GLY A 1 181 ? 5.415 6.358 12.156 1.00 10.28 181 GLY A CA 1
ATOM 1278 C C . GLY A 1 181 ? 6.123 5.026 12.260 1.00 9.74 181 GLY A C 1
ATOM 1279 O O . GLY A 1 181 ? 5.603 4.008 11.815 1.00 9.80 181 GLY A O 1
ATOM 1280 N N . VAL A 1 182 ? 7.297 4.995 12.818 1.00 9.41 182 VAL A N 1
ATOM 1281 C CA . VAL A 1 182 ? 8.024 3.722 12.996 1.00 11.16 182 VAL A CA 1
ATOM 1282 C C . VAL A 1 182 ? 7.181 2.807 13.846 1.00 10.18 182 VAL A C 1
ATOM 1283 O O . VAL A 1 182 ? 7.041 1.612 13.527 1.00 11.41 182 VAL A O 1
ATOM 1287 N N . PHE A 1 183 ? 6.641 3.262 14.955 1.00 10.05 183 PHE A N 1
ATOM 1288 C CA . PHE A 1 183 ? 5.832 2.401 15.820 1.00 10.47 183 PHE A CA 1
ATOM 1289 C C . PHE A 1 183 ? 4.551 1.967 15.152 1.00 9.48 183 PHE A C 1
ATOM 1290 O O . PHE A 1 183 ? 4.196 0.814 15.362 1.00 10.07 183 PHE A O 1
ATOM 1298 N N . GLU A 1 184 ? 3.914 2.804 14.387 1.00 8.90 184 GLU A N 1
ATOM 1299 C CA . GLU A 1 184 ? 2.684 2.419 13.670 1.00 9.06 184 GLU A CA 1
ATOM 1300 C C . GLU A 1 184 ? 3.031 1.270 12.735 1.00 9.16 184 GLU A C 1
ATOM 1301 O O . GLU A 1 184 ? 2.300 0.268 12.699 1.00 10.05 184 GLU A O 1
ATOM 1307 N N . GLY A 1 185 ? 4.116 1.399 11.982 1.00 9.61 185 GLY A N 1
ATOM 1308 C CA . GLY A 1 185 ? 4.499 0.363 11.024 1.00 9.84 185 GLY A CA 1
ATOM 1309 C C . GLY A 1 185 ? 4.927 -0.901 11.729 1.00 9.50 185 GLY A C 1
ATOM 1310 O O . GLY A 1 185 ? 4.619 -2.033 11.239 1.00 10.00 185 GLY A O 1
ATOM 1311 N N . TRP A 1 186 ? 5.599 -0.785 12.863 1.00 9.78 186 TRP A N 1
ATOM 1312 C CA . TRP A 1 186 ? 6.055 -1.950 13.637 1.00 10.26 186 TRP A CA 1
ATOM 1313 C C . TRP A 1 186 ? 4.886 -2.696 14.255 1.00 9.19 186 TRP A C 1
ATOM 1314 O O . TRP A 1 186 ? 4.880 -3.928 14.244 1.00 9.67 186 TRP A O 1
ATOM 1325 N N . VAL A 1 187 ? 3.935 -1.987 14.783 1.00 9.43 187 VAL A N 1
ATOM 1326 C CA . VAL A 1 187 ? 2.736 -2.659 15.348 1.00 10.16 187 VAL A CA 1
ATOM 1327 C C . VAL A 1 187 ? 2.004 -3.407 14.232 1.00 9.69 187 VAL A C 1
ATOM 1328 O O . VAL A 1 187 ? 1.592 -4.559 14.435 1.00 9.54 187 VAL A O 1
ATOM 1332 N N . GLN A 1 188 ? 1.880 -2.816 13.060 1.00 9.36 188 GLN A N 1
ATOM 1333 C CA . GLN A 1 188 ? 1.242 -3.502 11.919 1.00 9.53 188 GLN A CA 1
ATOM 1334 C C . GLN A 1 188 ? 2.020 -4.766 11.561 1.00 8.41 188 GLN A C 1
ATOM 1335 O O . GLN A 1 188 ? 1.441 -5.836 11.370 1.00 10.08 188 GLN A O 1
ATOM 1341 N N . ALA A 1 189 ? 3.332 -4.665 11.474 1.00 8.82 189 ALA A N 1
ATOM 1342 C CA . ALA A 1 189 ? 4.202 -5.785 11.081 1.00 9.17 189 ALA A CA 1
ATOM 1343 C C . ALA A 1 189 ? 4.060 -6.902 12.078 1.00 9.64 189 ALA A C 1
ATOM 1344 O O . ALA A 1 189 ? 3.907 -8.083 11.721 1.00 10.00 189 ALA A O 1
ATOM 1346 N N . LEU A 1 190 ? 4.150 -6.611 13.379 1.00 9.36 190 LEU A N 1
ATOM 1347 C CA . LEU A 1 190 ? 4.057 -7.651 14.410 1.00 9.59 190 LEU A CA 1
ATOM 1348 C C . LEU A 1 190 ? 2.670 -8.241 14.470 1.00 10.22 190 LEU A C 1
ATOM 1349 O O . LEU A 1 190 ? 2.595 -9.463 14.771 1.00 10.79 190 LEU A O 1
ATOM 1354 N N . ALA A 1 191 ? 1.627 -7.507 14.203 1.00 9.56 191 ALA A N 1
ATOM 1355 C CA . ALA A 1 191 ? 0.257 -8.081 14.162 1.00 10.44 191 ALA A CA 1
ATOM 1356 C C . ALA A 1 191 ? 0.191 -9.108 13.049 1.00 9.87 191 ALA A C 1
ATOM 1357 O O . ALA A 1 191 ? -0.351 -10.231 13.224 1.00 11.19 191 ALA A O 1
ATOM 1359 N N . ILE A 1 192 ? 0.681 -8.770 11.850 1.00 9.98 192 ILE A N 1
ATOM 1360 C CA . ILE A 1 192 ? 0.688 -9.694 10.684 1.00 10.09 192 ILE A CA 1
ATOM 1361 C C . ILE A 1 192 ? 1.474 -10.929 11.045 1.00 10.41 192 ILE A C 1
ATOM 1362 O O . ILE A 1 192 ? 0.991 -12.078 10.845 1.00 11.23 192 ILE A O 1
ATOM 1367 N N . VAL A 1 193 ? 2.693 -10.804 11.494 1.00 10.75 193 VAL A N 1
ATOM 1368 C CA . VAL A 1 193 ? 3.596 -11.942 11.769 1.00 13.20 193 VAL A CA 1
ATOM 1369 C C . VAL A 1 193 ? 2.976 -12.819 12.855 1.00 12.26 193 VAL A C 1
ATOM 1370 O O . VAL A 1 193 ? 2.960 -14.078 12.712 1.00 13.06 193 VAL A O 1
ATOM 1374 N N . GLY A 1 194 ? 2.435 -12.235 13.893 1.00 12.04 194 GLY A N 1
ATOM 1375 C CA . GLY A 1 194 ? 1.899 -13.025 15.005 1.00 12.48 194 GLY A CA 1
ATOM 1376 C C . GLY A 1 194 ? 0.672 -13.758 14.560 1.00 12.73 194 GLY A C 1
ATOM 1377 O O . GLY A 1 194 ? 0.578 -14.958 14.855 1.00 13.51 194 GLY A O 1
ATOM 1378 N N . ALA A 1 195 ? -0.243 -13.144 13.830 1.00 12.64 195 ALA A N 1
ATOM 1379 C CA . ALA A 1 195 ? -1.481 -13.810 13.408 1.00 13.96 195 ALA A CA 1
ATOM 1380 C C . ALA A 1 195 ? -1.147 -14.939 12.438 1.00 15.08 195 ALA A C 1
ATOM 1381 O O . ALA A 1 195 ? -1.882 -15.911 12.363 1.00 16.83 195 ALA A O 1
ATOM 1383 N N . ALA A 1 196 ? -0.059 -14.850 11.702 1.00 12.44 196 ALA A N 1
ATOM 1384 C CA . ALA A 1 196 ? 0.374 -15.872 10.739 1.00 14.83 196 ALA A CA 1
ATOM 1385 C C . ALA A 1 196 ? 1.074 -17.011 11.461 1.00 15.81 196 ALA A C 1
ATOM 1386 O O . ALA A 1 196 ? 1.393 -17.986 10.795 1.00 17.69 196 ALA A O 1
ATOM 1388 N N . GLY A 1 197 ? 1.268 -16.951 12.772 1.00 14.39 197 GLY A N 1
ATOM 1389 C CA . GLY A 1 197 ? 1.898 -18.051 13.535 1.00 16.31 197 GLY A CA 1
ATOM 1390 C C . GLY A 1 197 ? 3.389 -17.940 13.577 1.00 17.04 197 GLY A C 1
ATOM 1391 O O . GLY A 1 197 ? 4.018 -18.915 14.055 1.00 20.79 197 GLY A O 1
ATOM 1392 N N . GLU A 1 198 ? 3.992 -16.845 13.124 1.00 14.53 198 GLU A N 1
ATOM 1393 C CA . GLU A 1 198 ? 5.435 -16.631 13.158 1.00 15.16 198 GLU A CA 1
ATOM 1394 C C . GLU A 1 198 ? 5.861 -16.072 14.502 1.00 16.21 198 GLU A C 1
ATOM 1395 O O . GLU A 1 198 ? 5.038 -15.554 15.266 1.00 16.87 198 GLU A O 1
ATOM 1401 N N . ASP A 1 199 ? 7.147 -16.143 14.757 1.00 16.63 199 ASP A N 1
ATOM 1402 C CA . ASP A 1 199 ? 7.739 -15.737 16.043 1.00 17.15 199 ASP A CA 1
ATOM 1403 C C . ASP A 1 199 ? 8.215 -14.283 15.913 1.00 15.66 199 ASP A C 1
ATOM 1404 O O . ASP A 1 199 ? 8.964 -13.957 14.990 1.00 15.54 199 ASP A O 1
ATOM 1409 N N . GLU A 1 200 ? 7.728 -13.405 16.785 1.00 14.92 200 GLU A N 1
ATOM 1410 C CA . GLU A 1 200 ? 8.000 -11.947 16.655 1.00 13.61 200 GLU A CA 1
ATOM 1411 C C . GLU A 1 200 ? 9.463 -11.679 16.869 1.00 14.61 200 GLU A C 1
ATOM 1412 O O . GLU A 1 200 ? 9.982 -10.747 16.293 1.00 14.16 200 GLU A O 1
ATOM 1418 N N . VAL A 1 201 ? 10.088 -12.440 17.775 1.00 15.17 201 VAL A N 1
ATOM 1419 C CA . VAL A 1 201 ? 11.521 -12.204 18.080 1.00 16.02 201 VAL A CA 1
ATOM 1420 C C . VAL A 1 201 ? 12.359 -12.604 16.868 1.00 16.36 201 VAL A C 1
ATOM 1421 O O . VAL A 1 201 ? 13.298 -11.887 16.523 1.00 15.77 201 VAL A O 1
ATOM 1425 N N . ASP A 1 202 ? 12.093 -13.763 16.286 1.00 16.31 202 ASP A N 1
ATOM 1426 C CA . ASP A 1 202 ? 12.816 -14.183 15.068 1.00 17.57 202 ASP A CA 1
ATOM 1427 C C . ASP A 1 202 ? 12.558 -13.179 13.950 1.00 15.61 202 ASP A C 1
ATOM 1428 O O . ASP A 1 202 ? 13.513 -12.838 13.237 1.00 16.91 202 ASP A O 1
ATOM 1433 N N . PHE A 1 203 ? 11.332 -12.674 13.840 1.00 15.48 203 PHE A N 1
ATOM 1434 C CA . PHE A 1 203 ? 11.055 -11.660 12.807 1.00 13.86 203 PHE A CA 1
ATOM 1435 C C . PHE A 1 203 ? 11.877 -10.398 13.050 1.00 15.23 203 PHE A C 1
ATOM 1436 O O . PHE A 1 203 ? 12.397 -9.835 12.096 1.00 15.79 203 PHE A O 1
ATOM 1444 N N . ALA A 1 204 ? 11.997 -9.948 14.298 1.00 14.10 204 ALA A N 1
ATOM 1445 C CA . ALA A 1 204 ? 12.740 -8.723 14.607 1.00 15.34 204 ALA A CA 1
ATOM 1446 C C . ALA A 1 204 ? 14.212 -8.897 14.229 1.00 16.14 204 ALA A C 1
ATOM 1447 O O . ALA A 1 204 ? 14.819 -7.926 13.806 1.00 16.79 204 ALA A O 1
ATOM 1449 N N . ALA A 1 205 ? 14.753 -10.103 14.446 1.00 16.72 205 ALA A N 1
ATOM 1450 C CA . ALA A 1 205 ? 16.154 -10.396 14.084 1.00 19.14 205 ALA A CA 1
ATOM 1451 C C . ALA A 1 205 ? 16.293 -10.282 12.563 1.00 19.53 205 ALA A C 1
ATOM 1452 O O . ALA A 1 205 ? 17.367 -9.796 12.084 1.00 21.79 205 ALA A O 1
ATOM 1454 N N . LEU A 1 206 ? 15.261 -10.677 11.785 1.00 19.62 206 LEU A N 1
ATOM 1455 C CA . LEU A 1 206 ? 15.263 -10.459 10.318 1.00 21.13 206 LEU A CA 1
ATOM 1456 C C . LEU A 1 206 ? 15.087 -8.983 10.020 1.00 18.90 206 LEU A C 1
ATOM 1457 O O . LEU A 1 206 ? 15.821 -8.480 9.154 1.00 22.47 206 LEU A O 1
ATOM 1462 N N . ALA A 1 207 ? 14.183 -8.257 10.676 1.00 20.74 207 ALA A N 1
ATOM 1463 C CA . ALA A 1 207 ? 13.753 -6.891 10.299 1.00 20.32 207 ALA A CA 1
ATOM 1464 C C . ALA A 1 207 ? 14.729 -5.790 10.754 1.00 26.83 207 ALA A C 1
ATOM 1465 O O . ALA A 1 207 ? 14.901 -4.810 9.998 1.00 25.97 207 ALA A O 1
ATOM 1467 N N . SER A 1 208 ? 15.287 -5.861 11.972 1.00 26.45 208 SER A N 1
ATOM 1468 C CA . SER A 1 208 ? 16.145 -4.781 12.557 1.00 29.32 208 SER A CA 1
ATOM 1469 C C . SER A 1 208 ? 17.236 -4.318 11.595 1.00 28.20 208 SER A C 1
ATOM 1470 O O . SER A 1 208 ? 17.393 -3.115 11.386 1.00 30.24 208 SER A O 1
ATOM 1473 N N . PRO A 1 209 ? 18.077 -5.194 11.010 1.00 28.87 209 PRO A N 1
ATOM 1474 C CA . PRO A 1 209 ? 19.114 -4.722 10.091 1.00 32.42 209 PRO A CA 1
ATOM 1475 C C . PRO A 1 209 ? 18.578 -4.006 8.846 1.00 31.30 209 PRO A C 1
ATOM 1476 O O . PRO A 1 209 ? 19.229 -3.082 8.361 1.00 31.38 209 PRO A O 1
ATOM 1480 N N . LEU A 1 210 ? 17.415 -4.439 8.343 1.00 29.29 210 LEU A N 1
ATOM 1481 C CA . LEU A 1 210 ? 16.776 -3.807 7.164 1.00 26.33 210 LEU A CA 1
ATOM 1482 C C . LEU A 1 210 ? 16.280 -2.427 7.600 1.00 25.96 210 LEU A C 1
ATOM 1483 O O . LEU A 1 210 ? 16.469 -1.466 6.865 1.00 24.93 210 LEU A O 1
ATOM 1488 N N . VAL A 1 211 ? 15.800 -2.275 8.834 1.00 25.03 211 VAL A N 1
ATOM 1489 C CA . VAL A 1 211 ? 15.431 -0.956 9.418 1.00 27.26 211 VAL A CA 1
ATOM 1490 C C . VAL A 1 211 ? 16.681 -0.071 9.538 1.00 29.76 211 VAL A C 1
ATOM 1491 O O . VAL A 1 211 ? 16.574 1.150 9.289 1.00 24.43 211 VAL A O 1
ATOM 1495 N N . ALA A 1 212 ? 17.807 -0.634 9.999 1.00 27.93 212 ALA A N 1
ATOM 1496 C CA . ALA A 1 212 ? 19.081 0.119 10.103 1.00 29.80 212 ALA A CA 1
ATOM 1497 C C . ALA A 1 212 ? 19.429 0.691 8.727 1.00 26.55 212 ALA A C 1
ATOM 1498 O O . ALA A 1 212 ? 19.816 1.869 8.673 1.00 26.90 212 ALA A O 1
ATOM 1500 N N . SER A 1 213 ? 19.321 -0.096 7.660 1.00 27.98 213 SER A N 1
ATOM 1501 C CA . SER A 1 213 ? 19.606 0.367 6.275 1.00 30.55 213 SER A CA 1
ATOM 1502 C C . SER A 1 213 ? 18.712 1.568 5.957 1.00 32.13 213 SER A C 1
ATOM 1503 O O . SER A 1 213 ? 19.216 2.618 5.508 1.00 30.93 213 SER A O 1
ATOM 1506 N N . MET A 1 214 ? 17.417 1.445 6.227 1.00 31.79 214 MET A N 1
ATOM 1507 C CA . MET A 1 214 ? 16.458 2.524 5.907 1.00 32.44 214 MET A CA 1
ATOM 1508 C C . MET A 1 214 ? 16.835 3.760 6.733 1.00 32.89 214 MET A C 1
ATOM 1509 O O . MET A 1 214 ? 16.913 4.886 6.181 1.00 31.42 214 MET A O 1
ATOM 1514 N N . ALA A 1 215 ? 17.192 3.578 8.000 1.00 27.55 215 ALA A N 1
ATOM 1515 C CA . ALA A 1 215 ? 17.641 4.708 8.835 1.00 31.12 215 ALA A CA 1
ATOM 1516 C C . ALA A 1 215 ? 18.738 5.483 8.091 1.00 29.50 215 ALA A C 1
ATOM 1517 O O . ALA A 1 215 ? 18.648 6.697 8.084 1.00 27.73 215 ALA A O 1
ATOM 1519 N N . ASP A 1 216 ? 19.705 4.813 7.444 1.00 30.91 216 ASP A N 1
ATOM 1520 C CA . ASP A 1 216 ? 20.852 5.456 6.744 1.00 29.82 216 ASP A CA 1
ATOM 1521 C C . ASP A 1 216 ? 20.409 6.224 5.477 1.00 30.30 216 ASP A C 1
ATOM 1522 O O . ASP A 1 216 ? 21.185 7.070 5.020 1.00 28.36 216 ASP A O 1
ATOM 1527 N N . GLN A 1 217 ? 19.231 5.927 4.927 1.00 26.17 217 GLN A N 1
ATOM 1528 C CA . GLN A 1 217 ? 18.639 6.651 3.757 1.00 26.65 217 GLN A CA 1
ATOM 1529 C C . GLN A 1 217 ? 17.818 7.867 4.201 1.00 28.21 217 GLN A C 1
ATOM 1530 O O . GLN A 1 217 ? 17.454 8.700 3.319 1.00 25.04 217 GLN A O 1
ATOM 1536 N N . LEU A 1 218 ? 17.468 7.969 5.478 1.00 25.51 218 LEU A N 1
ATOM 1537 C CA . LEU A 1 218 ? 16.615 9.105 5.915 1.00 24.22 218 LEU A CA 1
ATOM 1538 C C . LEU A 1 218 ? 17.330 10.398 5.506 1.00 21.55 218 LEU A C 1
ATOM 1539 O O . LEU A 1 218 ? 16.735 11.335 4.964 1.00 19.01 218 LEU A O 1
ATOM 1544 N N . PRO A 1 219 ? 18.656 10.542 5.698 1.00 21.16 219 PRO A N 1
ATOM 1545 C CA . PRO A 1 219 ? 19.387 11.728 5.273 1.00 19.61 219 PRO A CA 1
ATOM 1546 C C . PRO A 1 219 ? 19.336 11.966 3.750 1.00 19.54 219 PRO A C 1
ATOM 1547 O O . PRO A 1 219 ? 19.430 13.067 3.255 1.00 21.04 219 PRO A O 1
ATOM 1551 N N . VAL A 1 220 ? 19.286 10.886 2.991 1.00 19.87 220 VAL A N 1
ATOM 1552 C CA . VAL A 1 220 ? 19.304 10.986 1.494 1.00 20.89 220 VAL A CA 1
ATOM 1553 C C . VAL A 1 220 ? 17.986 11.626 1.062 1.00 16.20 220 VAL A C 1
ATOM 1554 O O . VAL A 1 220 ? 17.950 12.574 0.224 1.00 17.08 220 VAL A O 1
ATOM 1558 N N . ILE A 1 221 ? 16.933 11.101 1.637 1.00 17.44 221 ILE A N 1
ATOM 1559 C CA . ILE A 1 221 ? 15.561 11.601 1.384 1.00 15.54 221 ILE A CA 1
ATOM 1560 C C . ILE A 1 221 ? 15.538 13.077 1.794 1.00 15.04 221 ILE A C 1
ATOM 1561 O O . ILE A 1 221 ? 14.957 13.899 1.070 1.00 14.17 221 ILE A O 1
ATOM 1566 N N . ALA A 1 222 ? 16.116 13.449 2.941 1.00 13.65 222 ALA A N 1
ATOM 1567 C CA . ALA A 1 222 ? 16.037 14.835 3.430 1.00 13.45 222 ALA A CA 1
ATOM 1568 C C . ALA A 1 222 ? 16.664 15.790 2.407 1.00 12.49 222 ALA A C 1
ATOM 1569 O O . ALA A 1 222 ? 16.146 16.856 2.159 1.00 12.90 222 ALA A O 1
ATOM 1571 N N . GLY A 1 223 ? 17.814 15.387 1.842 1.00 13.97 223 GLY A N 1
ATOM 1572 C CA . GLY A 1 223 ? 18.473 16.260 0.862 1.00 15.20 223 GLY A CA 1
ATOM 1573 C C . GLY A 1 223 ? 17.608 16.436 -0.396 1.00 13.81 223 GLY A C 1
ATOM 1574 O O . GLY A 1 223 ? 17.489 17.504 -0.925 1.00 15.05 223 GLY A O 1
ATOM 1575 N N . ARG A 1 224 ? 16.992 15.349 -0.826 1.00 14.85 224 ARG A N 1
ATOM 1576 C CA . ARG A 1 224 ? 16.113 15.397 -2.014 1.00 14.34 224 ARG A CA 1
ATOM 1577 C C . ARG A 1 224 ? 14.913 16.290 -1.747 1.00 12.33 224 ARG A C 1
ATOM 1578 O O . ARG A 1 224 ? 14.523 17.072 -2.624 1.00 13.21 224 ARG A O 1
ATOM 1586 N N . VAL A 1 225 ? 14.361 16.221 -0.539 1.00 11.48 225 VAL A N 1
ATOM 1587 C CA . VAL A 1 225 ? 13.225 17.091 -0.175 1.00 12.17 225 VAL A CA 1
ATOM 1588 C C . VAL A 1 225 ? 13.659 18.568 -0.227 1.00 11.52 225 VAL A C 1
ATOM 1589 O O . VAL A 1 225 ? 12.998 19.353 -0.816 1.00 12.16 225 VAL A O 1
ATOM 1593 N N . ARG A 1 226 ? 14.790 18.838 0.371 1.00 11.71 226 ARG A N 1
ATOM 1594 C CA . ARG A 1 226 ? 15.264 20.245 0.389 1.00 12.94 226 ARG A CA 1
ATOM 1595 C C . ARG A 1 226 ? 15.433 20.763 -1.046 1.00 13.53 226 ARG A C 1
ATOM 1596 O O . ARG A 1 226 ? 15.045 21.902 -1.349 1.00 16.17 226 ARG A O 1
ATOM 1604 N N . GLU A 1 227 ? 16.009 19.926 -1.927 1.00 13.31 227 GLU A N 1
ATOM 1605 C CA . GLU A 1 227 ? 16.324 20.312 -3.319 1.00 13.41 227 GLU A CA 1
ATOM 1606 C C . GLU A 1 227 ? 15.141 20.097 -4.238 1.00 13.46 227 GLU A C 1
ATOM 1607 O O . GLU A 1 227 ? 15.272 20.336 -5.434 1.00 14.42 227 GLU A O 1
ATOM 1613 N N . LYS A 1 228 ? 13.996 19.653 -3.738 1.00 13.51 228 LYS A N 1
ATOM 1614 C CA . LYS A 1 228 ? 12.770 19.431 -4.524 1.00 13.76 228 LYS A CA 1
ATOM 1615 C C . LYS A 1 228 ? 13.036 18.417 -5.634 1.00 12.06 228 LYS A C 1
ATOM 1616 O O . LYS A 1 228 ? 12.569 18.633 -6.773 1.00 12.81 228 LYS A O 1
ATOM 1622 N N . GLN A 1 229 ? 13.767 17.372 -5.328 1.00 11.35 229 GLN A N 1
ATOM 1623 C CA . GLN A 1 229 ? 14.153 16.318 -6.278 1.00 11.05 229 GLN A CA 1
ATOM 1624 C C . GLN A 1 229 ? 13.285 15.103 -6.025 1.00 11.17 229 GLN A C 1
ATOM 1625 O O . GLN A 1 229 ? 13.458 14.438 -4.994 1.00 12.80 229 GLN A O 1
ATOM 1631 N N . TYR A 1 230 ? 12.319 14.858 -6.868 1.00 10.82 230 TYR A N 1
ATOM 1632 C CA . TYR A 1 230 ? 11.253 13.851 -6.654 1.00 11.00 230 TYR A CA 1
ATOM 1633 C C . TYR A 1 230 ? 11.333 12.698 -7.637 1.00 11.83 230 TYR A C 1
ATOM 1634 O O . TYR A 1 230 ? 10.451 11.823 -7.630 1.00 13.94 230 TYR A O 1
ATOM 1643 N N . VAL A 1 231 ? 12.321 12.643 -8.488 1.00 10.84 231 VAL A N 1
ATOM 1644 C CA . VAL A 1 231 ? 12.453 11.567 -9.491 1.00 11.77 231 VAL A CA 1
ATOM 1645 C C . VAL A 1 231 ? 13.331 10.472 -8.923 1.00 11.84 231 VAL A C 1
ATOM 1646 O O . VAL A 1 231 ? 14.476 10.725 -8.527 1.00 12.99 231 VAL A O 1
ATOM 1650 N N . GLY A 1 232 ? 12.887 9.231 -8.976 1.00 11.54 232 GLY A N 1
ATOM 1651 C CA . GLY A 1 232 ? 13.701 8.064 -8.609 1.00 11.77 232 GLY A CA 1
ATOM 1652 C C . GLY A 1 232 ? 13.170 6.795 -9.206 1.00 11.51 232 GLY A C 1
ATOM 1653 O O . GLY A 1 232 ? 12.434 6.843 -10.195 1.00 13.72 232 GLY A O 1
ATOM 1654 N N . GLY A 1 233 ? 13.490 5.687 -8.570 1.00 11.25 233 GLY A N 1
ATOM 1655 C CA . GLY A 1 233 ? 13.139 4.355 -9.080 1.00 11.41 233 GLY A CA 1
ATOM 1656 C C . GLY A 1 233 ? 12.032 3.685 -8.319 1.00 10.70 233 GLY A C 1
ATOM 1657 O O . GLY A 1 233 ? 11.835 2.468 -8.552 1.00 9.89 233 GLY A O 1
ATOM 1658 N N . SER A 1 234 ? 11.364 4.370 -7.395 1.00 9.95 234 SER A N 1
ATOM 1659 C CA . SER A 1 234 ? 10.369 3.777 -6.490 1.00 10.67 234 SER A CA 1
ATOM 1660 C C . SER A 1 234 ? 9.160 4.656 -6.475 1.00 10.71 234 SER A C 1
ATOM 1661 O O . SER A 1 234 ? 8.868 5.311 -5.473 1.00 12.12 234 SER A O 1
ATOM 1664 N N . PRO A 1 235 ? 8.360 4.650 -7.535 1.00 11.47 235 PRO A N 1
ATOM 1665 C CA . PRO A 1 235 ? 7.305 5.643 -7.650 1.00 12.20 235 PRO A CA 1
ATOM 1666 C C . PRO A 1 235 ? 6.161 5.367 -6.666 1.00 10.39 235 PRO A C 1
ATOM 1667 O O . PRO A 1 235 ? 5.867 4.238 -6.311 1.00 11.73 235 PRO A O 1
ATOM 1671 N N . ILE A 1 236 ? 5.473 6.439 -6.304 1.00 9.70 236 ILE A N 1
ATOM 1672 C CA . ILE A 1 236 ? 4.310 6.399 -5.393 1.00 10.08 236 ILE A CA 1
ATOM 1673 C C . ILE A 1 236 ? 3.278 5.410 -5.909 1.00 10.48 236 ILE A C 1
ATOM 1674 O O . ILE A 1 236 ? 2.681 4.722 -5.074 1.00 10.71 236 ILE A O 1
ATOM 1679 N N . THR A 1 237 ? 3.027 5.296 -7.197 1.00 10.55 237 THR A N 1
ATOM 1680 C CA . THR A 1 237 ? 2.031 4.323 -7.689 1.00 11.10 237 THR A CA 1
ATOM 1681 C C . THR A 1 237 ? 2.395 2.916 -7.267 1.00 11.11 237 THR A C 1
ATOM 1682 O O . THR A 1 237 ? 1.496 2.149 -6.893 1.00 12.29 237 THR A O 1
ATOM 1686 N N . MET A 1 238 ? 3.667 2.582 -7.325 1.00 11.18 238 MET A N 1
ATOM 1687 C CA . MET A 1 238 ? 4.154 1.230 -6.967 1.00 10.81 238 MET A CA 1
ATOM 1688 C C . MET A 1 238 ? 4.083 1.072 -5.446 1.00 11.32 238 MET A C 1
ATOM 1689 O O . MET A 1 238 ? 3.608 0.027 -4.957 1.00 10.71 238 MET A O 1
ATOM 1694 N N . GLY A 1 239 ? 4.497 2.066 -4.688 1.00 11.46 239 GLY A N 1
ATOM 1695 C CA . GLY A 1 239 ? 4.393 1.984 -3.232 1.00 11.20 239 GLY A CA 1
ATOM 1696 C C . GLY A 1 239 ? 2.956 1.850 -2.762 1.00 10.82 239 GLY A C 1
ATOM 1697 O O . GLY A 1 239 ? 2.666 1.118 -1.827 1.00 11.59 239 GLY A O 1
ATOM 1698 N N . LEU A 1 240 ? 2.030 2.521 -3.409 1.00 10.50 240 LEU A N 1
ATOM 1699 C CA . LEU A 1 240 ? 0.629 2.434 -3.048 1.00 10.28 240 LEU A CA 1
ATOM 1700 C C . LEU A 1 240 ? 0.103 1.039 -3.348 1.00 10.44 240 LEU A C 1
ATOM 1701 O O . LEU A 1 240 ? -0.663 0.503 -2.517 1.00 11.18 240 LEU A O 1
ATOM 1706 N N . GLU A 1 241 ? 0.498 0.418 -4.464 1.00 10.61 241 GLU A N 1
ATOM 1707 C CA . GLU A 1 241 ? 0.108 -0.978 -4.707 1.00 11.56 241 GLU A CA 1
ATOM 1708 C C . GLU A 1 241 ? 0.607 -1.892 -3.585 1.00 10.33 241 GLU A C 1
ATOM 1709 O O . GLU A 1 241 ? -0.134 -2.781 -3.153 1.00 11.30 241 GLU A O 1
ATOM 1715 N N . ALA A 1 242 ? 1.820 -1.706 -3.135 1.00 10.34 242 ALA A N 1
ATOM 1716 C CA . ALA A 1 242 ? 2.365 -2.513 -2.042 1.00 10.13 242 ALA A CA 1
ATOM 1717 C C . ALA A 1 242 ? 1.545 -2.261 -0.778 1.00 9.99 242 ALA A C 1
ATOM 1718 O O . ALA A 1 242 ? 1.274 -3.228 -0.029 1.00 10.44 242 ALA A O 1
ATOM 1720 N N . LEU A 1 243 ? 1.157 -1.020 -0.494 1.00 10.35 243 LEU A N 1
ATOM 1721 C CA . LEU A 1 243 ? 0.353 -0.738 0.700 1.00 10.34 243 LEU A CA 1
ATOM 1722 C C . LEU A 1 243 ? -1.002 -1.396 0.564 1.00 10.78 243 LEU A C 1
ATOM 1723 O O . LEU A 1 243 ? -1.575 -1.855 1.601 1.00 11.49 243 LEU A O 1
ATOM 1728 N N . GLU A 1 244 ? -1.611 -1.432 -0.609 1.00 11.18 244 GLU A N 1
ATOM 1729 C CA . GLU A 1 244 ? -2.877 -2.114 -0.729 1.00 11.89 244 GLU A CA 1
ATOM 1730 C C . GLU A 1 244 ? -2.717 -3.603 -0.468 1.00 12.30 244 GLU A C 1
ATOM 1731 O O . GLU A 1 244 ? -3.634 -4.229 0.099 1.00 12.92 244 GLU A O 1
ATOM 1737 N N . ASN A 1 245 ? -1.597 -4.203 -0.832 1.00 10.51 245 ASN A N 1
ATOM 1738 C CA . ASN A 1 245 ? -1.389 -5.604 -0.505 1.00 10.51 245 ASN A CA 1
ATOM 1739 C C . ASN A 1 245 ? -1.172 -5.795 0.985 1.00 9.88 245 ASN A C 1
ATOM 1740 O O . ASN A 1 245 ? -1.546 -6.838 1.511 1.00 11.06 245 ASN A O 1
ATOM 1745 N N . ILE A 1 246 ? -0.594 -4.832 1.677 1.00 10.15 246 ILE A N 1
ATOM 1746 C CA . ILE A 1 246 ? -0.511 -4.960 3.147 1.00 9.88 246 ILE A CA 1
ATOM 1747 C C . ILE A 1 246 ? -1.913 -5.039 3.733 1.00 9.59 246 ILE A C 1
ATOM 1748 O O . ILE A 1 246 ? -2.172 -5.873 4.609 1.00 9.59 246 ILE A O 1
ATOM 1753 N N . SER A 1 247 ? -2.820 -4.184 3.297 1.00 10.19 247 SER A N 1
ATOM 1754 C CA . SER A 1 247 ? -4.223 -4.247 3.767 1.00 11.23 247 SER A CA 1
ATOM 1755 C C . SER A 1 247 ? -4.801 -5.630 3.541 1.00 11.53 247 SER A C 1
ATOM 1756 O O . SER A 1 247 ? -5.523 -6.147 4.408 1.00 12.51 247 SER A O 1
ATOM 1759 N N . GLU A 1 248 ? -4.643 -6.156 2.339 1.00 11.77 248 GLU A N 1
ATOM 1760 C CA . GLU A 1 248 ? -5.267 -7.454 2.020 1.00 12.30 248 GLU A CA 1
ATOM 1761 C C . GLU A 1 248 ? -4.577 -8.597 2.759 1.00 11.36 248 GLU A C 1
ATOM 1762 O O . GLU A 1 248 ? -5.302 -9.508 3.229 1.00 12.21 248 GLU A O 1
ATOM 1768 N N . THR A 1 249 ? -3.267 -8.580 2.905 1.00 10.59 249 THR A N 1
ATOM 1769 C CA . THR A 1 249 ? -2.544 -9.576 3.713 1.00 10.55 249 THR A CA 1
ATOM 1770 C C . THR A 1 249 ? -3.142 -9.600 5.114 1.00 10.41 249 THR A C 1
ATOM 1771 O O . THR A 1 249 ? -3.390 -10.672 5.712 1.00 11.20 249 THR A O 1
ATOM 1775 N N . SER A 1 250 ? -3.344 -8.408 5.672 1.00 10.13 250 SER A N 1
ATOM 1776 C CA . SER A 1 250 ? -3.875 -8.233 7.033 1.00 10.83 250 SER A CA 1
ATOM 1777 C C . SER A 1 250 ? -5.296 -8.818 7.058 1.00 11.73 250 SER A C 1
ATOM 1778 O O . SER A 1 250 ? -5.618 -9.647 7.950 1.00 11.72 250 SER A O 1
ATOM 1781 N N . ARG A 1 251 ? -6.170 -8.363 6.156 1.00 12.45 251 ARG A N 1
ATOM 1782 C CA . ARG A 1 251 ? -7.591 -8.800 6.146 1.00 14.55 251 ARG A CA 1
ATOM 1783 C C . ARG A 1 251 ? -7.664 -10.316 6.055 1.00 15.03 251 ARG A C 1
ATOM 1784 O O . ARG A 1 251 ? -8.444 -10.931 6.856 1.00 16.63 251 ARG A O 1
ATOM 1792 N N . GLU A 1 252 ? -6.844 -10.941 5.266 1.00 14.84 252 GLU A N 1
ATOM 1793 C CA . GLU A 1 252 ? -6.893 -12.410 5.113 1.00 17.67 252 GLU A CA 1
ATOM 1794 C C . GLU A 1 252 ? -6.578 -13.083 6.449 1.00 17.87 252 GLU A C 1
ATOM 1795 O O . GLU A 1 252 ? -7.246 -14.110 6.794 1.00 19.43 252 GLU A O 1
ATOM 1801 N N . LEU A 1 253 ? -5.681 -12.510 7.245 1.00 13.71 253 LEU A N 1
ATOM 1802 C CA . LEU A 1 253 ? -5.305 -13.033 8.565 1.00 12.95 253 LEU A CA 1
ATOM 1803 C C . LEU A 1 253 ? -6.251 -12.601 9.670 1.00 12.69 253 LEU A C 1
ATOM 1804 O O . LEU A 1 253 ? -6.012 -12.980 10.822 1.00 14.78 253 LEU A O 1
ATOM 1809 N N . GLY A 1 254 ? -7.278 -11.835 9.389 1.00 12.73 254 GLY A N 1
ATOM 1810 C CA . GLY A 1 254 ? -8.206 -11.289 10.393 1.00 13.61 254 GLY A CA 1
ATOM 1811 C C . GLY A 1 254 ? -7.575 -10.167 11.211 1.00 13.69 254 GLY A C 1
ATOM 1812 O O . GLY A 1 254 ? -7.997 -9.918 12.342 1.00 16.00 254 GLY A O 1
ATOM 1813 N N . VAL A 1 255 ? -6.566 -9.489 10.676 1.00 12.22 255 VAL A N 1
ATOM 1814 C CA . VAL A 1 255 ? -5.793 -8.421 11.362 1.00 12.85 255 VAL A CA 1
ATOM 1815 C C . VAL A 1 255 ? -6.276 -7.087 10.825 1.00 11.07 255 VAL A C 1
ATOM 1816 O O . VAL A 1 255 ? -6.402 -6.942 9.602 1.00 12.68 255 VAL A O 1
ATOM 1820 N N . GLY A 1 256 ? -6.436 -6.124 11.716 1.00 12.93 256 GLY A N 1
ATOM 1821 C CA . GLY A 1 256 ? -6.718 -4.740 11.351 1.00 12.75 256 GLY A CA 1
ATOM 1822 C C . GLY A 1 256 ? -5.553 -4.039 10.644 1.00 12.74 256 GLY A C 1
ATOM 1823 O O . GLY A 1 256 ? -4.427 -4.593 10.608 1.00 13.01 256 GLY A O 1
ATOM 1824 N N . VAL A 1 257 ? -5.824 -2.873 10.100 1.00 12.30 257 VAL A N 1
ATOM 1825 C CA . VAL A 1 257 ? -4.773 -2.190 9.312 1.00 12.39 257 VAL A CA 1
ATOM 1826 C C . VAL A 1 257 ? -4.680 -0.724 9.684 1.00 11.14 257 VAL A C 1
ATOM 1827 O O . VAL A 1 257 ? -5.687 0.004 9.742 1.00 12.66 257 VAL A O 1
ATOM 1831 N N . LEU A 1 258 ? -3.447 -0.334 9.930 1.00 9.69 258 LEU A N 1
ATOM 1832 C CA . LEU A 1 258 ? -3.046 1.059 10.121 1.00 9.95 258 LEU A CA 1
ATOM 1833 C C . LEU A 1 258 ? -2.616 1.658 8.792 1.00 9.31 258 LEU A C 1
ATOM 1834 O O . LEU A 1 258 ? -3.017 1.152 7.732 1.00 10.64 258 LEU A O 1
ATOM 1839 N N . LEU A 1 259 ? -1.830 2.711 8.804 1.00 8.91 259 LEU A N 1
ATOM 1840 C CA . LEU A 1 259 ? -1.185 3.316 7.614 1.00 9.36 259 LEU A CA 1
ATOM 1841 C C . LEU A 1 259 ? -2.196 3.970 6.696 1.00 9.19 259 LEU A C 1
ATOM 1842 O O . LEU A 1 259 ? -1.852 4.351 5.586 1.00 9.42 259 LEU A O 1
ATOM 1847 N N . GLY A 1 260 ? -3.391 4.256 7.190 1.00 9.34 260 GLY A N 1
ATOM 1848 C CA . GLY A 1 260 ? -4.423 4.813 6.316 1.00 9.86 260 GLY A CA 1
ATOM 1849 C C . GLY A 1 260 ? -4.082 6.196 5.876 1.00 9.81 260 GLY A C 1
ATOM 1850 O O . GLY A 1 260 ? -4.384 6.566 4.720 1.00 10.11 260 GLY A O 1
ATOM 1851 N N . SER A 1 261 ? -3.448 7.038 6.695 1.00 9.66 261 SER A N 1
ATOM 1852 C CA . SER A 1 261 ? -3.155 8.393 6.208 1.00 9.95 261 SER A CA 1
ATOM 1853 C C . SER A 1 261 ? -2.165 8.339 5.068 1.00 9.82 261 SER A C 1
ATOM 1854 O O . SER A 1 261 ? -2.170 9.183 4.180 1.00 9.95 261 SER A O 1
ATOM 1857 N N . MET A 1 262 ? -1.213 7.411 5.148 1.00 9.83 262 MET A N 1
ATOM 1858 C CA . MET A 1 262 ? -0.231 7.230 4.078 1.00 9.97 262 MET A CA 1
ATOM 1859 C C . MET A 1 262 ? -0.915 6.782 2.783 1.00 10.19 262 MET A C 1
ATOM 1860 O O . MET A 1 262 ? -0.609 7.314 1.724 1.00 10.19 262 MET A O 1
ATOM 1865 N N . ARG A 1 263 ? -1.829 5.826 2.891 1.00 9.62 263 ARG A N 1
ATOM 1866 C CA . ARG A 1 263 ? -2.578 5.429 1.669 1.00 10.79 263 ARG A CA 1
ATOM 1867 C C . ARG A 1 263 ? -3.316 6.634 1.112 1.00 10.34 263 ARG A C 1
ATOM 1868 O O . ARG A 1 263 ? -3.333 6.830 -0.114 1.00 11.04 263 ARG A O 1
ATOM 1876 N N . GLU A 1 264 ? -3.958 7.420 1.938 1.00 10.44 264 GLU A N 1
ATOM 1877 C CA . GLU A 1 264 ? -4.789 8.537 1.453 1.00 10.91 264 GLU A CA 1
ATOM 1878 C C . GLU A 1 264 ? -3.919 9.598 0.820 1.00 9.97 264 GLU A C 1
ATOM 1879 O O . GLU A 1 264 ? -4.219 10.080 -0.266 1.00 11.02 264 GLU A O 1
ATOM 1885 N N . VAL A 1 265 ? -2.791 9.978 1.396 1.00 9.81 265 VAL A N 1
ATOM 1886 C CA . VAL A 1 265 ? -1.982 11.027 0.789 1.00 10.64 265 VAL A CA 1
ATOM 1887 C C . VAL A 1 265 ? -1.302 10.520 -0.501 1.00 10.44 265 VAL A C 1
ATOM 1888 O O . VAL A 1 265 ? -1.214 11.289 -1.487 1.00 10.88 265 VAL A O 1
ATOM 1892 N N . MET A 1 266 ? -0.911 9.264 -0.552 1.00 10.25 266 MET A N 1
ATOM 1893 C CA . MET A 1 266 ? -0.370 8.673 -1.792 1.00 10.01 266 MET A CA 1
ATOM 1894 C C . MET A 1 266 ? -1.463 8.606 -2.857 1.00 10.74 266 MET A C 1
ATOM 1895 O O . MET A 1 266 ? -1.150 8.911 -4.027 1.00 12.18 266 MET A O 1
ATOM 1900 N N . SER A 1 267 ? -2.659 8.215 -2.504 1.00 11.20 267 SER A N 1
ATOM 1901 C CA . SER A 1 267 ? -3.763 8.142 -3.508 1.00 12.36 267 SER A CA 1
ATOM 1902 C C . SER A 1 267 ? -3.991 9.523 -4.100 1.00 12.35 267 SER A C 1
ATOM 1903 O O . SER A 1 267 ? -4.157 9.664 -5.358 1.00 13.18 267 SER A O 1
ATOM 1906 N N . GLU A 1 268 ? -3.996 10.545 -3.287 1.00 12.25 268 GLU A N 1
ATOM 1907 C CA . GLU A 1 268 ? -4.226 11.894 -3.785 1.00 12.66 268 GLU A CA 1
ATOM 1908 C C . GLU A 1 268 ? -3.033 12.336 -4.593 1.00 12.01 268 GLU A C 1
ATOM 1909 O O . GLU A 1 268 ? -3.222 13.026 -5.645 1.00 13.83 268 GLU A O 1
ATOM 1915 N N . ALA A 1 269 ? -1.815 11.980 -4.236 1.00 12.77 269 ALA A N 1
ATOM 1916 C CA . ALA A 1 269 ? -0.663 12.312 -5.078 1.00 12.96 269 ALA A CA 1
ATOM 1917 C C . ALA A 1 269 ? -0.851 11.724 -6.479 1.00 12.90 269 ALA A C 1
ATOM 1918 O O . ALA A 1 269 ? -0.561 12.457 -7.483 1.00 14.52 269 ALA A O 1
ATOM 1920 N N . VAL A 1 270 ? -1.328 10.513 -6.592 1.00 13.35 270 VAL A N 1
ATOM 1921 C CA . VAL A 1 270 ? -1.556 9.884 -7.931 1.00 13.80 270 VAL A CA 1
ATOM 1922 C C . VAL A 1 270 ? -2.608 10.713 -8.672 1.00 15.16 270 VAL A C 1
ATOM 1923 O O . VAL A 1 270 ? -2.392 11.053 -9.873 1.00 15.83 270 VAL A O 1
ATOM 1927 N N . LYS A 1 271 ? -3.682 11.085 -7.988 1.00 16.15 271 LYS A N 1
ATOM 1928 C CA . LYS A 1 271 ? -4.798 11.815 -8.651 1.00 19.00 271 LYS A CA 1
ATOM 1929 C C . LYS A 1 271 ? -4.269 13.143 -9.153 1.00 19.18 271 LYS A C 1
ATOM 1930 O O . LYS A 1 271 ? -4.773 13.604 -10.209 1.00 20.86 271 LYS A O 1
ATOM 1936 N N . LYS A 1 272 ? -3.316 13.774 -8.475 1.00 19.05 272 LYS A N 1
ATOM 1937 C CA . LYS A 1 272 ? -2.734 15.098 -8.776 1.00 20.09 272 LYS A CA 1
ATOM 1938 C C . LYS A 1 272 ? -1.659 15.047 -9.856 1.00 21.82 272 LYS A C 1
ATOM 1939 O O . LYS A 1 272 ? -1.189 16.112 -10.240 1.00 24.68 272 LYS A O 1
ATOM 1945 N N . GLY A 1 273 ? -1.284 13.876 -10.328 1.00 18.08 273 GLY A N 1
ATOM 1946 C CA . GLY A 1 273 ? -0.310 13.740 -11.415 1.00 19.07 273 GLY A CA 1
ATOM 1947 C C . GLY A 1 273 ? 1.082 13.514 -10.868 1.00 16.54 273 GLY A C 1
ATOM 1948 O O . GLY A 1 273 ? 2.017 13.493 -11.656 1.00 18.87 273 GLY A O 1
ATOM 1949 N N . LYS A 1 274 ? 1.248 13.206 -9.568 1.00 14.25 274 LYS A N 1
ATOM 1950 C CA . LYS A 1 274 ? 2.558 12.994 -8.929 1.00 14.81 274 LYS A CA 1
ATOM 1951 C C . LYS A 1 274 ? 2.815 11.506 -8.705 1.00 13.07 274 LYS A C 1
ATOM 1952 O O . LYS A 1 274 ? 3.751 11.170 -7.953 1.00 13.24 274 LYS A O 1
ATOM 1958 N N . GLY A 1 275 ? 2.077 10.604 -9.343 1.00 13.06 275 GLY A N 1
ATOM 1959 C CA . GLY A 1 275 ? 2.233 9.170 -9.080 1.00 11.91 275 GLY A CA 1
ATOM 1960 C C . GLY A 1 275 ? 3.599 8.626 -9.447 1.00 12.29 275 GLY A C 1
ATOM 1961 O O . GLY A 1 275 ? 3.981 7.602 -8.932 1.00 12.71 275 GLY A O 1
ATOM 1962 N N . GLY A 1 276 ? 4.307 9.259 -10.365 1.00 12.66 276 GLY A N 1
ATOM 1963 C CA . GLY A 1 276 ? 5.640 8.795 -10.744 1.00 12.78 276 GLY A CA 1
ATOM 1964 C C . GLY A 1 276 ? 6.721 9.345 -9.825 1.00 12.83 276 GLY A C 1
ATOM 1965 O O . GLY A 1 276 ? 7.871 8.896 -9.979 1.00 15.67 276 GLY A O 1
ATOM 1966 N N . GLU A 1 277 ? 6.375 10.184 -8.874 1.00 12.31 277 GLU A N 1
ATOM 1967 C CA . GLU A 1 277 ? 7.380 10.769 -7.974 1.00 13.10 277 GLU A CA 1
ATOM 1968 C C . GLU A 1 277 ? 7.700 9.801 -6.855 1.00 11.97 277 GLU A C 1
ATOM 1969 O O . GLU A 1 277 ? 6.985 8.820 -6.603 1.00 12.37 277 GLU A O 1
ATOM 1975 N N . SER A 1 278 ? 8.833 10.019 -6.252 1.00 13.07 278 SER A N 1
ATOM 1976 C CA . SER A 1 278 ? 9.279 9.342 -5.021 1.00 12.79 278 SER A CA 1
ATOM 1977 C C . SER A 1 278 ? 8.502 9.845 -3.823 1.00 12.59 278 SER A C 1
ATOM 1978 O O . SER A 1 278 ? 7.782 10.828 -3.864 1.00 12.89 278 SER A O 1
ATOM 1981 N N . ILE A 1 279 ? 8.723 9.178 -2.690 1.00 13.43 279 ILE A N 1
ATOM 1982 C CA . ILE A 1 279 ? 7.960 9.597 -1.480 1.00 14.58 279 ILE A CA 1
ATOM 1983 C C . ILE A 1 279 ? 8.431 10.995 -1.048 1.00 12.43 279 ILE A C 1
ATOM 1984 O O . ILE A 1 279 ? 7.687 11.657 -0.375 1.00 12.27 279 ILE A O 1
ATOM 1989 N N . ALA A 1 280 ? 9.591 11.480 -1.472 1.00 12.79 280 ALA A N 1
ATOM 1990 C CA . ALA A 1 280 ? 9.947 12.901 -1.240 1.00 12.69 280 ALA A CA 1
ATOM 1991 C C . ALA A 1 280 ? 8.848 13.837 -1.744 1.00 12.22 280 ALA A C 1
ATOM 1992 O O . ALA A 1 280 ? 8.638 14.928 -1.178 1.00 12.49 280 ALA A O 1
ATOM 1994 N N . GLY A 1 281 ? 8.197 13.477 -2.841 1.00 11.53 281 GLY A N 1
ATOM 1995 C CA . GLY A 1 281 ? 7.117 14.278 -3.419 1.00 13.24 281 GLY A CA 1
ATOM 1996 C C . GLY A 1 281 ? 5.910 14.437 -2.515 1.00 11.86 281 GLY A C 1
ATOM 1997 O O . GLY A 1 281 ? 5.072 15.289 -2.787 1.00 13.14 281 GLY A O 1
ATOM 1998 N N . LEU A 1 282 ? 5.816 13.617 -1.459 1.00 11.54 282 LEU A N 1
ATOM 1999 C CA . LEU A 1 282 ? 4.703 13.751 -0.510 1.00 11.13 282 LEU A CA 1
ATOM 2000 C C . LEU A 1 282 ? 4.914 14.968 0.402 1.00 11.39 282 LEU A C 1
ATOM 2001 O O . LEU A 1 282 ? 3.931 15.458 0.986 1.00 13.22 282 LEU A O 1
ATOM 2006 N N . VAL A 1 283 ? 6.155 15.419 0.611 1.00 9.89 283 VAL A N 1
ATOM 2007 C CA . VAL A 1 283 ? 6.368 16.547 1.539 1.00 9.96 283 VAL A CA 1
ATOM 2008 C C . VAL A 1 283 ? 5.614 17.804 1.125 1.00 10.96 283 VAL A C 1
ATOM 2009 O O . VAL A 1 283 ? 4.875 18.368 1.939 1.00 12.10 283 VAL A O 1
ATOM 2013 N N . PRO A 1 284 ? 5.674 18.244 -0.155 1.00 12.54 284 PRO A N 1
ATOM 2014 C CA . PRO A 1 284 ? 4.850 19.374 -0.553 1.00 13.71 284 PRO A CA 1
ATOM 2015 C C . PRO A 1 284 ? 3.352 19.094 -0.471 1.00 13.15 284 PRO A C 1
ATOM 2016 O O . PRO A 1 284 ? 2.623 20.084 -0.286 1.00 15.37 284 PRO A O 1
ATOM 2020 N N . MET A 1 285 ? 2.904 17.865 -0.553 1.00 12.75 285 MET A N 1
ATOM 2021 C CA . MET A 1 285 ? 1.455 17.546 -0.339 1.00 15.26 285 MET A CA 1
ATOM 2022 C C . MET A 1 285 ? 1.069 18.078 1.038 1.00 13.93 285 MET A C 1
ATOM 2023 O O . MET A 1 285 ? -0.055 18.556 1.232 1.00 14.58 285 MET A O 1
ATOM 2028 N N . LEU A 1 286 ? 1.935 17.888 2.034 1.00 11.04 286 LEU A N 1
ATOM 2029 C CA . LEU A 1 286 ? 1.666 18.341 3.417 1.00 11.32 286 LEU A CA 1
ATOM 2030 C C . LEU A 1 286 ? 1.859 19.833 3.587 1.00 11.13 286 LEU A C 1
ATOM 2031 O O . LEU A 1 286 ? 1.063 20.488 4.236 1.00 11.64 286 LEU A O 1
ATOM 2036 N N . THR A 1 287 ? 2.941 20.374 3.090 1.00 11.57 287 THR A N 1
ATOM 2037 C CA . THR A 1 287 ? 3.233 21.797 3.378 1.00 12.37 287 THR A CA 1
ATOM 2038 C C . THR A 1 287 ? 2.261 22.725 2.669 1.00 13.04 287 THR A C 1
ATOM 2039 O O . THR A 1 287 ? 2.096 23.837 3.165 1.00 14.16 287 THR A O 1
ATOM 2043 N N . GLU A 1 288 ? 1.622 22.307 1.595 1.00 13.57 288 GLU A N 1
ATOM 2044 C CA . GLU A 1 288 ? 0.720 23.193 0.820 1.00 16.20 288 GLU A CA 1
ATOM 2045 C C . GLU A 1 288 ? -0.706 23.177 1.339 1.00 17.09 288 GLU A C 1
ATOM 2046 O O . GLU A 1 288 ? -1.473 24.013 0.815 1.00 19.32 288 GLU A O 1
ATOM 2052 N N . LEU A 1 289 ? -1.099 22.370 2.316 1.00 15.96 289 LEU A N 1
ATOM 2053 C CA . LEU A 1 289 ? -2.533 22.250 2.678 1.00 17.30 289 LEU A CA 1
ATOM 2054 C C . LEU A 1 289 ? -2.655 21.853 4.142 1.00 15.94 289 LEU A C 1
ATOM 2055 O O . LEU A 1 289 ? -2.144 20.776 4.528 1.00 14.36 289 LEU A O 1
ATOM 2060 N N . ASP A 1 290 ? -3.432 22.589 4.897 1.00 16.01 290 ASP A N 1
ATOM 2061 C CA . ASP A 1 290 ? -3.833 22.241 6.272 1.00 17.11 290 ASP A CA 1
ATOM 2062 C C . ASP A 1 290 ? -4.964 21.213 6.173 1.00 15.93 290 ASP A C 1
ATOM 2063 O O . ASP A 1 290 ? -6.123 21.589 5.983 1.00 20.08 290 ASP A O 1
ATOM 2068 N N . LYS A 1 291 ? -4.639 19.939 6.238 1.00 15.08 291 LYS A N 1
ATOM 2069 C CA . LYS A 1 291 ? -5.592 18.807 6.139 1.00 15.36 291 LYS A CA 1
ATOM 2070 C C . LYS A 1 291 ? -5.095 17.649 6.994 1.00 14.50 291 LYS A C 1
ATOM 2071 O O . LYS A 1 291 ? -3.863 17.401 6.980 1.00 13.81 291 LYS A O 1
ATOM 2077 N N . LYS A 1 292 ? -5.970 17.004 7.724 1.00 12.76 292 LYS A N 1
ATOM 2078 C CA . LYS A 1 292 ? -5.706 15.725 8.394 1.00 13.95 292 LYS A CA 1
ATOM 2079 C C . LYS A 1 292 ? -6.046 14.590 7.442 1.00 14.52 292 LYS A C 1
ATOM 2080 O O . LYS A 1 292 ? -7.258 14.351 7.141 1.00 17.23 292 LYS A O 1
ATOM 2086 N N . TRP A 1 293 ? -5.046 13.883 6.971 1.00 12.18 293 TRP A N 1
ATOM 2087 C CA . TRP A 1 293 ? -5.197 12.779 5.994 1.00 12.89 293 TRP A CA 1
ATOM 2088 C C . TRP A 1 293 ? -5.674 11.485 6.653 1.00 14.74 293 TRP A C 1
ATOM 2089 O O . TRP A 1 293 ? -6.201 10.634 5.890 1.00 15.01 293 TRP A O 1
ATOM 2100 N N . ASN B 1 5 ? 28.099 -22.213 -23.107 1.00 42.39 5 ASN B N 1
ATOM 2101 C CA . ASN B 1 5 ? 27.664 -20.821 -23.503 1.00 39.92 5 ASN B CA 1
ATOM 2102 C C . ASN B 1 5 ? 26.981 -20.143 -22.300 1.00 36.55 5 ASN B C 1
ATOM 2103 O O . ASN B 1 5 ? 26.790 -20.805 -21.254 1.00 37.42 5 ASN B O 1
ATOM 2108 N N . LYS B 1 6 ? 26.631 -18.862 -22.443 1.00 34.02 6 LYS B N 1
ATOM 2109 C CA . LYS B 1 6 ? 25.807 -18.088 -21.471 1.00 31.65 6 LYS B CA 1
ATOM 2110 C C . LYS B 1 6 ? 24.491 -18.841 -21.209 1.00 23.77 6 LYS B C 1
ATOM 2111 O O . LYS B 1 6 ? 23.843 -19.262 -22.154 1.00 27.09 6 LYS B O 1
ATOM 2117 N N . PRO B 1 7 ? 24.037 -19.068 -19.963 1.00 21.36 7 PRO B N 1
ATOM 2118 C CA . PRO B 1 7 ? 22.701 -19.646 -19.749 1.00 19.15 7 PRO B CA 1
ATOM 2119 C C . PRO B 1 7 ? 21.553 -18.735 -20.203 1.00 15.76 7 PRO B C 1
ATOM 2120 O O . PRO B 1 7 ? 21.609 -17.494 -20.044 1.00 16.20 7 PRO B O 1
ATOM 2124 N N . HIS B 1 8 ? 20.537 -19.304 -20.799 1.00 14.08 8 HIS B N 1
ATOM 2125 C CA . HIS B 1 8 ? 19.345 -18.555 -21.250 1.00 12.54 8 HIS B CA 1
ATOM 2126 C C . HIS B 1 8 ? 18.425 -18.271 -20.083 1.00 11.83 8 HIS B C 1
ATOM 2127 O O . HIS B 1 8 ? 18.037 -19.183 -19.345 1.00 12.04 8 HIS B O 1
ATOM 2134 N N . VAL B 1 9 ? 18.038 -16.992 -19.964 1.00 10.36 9 VAL B N 1
ATOM 2135 C CA . VAL B 1 9 ? 17.047 -16.575 -18.939 1.00 10.35 9 VAL B CA 1
ATOM 2136 C C . VAL B 1 9 ? 16.052 -15.664 -19.623 1.00 8.81 9 VAL B C 1
ATOM 2137 O O . VAL B 1 9 ? 16.487 -14.816 -20.430 1.00 10.17 9 VAL B O 1
ATOM 2141 N N . SER B 1 10 ? 14.804 -15.790 -19.289 1.00 9.33 10 SER B N 1
ATOM 2142 C CA . SER B 1 10 ? 13.745 -14.878 -19.759 1.00 9.38 10 SER B CA 1
ATOM 2143 C C . SER B 1 10 ? 13.272 -13.997 -18.607 1.00 8.77 10 SER B C 1
ATOM 2144 O O . SER B 1 10 ? 13.277 -14.416 -17.427 1.00 10.09 10 SER B O 1
ATOM 2147 N N . LEU B 1 11 ? 12.854 -12.784 -18.925 1.00 8.19 11 LEU B N 1
ATOM 2148 C CA . LEU B 1 11 ? 12.321 -11.830 -17.938 1.00 8.31 11 LEU B CA 1
ATOM 2149 C C . LEU B 1 11 ? 11.036 -11.220 -18.479 1.00 8.55 11 LEU B C 1
ATOM 2150 O O . LEU B 1 11 ? 11.037 -10.721 -19.626 1.00 9.50 11 LEU B O 1
ATOM 2155 N N . ILE B 1 12 ? 10.009 -11.231 -17.680 1.00 8.63 12 ILE B N 1
ATOM 2156 C CA . ILE B 1 12 ? 8.714 -10.600 -17.955 1.00 8.86 12 ILE B CA 1
ATOM 2157 C C . ILE B 1 12 ? 8.600 -9.421 -17.011 1.00 8.28 12 ILE B C 1
ATOM 2158 O O . ILE B 1 12 ? 8.506 -9.622 -15.768 1.00 8.95 12 ILE B O 1
ATOM 2163 N N . GLY B 1 13 ? 8.540 -8.204 -17.569 1.00 8.64 13 GLY B N 1
ATOM 2164 C CA . GLY B 1 13 ? 8.408 -6.955 -16.826 1.00 8.55 13 GLY B CA 1
ATOM 2165 C C . GLY B 1 13 ? 9.679 -6.156 -16.848 1.00 8.34 13 GLY B C 1
ATOM 2166 O O . GLY B 1 13 ? 10.754 -6.616 -16.434 1.00 9.33 13 GLY B O 1
ATOM 2167 N N . LEU B 1 14 ? 9.564 -4.942 -17.392 1.00 8.56 14 LEU B N 1
ATOM 2168 C CA . LEU B 1 14 ? 10.701 -4.035 -17.579 1.00 8.87 14 LEU B CA 1
ATOM 2169 C C . LEU B 1 14 ? 10.362 -2.648 -17.016 1.00 9.01 14 LEU B C 1
ATOM 2170 O O . LEU B 1 14 ? 10.807 -1.605 -17.599 1.00 9.90 14 LEU B O 1
ATOM 2175 N N . GLY B 1 15 ? 9.697 -2.571 -15.884 1.00 8.98 15 GLY B N 1
ATOM 2176 C CA . GLY B 1 15 ? 9.534 -1.332 -15.140 1.00 8.80 15 GLY B CA 1
ATOM 2177 C C . GLY B 1 15 ? 10.818 -0.970 -14.403 1.00 8.79 15 GLY B C 1
ATOM 2178 O O . GLY B 1 15 ? 11.912 -1.439 -14.731 1.00 9.52 15 GLY B O 1
ATOM 2179 N N . ASN B 1 16 ? 10.676 -0.115 -13.397 1.00 8.28 16 ASN B N 1
ATOM 2180 C CA . ASN B 1 16 ? 11.866 0.298 -12.645 1.00 9.05 16 ASN B CA 1
ATOM 2181 C C . ASN B 1 16 ? 12.663 -0.912 -12.122 1.00 8.82 16 ASN B C 1
ATOM 2182 O O . ASN B 1 16 ? 13.884 -0.963 -12.251 1.00 9.50 16 ASN B O 1
ATOM 2187 N N . MET B 1 17 ? 11.987 -1.856 -11.480 1.00 8.52 17 MET B N 1
ATOM 2188 C CA . MET B 1 17 ? 12.702 -2.987 -10.900 1.00 9.05 17 MET B CA 1
ATOM 2189 C C . MET B 1 17 ? 13.027 -4.021 -11.991 1.00 8.55 17 MET B C 1
ATOM 2190 O O . MET B 1 17 ? 14.140 -4.571 -11.972 1.00 8.83 17 MET B O 1
ATOM 2195 N N . GLY B 1 18 ? 12.138 -4.273 -12.918 1.00 8.96 18 GLY B N 1
ATOM 2196 C CA . GLY B 1 18 ? 12.412 -5.237 -13.968 1.00 8.66 18 GLY B CA 1
ATOM 2197 C C . GLY B 1 18 ? 13.612 -4.838 -14.798 1.00 8.81 18 GLY B C 1
ATOM 2198 O O . GLY B 1 18 ? 14.451 -5.706 -15.120 1.00 8.76 18 GLY B O 1
ATOM 2199 N N . LEU B 1 19 ? 13.744 -3.561 -15.138 1.00 8.57 19 LEU B N 1
ATOM 2200 C CA . LEU B 1 19 ? 14.941 -3.157 -15.924 1.00 9.39 19 LEU B CA 1
ATOM 2201 C C . LEU B 1 19 ? 16.209 -3.320 -15.097 1.00 9.45 19 LEU B C 1
ATOM 2202 O O . LEU B 1 19 ? 17.256 -3.707 -15.633 1.00 10.03 19 LEU B O 1
ATOM 2207 N N . ALA B 1 20 ? 16.142 -3.059 -13.810 1.00 9.22 20 ALA B N 1
ATOM 2208 C CA . ALA B 1 20 ? 17.334 -3.253 -12.959 1.00 9.73 20 ALA B CA 1
ATOM 2209 C C . ALA B 1 20 ? 17.661 -4.736 -12.910 1.00 9.59 20 ALA B C 1
ATOM 2210 O O . ALA B 1 20 ? 18.863 -5.113 -12.960 1.00 9.84 20 ALA B O 1
ATOM 2212 N N . ILE B 1 21 ? 16.679 -5.627 -12.803 1.00 8.47 21 ILE B N 1
ATOM 2213 C CA . ILE B 1 21 ? 16.946 -7.084 -12.861 1.00 8.77 21 ILE B CA 1
ATOM 2214 C C . ILE B 1 21 ? 17.600 -7.437 -14.188 1.00 8.88 21 ILE B C 1
ATOM 2215 O O . ILE B 1 21 ? 18.572 -8.186 -14.246 1.00 9.35 21 ILE B O 1
ATOM 2220 N N . ALA B 1 22 ? 17.060 -6.939 -15.278 1.00 8.60 22 ALA B N 1
ATOM 2221 C CA . ALA B 1 22 ? 17.609 -7.226 -16.619 1.00 9.04 22 ALA B CA 1
ATOM 2222 C C . ALA B 1 22 ? 19.096 -6.879 -16.652 1.00 8.99 22 ALA B C 1
ATOM 2223 O O . ALA B 1 22 ? 19.909 -7.675 -17.170 1.00 10.00 22 ALA B O 1
ATOM 2225 N N . ASN B 1 23 ? 19.435 -5.689 -16.211 1.00 9.55 23 ASN B N 1
ATOM 2226 C CA . ASN B 1 23 ? 20.853 -5.257 -16.250 1.00 10.53 23 ASN B CA 1
ATOM 2227 C C . ASN B 1 23 ? 21.704 -6.169 -15.377 1.00 11.23 23 ASN B C 1
ATOM 2228 O O . ASN B 1 23 ? 22.887 -6.495 -15.771 1.00 11.34 23 ASN B O 1
ATOM 2233 N N . CYS B 1 24 ? 21.206 -6.572 -14.228 1.00 10.56 24 CYS B N 1
ATOM 2234 C CA . CYS B 1 24 ? 21.980 -7.495 -13.386 1.00 11.11 24 CYS B CA 1
ATOM 2235 C C . CYS B 1 24 ? 22.166 -8.836 -14.083 1.00 10.78 24 CYS B C 1
ATOM 2236 O O . CYS B 1 24 ? 23.320 -9.373 -14.019 1.00 12.45 24 CYS B O 1
ATOM 2239 N N . LEU B 1 25 ? 21.149 -9.386 -14.698 1.00 10.19 25 LEU B N 1
ATOM 2240 C CA . LEU B 1 25 ? 21.272 -10.684 -15.351 1.00 11.25 25 LEU B CA 1
ATOM 2241 C C . LEU B 1 25 ? 22.260 -10.583 -16.515 1.00 11.73 25 LEU B C 1
ATOM 2242 O O . LEU B 1 25 ? 23.100 -11.492 -16.664 1.00 12.70 25 LEU B O 1
ATOM 2247 N N . ILE B 1 26 ? 22.203 -9.515 -17.295 1.00 11.48 26 ILE B N 1
ATOM 2248 C CA . ILE B 1 26 ? 23.170 -9.320 -18.407 1.00 11.99 26 ILE B CA 1
ATOM 2249 C C . ILE B 1 26 ? 24.574 -9.190 -17.841 1.00 12.19 26 ILE B C 1
ATOM 2250 O O . ILE B 1 26 ? 25.488 -9.868 -18.433 1.00 15.48 26 ILE B O 1
ATOM 2255 N N . LYS B 1 27 ? 24.787 -8.474 -16.778 1.00 13.34 27 LYS B N 1
ATOM 2256 C CA . LYS B 1 27 ? 26.161 -8.259 -16.265 1.00 14.93 27 LYS B CA 1
ATOM 2257 C C . LYS B 1 27 ? 26.708 -9.584 -15.785 1.00 16.79 27 LYS B C 1
ATOM 2258 O O . LYS B 1 27 ? 27.940 -9.810 -15.852 1.00 18.68 27 LYS B O 1
ATOM 2264 N N . SER B 1 28 ? 25.873 -10.469 -15.274 1.00 16.07 28 SER B N 1
ATOM 2265 C CA . SER B 1 28 ? 26.316 -11.770 -14.734 1.00 18.45 28 SER B CA 1
ATOM 2266 C C . SER B 1 28 ? 26.512 -12.805 -15.859 1.00 17.79 28 SER B C 1
ATOM 2267 O O . SER B 1 28 ? 26.951 -13.944 -15.510 1.00 23.02 28 SER B O 1
ATOM 2270 N N . GLY B 1 29 ? 26.266 -12.484 -17.122 1.00 17.64 29 GLY B N 1
ATOM 2271 C CA . GLY B 1 29 ? 26.610 -13.320 -18.293 1.00 19.09 29 GLY B CA 1
ATOM 2272 C C . GLY B 1 29 ? 25.435 -14.060 -18.960 1.00 19.39 29 GLY B C 1
ATOM 2273 O O . GLY B 1 29 ? 25.678 -14.845 -19.929 1.00 23.48 29 GLY B O 1
ATOM 2274 N N . CYS B 1 30 ? 24.200 -13.822 -18.547 1.00 16.40 30 CYS B N 1
ATOM 2275 C CA . CYS B 1 30 ? 23.027 -14.551 -19.074 1.00 16.35 30 CYS B CA 1
ATOM 2276 C C . CYS B 1 30 ? 22.730 -14.105 -20.508 1.00 16.19 30 CYS B C 1
ATOM 2277 O O . CYS B 1 30 ? 23.000 -12.931 -20.871 1.00 17.81 30 CYS B O 1
ATOM 2280 N N . LYS B 1 31 ? 22.182 -15.001 -21.308 1.00 14.21 31 LYS B N 1
ATOM 2281 C CA . LYS B 1 31 ? 21.551 -14.671 -22.602 1.00 14.08 31 LYS B CA 1
ATOM 2282 C C . LYS B 1 31 ? 20.086 -14.369 -22.335 1.00 11.81 31 LYS B C 1
ATOM 2283 O O . LYS B 1 31 ? 19.307 -15.307 -22.042 1.00 12.55 31 LYS B O 1
ATOM 2289 N N . LEU B 1 32 ? 19.766 -13.108 -22.347 1.00 10.93 32 LEU B N 1
ATOM 2290 C CA . LEU B 1 32 ? 18.486 -12.608 -21.809 1.00 10.67 32 LEU B CA 1
ATOM 2291 C C . LEU B 1 32 ? 17.482 -12.437 -22.928 1.00 9.59 32 LEU B C 1
ATOM 2292 O O . LEU B 1 32 ? 17.801 -11.793 -23.957 1.00 11.05 32 LEU B O 1
ATOM 2297 N N . THR B 1 33 ? 16.281 -12.927 -22.749 1.00 9.51 33 THR B N 1
ATOM 2298 C CA . THR B 1 33 ? 15.138 -12.631 -23.587 1.00 9.50 33 THR B CA 1
ATOM 2299 C C . THR B 1 33 ? 14.093 -11.935 -22.707 1.00 9.01 33 THR B C 1
ATOM 2300 O O . THR B 1 33 ? 13.855 -12.367 -21.571 1.00 9.91 33 THR B O 1
ATOM 2304 N N . VAL B 1 34 ? 13.501 -10.863 -23.171 1.00 8.62 34 VAL B N 1
ATOM 2305 C CA . VAL B 1 34 ? 12.603 -10.029 -22.362 1.00 8.78 34 VAL B CA 1
ATOM 2306 C C . VAL B 1 34 ? 11.281 -9.843 -23.045 1.00 9.36 34 VAL B C 1
ATOM 2307 O O . VAL B 1 34 ? 11.193 -9.861 -24.315 1.00 9.93 34 VAL B O 1
ATOM 2311 N N . TRP B 1 35 ? 10.253 -9.553 -22.256 1.00 9.38 35 TRP B N 1
ATOM 2312 C CA . TRP B 1 35 ? 8.937 -9.102 -22.745 1.00 9.71 35 TRP B CA 1
ATOM 2313 C C . TRP B 1 35 ? 8.447 -8.050 -21.787 1.00 9.25 35 TRP B C 1
ATOM 2314 O O . TRP B 1 35 ? 8.611 -8.180 -20.556 1.00 9.46 35 TRP B O 1
ATOM 2325 N N . ASN B 1 36 ? 7.769 -7.058 -22.305 1.00 9.50 36 ASN B N 1
ATOM 2326 C CA . ASN B 1 36 ? 7.074 -6.039 -21.497 1.00 9.31 36 ASN B CA 1
ATOM 2327 C C . ASN B 1 36 ? 5.895 -5.527 -22.321 1.00 9.58 36 ASN B C 1
ATOM 2328 O O . ASN B 1 36 ? 6.024 -5.382 -23.560 1.00 10.47 36 ASN B O 1
ATOM 2333 N N . ARG B 1 37 ? 4.815 -5.178 -21.665 1.00 9.69 37 ARG B N 1
ATOM 2334 C CA . ARG B 1 37 ? 3.650 -4.586 -22.364 1.00 10.98 37 ARG B CA 1
ATOM 2335 C C . ARG B 1 37 ? 4.148 -3.416 -23.214 1.00 11.12 37 ARG B C 1
ATOM 2336 O O . ARG B 1 37 ? 3.705 -3.318 -24.405 1.00 12.45 37 ARG B O 1
ATOM 2344 N N . SER B 1 38 ? 4.918 -2.522 -22.668 1.00 10.95 38 SER B N 1
ATOM 2345 C CA . SER B 1 38 ? 5.506 -1.358 -23.375 1.00 11.83 38 SER B CA 1
ATOM 2346 C C . SER B 1 38 ? 6.866 -1.819 -23.882 1.00 11.01 38 SER B C 1
ATOM 2347 O O . SER B 1 38 ? 7.864 -1.767 -23.160 1.00 11.19 38 SER B O 1
ATOM 2350 N N . ALA B 1 39 ? 6.919 -2.293 -25.115 1.00 11.48 39 ALA B N 1
ATOM 2351 C CA . ALA B 1 39 ? 8.091 -3.034 -25.588 1.00 12.25 39 ALA B CA 1
ATOM 2352 C C . ALA B 1 39 ? 9.308 -2.132 -25.675 1.00 11.81 39 ALA B C 1
ATOM 2353 O O . ALA B 1 39 ? 10.449 -2.598 -25.546 1.00 12.84 39 ALA B O 1
ATOM 2355 N N . GLU B 1 40 ? 9.092 -0.834 -25.838 1.00 12.47 40 GLU B N 1
ATOM 2356 C CA . GLU B 1 40 ? 10.201 0.107 -26.005 1.00 13.75 40 GLU B CA 1
ATOM 2357 C C . GLU B 1 40 ? 11.056 0.195 -24.751 1.00 13.22 40 GLU B C 1
ATOM 2358 O O . GLU B 1 40 ? 12.186 0.703 -24.827 1.00 13.36 40 GLU B O 1
ATOM 2364 N N . LYS B 1 41 ? 10.577 -0.290 -23.607 1.00 12.45 41 LYS B N 1
ATOM 2365 C CA . LYS B 1 41 ? 11.389 -0.280 -22.371 1.00 13.00 41 LYS B CA 1
ATOM 2366 C C . LYS B 1 41 ? 12.535 -1.270 -22.467 1.00 11.12 41 LYS B C 1
ATOM 2367 O O . LYS B 1 41 ? 13.417 -1.182 -21.625 1.00 12.84 41 LYS B O 1
ATOM 2373 N N . ALA B 1 42 ? 12.588 -2.109 -23.506 1.00 10.14 42 ALA B N 1
ATOM 2374 C CA . ALA B 1 42 ? 13.768 -2.955 -23.752 1.00 10.66 42 ALA B CA 1
ATOM 2375 C C . ALA B 1 42 ? 14.876 -2.192 -24.478 1.00 11.01 42 ALA B C 1
ATOM 2376 O O . ALA B 1 42 ? 15.959 -2.773 -24.642 1.00 11.21 42 ALA B O 1
ATOM 2378 N N . ALA B 1 43 ? 14.688 -0.929 -24.896 1.00 10.81 43 ALA B N 1
ATOM 2379 C CA . ALA B 1 43 ? 15.668 -0.290 -25.803 1.00 11.11 43 ALA B CA 1
ATOM 2380 C C . ALA B 1 43 ? 17.090 -0.288 -25.247 1.00 10.73 43 ALA B C 1
ATOM 2381 O O . ALA B 1 43 ? 18.026 -0.597 -26.009 1.00 11.49 43 ALA B O 1
ATOM 2383 N N . SER B 1 44 ? 17.289 -0.047 -23.941 1.00 10.45 44 SER B N 1
ATOM 2384 C CA . SER B 1 44 ? 18.647 0.048 -23.380 1.00 10.98 44 SER B CA 1
ATOM 2385 C C . SER B 1 44 ? 19.309 -1.317 -23.281 1.00 10.91 44 SER B C 1
ATOM 2386 O O . SER B 1 44 ? 20.519 -1.408 -23.063 1.00 11.83 44 SER B O 1
ATOM 2389 N N . LEU B 1 45 ? 18.518 -2.383 -23.407 1.00 10.13 45 LEU B N 1
ATOM 2390 C CA . LEU B 1 45 ? 19.020 -3.760 -23.324 1.00 10.39 45 LEU B CA 1
ATOM 2391 C C . LEU B 1 45 ? 19.493 -4.271 -24.682 1.00 10.70 45 LEU B C 1
ATOM 2392 O O . LEU B 1 45 ? 20.284 -5.195 -24.731 1.00 11.55 45 LEU B O 1
ATOM 2397 N N . VAL B 1 46 ? 18.980 -3.711 -25.769 1.00 11.48 46 VAL B N 1
ATOM 2398 C CA . VAL B 1 46 ? 19.280 -4.248 -27.104 1.00 11.93 46 VAL B CA 1
ATOM 2399 C C . VAL B 1 46 ? 20.769 -4.103 -27.430 1.00 11.99 46 VAL B C 1
ATOM 2400 O O . VAL B 1 46 ? 21.360 -5.071 -27.891 1.00 12.97 46 VAL B O 1
ATOM 2404 N N . PRO B 1 47 ? 21.437 -2.963 -27.182 1.00 12.22 47 PRO B N 1
ATOM 2405 C CA . PRO B 1 47 ? 22.872 -2.849 -27.439 1.00 13.66 47 PRO B CA 1
ATOM 2406 C C . PRO B 1 47 ? 23.701 -3.774 -26.554 1.00 14.43 47 PRO B C 1
ATOM 2407 O O . PRO B 1 47 ? 24.825 -4.068 -26.909 1.00 15.80 47 PRO B O 1
ATOM 2411 N N . GLN B 1 48 ? 23.123 -4.282 -25.470 1.00 13.07 48 GLN B N 1
ATOM 2412 C CA . GLN B 1 48 ? 23.775 -5.205 -24.539 1.00 13.19 48 GLN B CA 1
ATOM 2413 C C . GLN B 1 48 ? 23.593 -6.646 -24.971 1.00 12.95 48 GLN B C 1
ATOM 2414 O O . GLN B 1 48 ? 24.122 -7.551 -24.255 1.00 15.25 48 GLN B O 1
ATOM 2420 N N . GLY B 1 49 ? 22.837 -6.931 -26.007 1.00 13.00 49 GLY B N 1
ATOM 2421 C CA . GLY B 1 49 ? 22.643 -8.280 -26.551 1.00 13.91 49 GLY B CA 1
ATOM 2422 C C . GLY B 1 49 ? 21.338 -8.935 -26.127 1.00 12.93 49 GLY B C 1
ATOM 2423 O O . GLY B 1 49 ? 21.166 -10.090 -26.415 1.00 15.55 49 GLY B O 1
ATOM 2424 N N . ALA B 1 50 ? 20.387 -8.236 -25.520 1.00 11.80 50 ALA B N 1
ATOM 2425 C CA . ALA B 1 50 ? 19.113 -8.877 -25.163 1.00 11.41 50 ALA B CA 1
ATOM 2426 C C . ALA B 1 50 ? 18.249 -9.106 -26.387 1.00 11.07 50 ALA B C 1
ATOM 2427 O O . ALA B 1 50 ? 18.313 -8.285 -27.355 1.00 12.63 50 ALA B O 1
ATOM 2429 N N . THR B 1 51 ? 17.460 -10.157 -26.385 1.00 10.29 51 THR B N 1
ATOM 2430 C CA . THR B 1 51 ? 16.436 -10.440 -27.399 1.00 10.65 51 THR B CA 1
ATOM 2431 C C . THR B 1 51 ? 15.097 -9.971 -26.856 1.00 9.45 51 THR B C 1
ATOM 2432 O O . THR B 1 51 ? 14.817 -10.218 -25.644 1.00 10.33 51 THR B O 1
ATOM 2436 N N . VAL B 1 52 ? 14.247 -9.429 -27.679 1.00 10.29 52 VAL B N 1
ATOM 2437 C CA . VAL B 1 52 ? 12.912 -8.981 -27.303 1.00 10.67 52 VAL B CA 1
ATOM 2438 C C . VAL B 1 52 ? 11.895 -9.939 -27.881 1.00 11.05 52 VAL B C 1
ATOM 2439 O O . VAL B 1 52 ? 11.900 -10.137 -29.122 1.00 12.59 52 VAL B O 1
ATOM 2443 N N . ALA B 1 53 ? 11.098 -10.566 -27.060 1.00 10.90 53 ALA B N 1
ATOM 2444 C CA . ALA B 1 53 ? 10.046 -11.483 -27.510 1.00 10.99 53 ALA B CA 1
ATOM 2445 C C . ALA B 1 53 ? 8.784 -10.692 -27.827 1.00 12.31 53 ALA B C 1
ATOM 2446 O O . ALA B 1 53 ? 8.482 -9.706 -27.163 1.00 12.79 53 ALA B O 1
ATOM 2448 N N . ALA B 1 54 ? 7.991 -11.186 -28.767 1.00 12.99 54 ALA B N 1
ATOM 2449 C CA . ALA B 1 54 ? 6.776 -10.476 -29.157 1.00 14.38 54 ALA B CA 1
ATOM 2450 C C . ALA B 1 54 ? 5.693 -10.611 -28.096 1.00 13.35 54 ALA B C 1
ATOM 2451 O O . ALA B 1 54 ? 4.926 -9.664 -27.884 1.00 14.75 54 ALA B O 1
ATOM 2453 N N . THR B 1 55 ? 5.651 -11.780 -27.468 1.00 12.24 55 THR B N 1
ATOM 2454 C CA . THR B 1 55 ? 4.541 -12.173 -26.570 1.00 12.45 55 THR B CA 1
ATOM 2455 C C . THR B 1 55 ? 5.152 -12.806 -25.336 1.00 10.78 55 THR B C 1
ATOM 2456 O O . THR B 1 55 ? 6.238 -13.353 -25.379 1.00 10.70 55 THR B O 1
ATOM 2460 N N . PRO B 1 56 ? 4.364 -12.871 -24.253 1.00 11.38 56 PRO B N 1
ATOM 2461 C CA . PRO B 1 56 ? 4.775 -13.659 -23.098 1.00 11.55 56 PRO B CA 1
ATOM 2462 C C . PRO B 1 56 ? 5.074 -15.137 -23.390 1.00 11.10 56 PRO B C 1
ATOM 2463 O O . PRO B 1 56 ? 6.061 -15.640 -22.949 1.00 11.20 56 PRO B O 1
ATOM 2467 N N . ALA B 1 57 ? 4.262 -15.723 -24.271 1.00 11.84 57 ALA B N 1
ATOM 2468 C CA . ALA B 1 57 ? 4.480 -17.139 -24.642 1.00 12.81 57 ALA B CA 1
ATOM 2469 C C . ALA B 1 57 ? 5.796 -17.310 -25.383 1.00 12.41 57 ALA B C 1
ATOM 2470 O O . ALA B 1 57 ? 6.546 -18.258 -25.124 1.00 12.93 57 ALA B O 1
ATOM 2472 N N . GLU B 1 58 ? 6.123 -16.393 -26.301 1.00 11.96 58 GLU B N 1
ATOM 2473 C CA . GLU B 1 58 ? 7.412 -16.485 -27.004 1.00 12.91 58 GLU B CA 1
ATOM 2474 C C . GLU B 1 58 ? 8.578 -16.268 -26.041 1.00 11.26 58 GLU B C 1
ATOM 2475 O O . GLU B 1 58 ? 9.614 -16.914 -26.135 1.00 12.63 58 GLU B O 1
ATOM 2481 N N . CYS B 1 59 ? 8.407 -15.366 -25.062 1.00 11.22 59 CYS B N 1
ATOM 2482 C CA . CYS B 1 59 ? 9.444 -15.089 -24.061 1.00 11.18 59 CYS B CA 1
ATOM 2483 C C . CYS B 1 59 ? 9.708 -16.369 -23.267 1.00 9.84 59 CYS B C 1
ATOM 2484 O O . CYS B 1 59 ? 10.845 -16.792 -23.098 1.00 11.22 59 CYS B O 1
ATOM 2487 N N . VAL B 1 60 ? 8.666 -17.043 -22.831 1.00 10.66 60 VAL B N 1
ATOM 2488 C CA . VAL B 1 60 ? 8.803 -18.270 -22.021 1.00 11.67 60 VAL B CA 1
ATOM 2489 C C . VAL B 1 60 ? 9.399 -19.433 -22.820 1.00 11.14 60 VAL B C 1
ATOM 2490 O O . VAL B 1 60 ? 10.204 -20.232 -22.293 1.00 12.66 60 VAL B O 1
ATOM 2494 N N . ALA B 1 61 ? 9.139 -19.468 -24.125 1.00 11.29 61 ALA B N 1
ATOM 2495 C CA . ALA B 1 61 ? 9.674 -20.523 -25.010 1.00 12.50 61 ALA B CA 1
ATOM 2496 C C . ALA B 1 61 ? 11.174 -20.366 -25.197 1.00 12.64 61 ALA B C 1
ATOM 2497 O O . ALA B 1 61 ? 11.876 -21.305 -25.681 1.00 14.89 61 ALA B O 1
ATOM 2499 N N . SER B 1 62 ? 11.726 -19.188 -24.934 1.00 12.10 62 SER B N 1
ATOM 2500 C CA . SER B 1 62 ? 13.126 -18.826 -25.249 1.00 12.11 62 SER B CA 1
ATOM 2501 C C . SER B 1 62 ? 14.118 -19.326 -24.208 1.00 11.28 62 SER B C 1
ATOM 2502 O O . SER B 1 62 ? 15.330 -19.241 -24.496 1.00 11.87 62 SER B O 1
ATOM 2505 N N . SER B 1 63 ? 13.679 -19.682 -23.003 1.00 11.48 63 SER B N 1
ATOM 2506 C CA . SER B 1 63 ? 14.598 -19.992 -21.897 1.00 11.94 63 SER B CA 1
ATOM 2507 C C . SER B 1 63 ? 14.002 -20.992 -20.945 1.00 11.11 63 SER B C 1
ATOM 2508 O O . SER B 1 63 ? 12.782 -21.051 -20.881 1.00 11.26 63 SER B O 1
ATOM 2511 N N . PRO B 1 64 ? 14.837 -21.698 -20.175 1.00 10.84 64 PRO B N 1
ATOM 2512 C CA . PRO B 1 64 ? 14.294 -22.630 -19.193 1.00 11.43 64 PRO B CA 1
ATOM 2513 C C . PRO B 1 64 ? 13.930 -22.018 -17.843 1.00 11.54 64 PRO B C 1
ATOM 2514 O O . PRO B 1 64 ? 13.255 -22.657 -17.052 1.00 11.61 64 PRO B O 1
ATOM 2518 N N . THR B 1 65 ? 14.414 -20.795 -17.614 1.00 10.48 65 THR B N 1
ATOM 2519 C CA . THR B 1 65 ? 14.208 -20.069 -16.351 1.00 11.03 65 THR B CA 1
ATOM 2520 C C . THR B 1 65 ? 13.526 -18.765 -16.689 1.00 10.10 65 THR B C 1
ATOM 2521 O O . THR B 1 65 ? 14.047 -18.050 -17.549 1.00 10.62 65 THR B O 1
ATOM 2525 N N . ILE B 1 66 ? 12.405 -18.481 -16.047 1.00 10.00 66 ILE B N 1
ATOM 2526 C CA . ILE B 1 66 ? 11.565 -17.294 -16.315 1.00 10.63 66 ILE B CA 1
ATOM 2527 C C . ILE B 1 66 ? 11.490 -16.464 -15.034 1.00 9.25 66 ILE B C 1
ATOM 2528 O O . ILE B 1 66 ? 10.963 -16.963 -14.017 1.00 10.88 66 ILE B O 1
ATOM 2533 N N . VAL B 1 67 ? 12.014 -15.280 -15.049 1.00 8.86 67 VAL B N 1
ATOM 2534 C CA . VAL B 1 67 ? 11.870 -14.307 -13.951 1.00 8.02 67 VAL B CA 1
ATOM 2535 C C . VAL B 1 67 ? 10.705 -13.383 -14.261 1.00 8.03 67 VAL B C 1
ATOM 2536 O O . VAL B 1 67 ? 10.590 -12.924 -15.428 1.00 8.75 67 VAL B O 1
ATOM 2540 N N . ILE B 1 68 ? 9.890 -13.130 -13.275 1.00 8.49 68 ILE B N 1
ATOM 2541 C CA . ILE B 1 68 ? 8.719 -12.242 -13.477 1.00 8.70 68 ILE B CA 1
ATOM 2542 C C . ILE B 1 68 ? 8.847 -11.102 -12.478 1.00 8.16 68 ILE B C 1
ATOM 2543 O O . ILE B 1 68 ? 9.017 -11.346 -11.260 1.00 9.31 68 ILE B O 1
ATOM 2548 N N . CYS B 1 69 ? 8.751 -9.866 -12.919 1.00 8.03 69 CYS B N 1
ATOM 2549 C CA . CYS B 1 69 ? 8.678 -8.713 -12.024 1.00 8.27 69 CYS B CA 1
ATOM 2550 C C . CYS B 1 69 ? 7.697 -7.711 -12.576 1.00 8.08 69 CYS B C 1
ATOM 2551 O O . CYS B 1 69 ? 8.086 -6.827 -13.341 1.00 9.55 69 CYS B O 1
ATOM 2554 N N . LEU B 1 70 ? 6.420 -7.902 -12.276 1.00 8.27 70 LEU B N 1
ATOM 2555 C CA . LEU B 1 70 ? 5.324 -7.057 -12.755 1.00 8.26 70 LEU B CA 1
ATOM 2556 C C . LEU B 1 70 ? 4.776 -6.228 -11.603 1.00 8.43 70 LEU B C 1
ATOM 2557 O O . LEU B 1 70 ? 5.181 -6.385 -10.436 1.00 9.23 70 LEU B O 1
ATOM 2562 N N . LEU B 1 71 ? 3.826 -5.342 -11.889 1.00 8.56 71 LEU B N 1
ATOM 2563 C CA . LEU B 1 71 ? 3.330 -4.461 -10.831 1.00 8.79 71 LEU B CA 1
ATOM 2564 C C . LEU B 1 71 ? 2.737 -5.256 -9.673 1.00 9.14 71 LEU B C 1
ATOM 2565 O O . LEU B 1 71 ? 2.991 -4.942 -8.493 1.00 9.61 71 LEU B O 1
ATOM 2570 N N . ASN B 1 72 ? 1.866 -6.208 -9.971 1.00 8.46 72 ASN B N 1
ATOM 2571 C CA . ASN B 1 72 ? 1.120 -6.959 -8.955 1.00 8.84 72 ASN B CA 1
ATOM 2572 C C . ASN B 1 72 ? 0.745 -8.322 -9.502 1.00 8.05 72 ASN B C 1
ATOM 2573 O O . ASN B 1 72 ? 0.956 -8.586 -10.674 1.00 8.38 72 ASN B O 1
ATOM 2578 N N . GLN B 1 73 ? 0.198 -9.139 -8.636 1.00 8.90 73 GLN B N 1
ATOM 2579 C CA . GLN B 1 73 ? -0.089 -10.536 -8.976 1.00 9.35 73 GLN B CA 1
ATOM 2580 C C . GLN B 1 73 ? -1.348 -10.639 -9.827 1.00 9.19 73 GLN B C 1
ATOM 2581 O O . GLN B 1 73 ? -1.514 -11.695 -10.474 1.00 10.80 73 GLN B O 1
ATOM 2587 N N . ASP B 1 74 ? -2.191 -9.606 -9.889 1.00 10.23 74 ASP B N 1
ATOM 2588 C CA . ASP B 1 74 ? -3.295 -9.638 -10.868 1.00 11.61 74 ASP B CA 1
ATOM 2589 C C . ASP B 1 74 ? -2.723 -9.496 -12.264 1.00 10.68 74 ASP B C 1
ATOM 2590 O O . ASP B 1 74 ? -3.169 -10.191 -13.185 1.00 11.61 74 ASP B O 1
ATOM 2595 N N . VAL B 1 75 ? -1.741 -8.612 -12.450 1.00 10.32 75 VAL B N 1
ATOM 2596 C CA . VAL B 1 75 ? -1.071 -8.467 -13.758 1.00 10.59 75 VAL B CA 1
ATOM 2597 C C . VAL B 1 75 ? -0.323 -9.767 -14.067 1.00 9.82 75 VAL B C 1
ATOM 2598 O O . VAL B 1 75 ? -0.337 -10.189 -15.234 1.00 10.60 75 VAL B O 1
ATOM 2602 N N . VAL B 1 76 ? 0.327 -10.411 -13.107 1.00 9.98 76 VAL B N 1
ATOM 2603 C CA . VAL B 1 76 ? 0.956 -11.727 -13.364 1.00 9.45 76 VAL B CA 1
ATOM 2604 C C . VAL B 1 76 ? -0.136 -12.685 -13.875 1.00 10.20 76 VAL B C 1
ATOM 2605 O O . VAL B 1 76 ? 0.129 -13.412 -14.857 1.00 11.32 76 VAL B O 1
ATOM 2609 N N . GLN B 1 77 ? -1.270 -12.785 -13.222 1.00 11.18 77 GLN B N 1
ATOM 2610 C CA . GLN B 1 77 ? -2.355 -13.712 -13.631 1.00 12.55 77 GLN B CA 1
ATOM 2611 C C . GLN B 1 77 ? -2.878 -13.384 -15.013 1.00 12.64 77 GLN B C 1
ATOM 2612 O O . GLN B 1 77 ? -3.084 -14.320 -15.809 1.00 13.59 77 GLN B O 1
ATOM 2618 N N . GLN B 1 78 ? -2.979 -12.116 -15.363 1.00 12.80 78 GLN B N 1
ATOM 2619 C CA . GLN B 1 78 ? -3.433 -11.724 -16.730 1.00 14.28 78 GLN B CA 1
ATOM 2620 C C . GLN B 1 78 ? -2.394 -12.171 -17.731 1.00 13.82 78 GLN B C 1
ATOM 2621 O O . GLN B 1 78 ? -2.730 -12.651 -18.828 1.00 16.56 78 GLN B O 1
ATOM 2627 N N . THR B 1 79 ? -1.127 -12.070 -17.393 1.00 13.50 79 THR B N 1
ATOM 2628 C CA . THR B 1 79 ? -0.049 -12.510 -18.276 1.00 15.12 79 THR B CA 1
ATOM 2629 C C . THR B 1 79 ? -0.093 -14.029 -18.365 1.00 13.31 79 THR B C 1
ATOM 2630 O O . THR B 1 79 ? 0.075 -14.551 -19.506 1.00 16.98 79 THR B O 1
ATOM 2634 N N . LEU B 1 80 ? -0.356 -14.753 -17.291 1.00 13.99 80 LEU B N 1
ATOM 2635 C CA . LEU B 1 80 ? -0.401 -16.238 -17.340 1.00 14.89 80 LEU B CA 1
ATOM 2636 C C . LEU B 1 80 ? -1.599 -16.701 -18.157 1.00 15.72 80 LEU B C 1
ATOM 2637 O O . LEU B 1 80 ? -1.484 -17.810 -18.730 1.00 15.77 80 LEU B O 1
ATOM 2642 N N . ASP B 1 81 ? -2.649 -15.911 -18.296 1.00 15.92 81 ASP B N 1
ATOM 2643 C CA . ASP B 1 81 ? -3.757 -16.256 -19.241 1.00 18.55 81 ASP B CA 1
ATOM 2644 C C . ASP B 1 81 ? -3.187 -16.410 -20.656 1.00 19.72 81 ASP B C 1
ATOM 2645 O O . ASP B 1 81 ? -3.837 -17.147 -21.475 1.00 21.91 81 ASP B O 1
ATOM 2650 N N . GLU B 1 82 ? -2.051 -15.798 -20.983 1.00 19.05 82 GLU B N 1
ATOM 2651 C CA . GLU B 1 82 ? -1.408 -15.820 -22.326 1.00 19.14 82 GLU B CA 1
ATOM 2652 C C . GLU B 1 82 ? -0.295 -16.874 -22.404 1.00 18.27 82 GLU B C 1
ATOM 2653 O O . GLU B 1 82 ? 0.426 -16.888 -23.412 1.00 19.62 82 GLU B O 1
ATOM 2659 N N . VAL B 1 83 ? -0.083 -17.690 -21.374 1.00 14.76 83 VAL B N 1
ATOM 2660 C CA . VAL B 1 83 ? 1.023 -18.667 -21.336 1.00 16.30 83 VAL B CA 1
ATOM 2661 C C . VAL B 1 83 ? 0.471 -20.031 -20.962 1.00 17.16 83 VAL B C 1
ATOM 2662 O O . VAL B 1 83 ? 0.178 -20.224 -19.788 1.00 23.19 83 VAL B O 1
ATOM 2666 N N . ILE B 1 84 ? 0.425 -20.930 -21.904 1.00 15.74 84 ILE B N 1
ATOM 2667 C CA . ILE B 1 84 ? -0.273 -22.224 -21.754 1.00 18.52 84 ILE B CA 1
ATOM 2668 C C . ILE B 1 84 ? 0.719 -23.289 -21.327 1.00 16.82 84 ILE B C 1
ATOM 2669 O O . ILE B 1 84 ? 0.246 -24.249 -20.627 1.00 20.21 84 ILE B O 1
ATOM 2674 N N . ASP B 1 85 ? 1.995 -23.223 -21.727 1.00 15.35 85 ASP B N 1
ATOM 2675 C CA . ASP B 1 85 ? 2.943 -24.325 -21.630 1.00 15.99 85 ASP B CA 1
ATOM 2676 C C . ASP B 1 85 ? 4.144 -23.850 -20.824 1.00 14.60 85 ASP B C 1
ATOM 2677 O O . ASP B 1 85 ? 5.012 -23.095 -21.313 1.00 18.27 85 ASP B O 1
ATOM 2682 N N . LEU B 1 86 ? 4.254 -24.331 -19.607 1.00 12.86 86 LEU B N 1
ATOM 2683 C CA . LEU B 1 86 ? 5.464 -24.107 -18.775 1.00 12.33 86 LEU B CA 1
ATOM 2684 C C . LEU B 1 86 ? 6.212 -25.402 -18.548 1.00 12.35 86 LEU B C 1
ATOM 2685 O O . LEU B 1 86 ? 7.066 -25.476 -17.685 1.00 11.93 86 LEU B O 1
ATOM 2690 N N . SER B 1 87 ? 5.979 -26.430 -19.376 1.00 13.38 87 SER B N 1
ATOM 2691 C CA . SER B 1 87 ? 6.811 -27.657 -19.301 1.00 15.28 87 SER B CA 1
ATOM 2692 C C . SER B 1 87 ? 8.301 -27.333 -19.462 1.00 14.33 87 SER B C 1
ATOM 2693 O O . SER B 1 87 ? 8.641 -26.572 -20.377 1.00 15.66 87 SER B O 1
ATOM 2696 N N . GLY B 1 88 ? 9.143 -27.878 -18.628 1.00 15.10 88 GLY B N 1
ATOM 2697 C CA . GLY B 1 88 ? 10.590 -27.632 -18.688 1.00 15.97 88 GLY B CA 1
ATOM 2698 C C . GLY B 1 88 ? 10.953 -26.261 -18.164 1.00 15.46 88 GLY B C 1
ATOM 2699 O O . GLY B 1 88 ? 12.121 -25.915 -18.378 1.00 18.01 88 GLY B O 1
ATOM 2700 N N . LYS B 1 89 ? 10.062 -25.542 -17.459 1.00 14.54 89 LYS B N 1
ATOM 2701 C CA . LYS B 1 89 ? 10.339 -24.144 -17.046 1.00 12.89 89 LYS B CA 1
ATOM 2702 C C . LYS B 1 89 ? 10.351 -24.036 -15.538 1.00 13.06 89 LYS B C 1
ATOM 2703 O O . LYS B 1 89 ? 9.451 -24.572 -14.834 1.00 14.28 89 LYS B O 1
ATOM 2709 N N . THR B 1 90 ? 11.300 -23.283 -14.997 1.00 12.03 90 THR B N 1
ATOM 2710 C CA . THR B 1 90 ? 11.339 -22.858 -13.605 1.00 12.79 90 THR B CA 1
ATOM 2711 C C . THR B 1 90 ? 10.904 -21.399 -13.550 1.00 11.64 90 THR B C 1
ATOM 2712 O O . THR B 1 90 ? 11.467 -20.569 -14.334 1.00 12.03 90 THR B O 1
ATOM 2716 N N . ILE B 1 91 ? 9.971 -21.052 -12.692 1.00 10.83 91 ILE B N 1
ATOM 2717 C CA . ILE B 1 91 ? 9.458 -19.662 -12.561 1.00 10.75 91 ILE B CA 1
ATOM 2718 C C . ILE B 1 91 ? 10.014 -19.072 -11.278 1.00 9.37 91 ILE B C 1
ATOM 2719 O O . ILE B 1 91 ? 9.853 -19.676 -10.192 1.00 10.66 91 ILE B O 1
ATOM 2724 N N . ILE B 1 92 ? 10.587 -17.885 -11.383 1.00 8.84 92 ILE B N 1
ATOM 2725 C CA . ILE B 1 92 ? 11.063 -17.094 -10.224 1.00 8.78 92 ILE B CA 1
ATOM 2726 C C . ILE B 1 92 ? 10.222 -15.833 -10.248 1.00 8.70 92 ILE B C 1
ATOM 2727 O O . ILE B 1 92 ? 10.427 -14.951 -11.106 1.00 9.00 92 ILE B O 1
ATOM 2732 N N . ASN B 1 93 ? 9.271 -15.716 -9.350 1.00 8.40 93 ASN B N 1
ATOM 2733 C CA . ASN B 1 93 ? 8.350 -14.562 -9.353 1.00 8.41 93 ASN B CA 1
ATOM 2734 C C . ASN B 1 93 ? 8.808 -13.581 -8.284 1.00 8.57 93 ASN B C 1
ATOM 2735 O O . ASN B 1 93 ? 8.759 -13.926 -7.080 1.00 9.39 93 ASN B O 1
ATOM 2740 N N . LEU B 1 94 ? 9.183 -12.393 -8.696 1.00 8.60 94 LEU B N 1
ATOM 2741 C CA . LEU B 1 94 ? 9.688 -11.327 -7.815 1.00 8.96 94 LEU B CA 1
ATOM 2742 C C . LEU B 1 94 ? 8.666 -10.208 -7.749 1.00 9.45 94 LEU B C 1
ATOM 2743 O O . LEU B 1 94 ? 9.023 -9.065 -7.373 1.00 11.17 94 LEU B O 1
ATOM 2748 N N . THR B 1 95 ? 7.397 -10.490 -8.032 1.00 8.66 95 THR B N 1
ATOM 2749 C CA . THR B 1 95 ? 6.289 -9.532 -7.969 1.00 8.75 95 THR B CA 1
ATOM 2750 C C . THR B 1 95 ? 5.734 -9.466 -6.547 1.00 9.26 95 THR B C 1
ATOM 2751 O O . THR B 1 95 ? 5.354 -10.481 -5.992 1.00 9.63 95 THR B O 1
ATOM 2755 N N . ASN B 1 96 ? 5.591 -8.269 -5.999 1.00 8.56 96 ASN B N 1
ATOM 2756 C CA . ASN B 1 96 ? 4.950 -8.054 -4.681 1.00 8.56 96 ASN B CA 1
ATOM 2757 C C . ASN B 1 96 ? 3.511 -8.521 -4.739 1.00 8.52 96 ASN B C 1
ATOM 2758 O O . ASN B 1 96 ? 2.774 -8.234 -5.656 1.00 9.27 96 ASN B O 1
ATOM 2763 N N . GLY B 1 97 ? 3.105 -9.196 -3.662 1.00 9.06 97 GLY B N 1
ATOM 2764 C CA . GLY B 1 97 ? 1.713 -9.588 -3.483 1.00 9.13 97 GLY B CA 1
ATOM 2765 C C . GLY B 1 97 ? 1.462 -10.147 -2.119 1.00 9.45 97 GLY B C 1
ATOM 2766 O O . GLY B 1 97 ? 2.335 -10.165 -1.245 1.00 10.23 97 GLY B O 1
ATOM 2767 N N . THR B 1 98 ? 0.277 -10.687 -1.982 1.00 9.57 98 THR B N 1
ATOM 2768 C CA . THR B 1 98 ? -0.194 -11.252 -0.698 1.00 10.06 98 THR B CA 1
ATOM 2769 C C . THR B 1 98 ? 0.229 -12.700 -0.591 1.00 9.66 98 THR B C 1
ATOM 2770 O O . THR B 1 98 ? 0.466 -13.376 -1.618 1.00 10.73 98 THR B O 1
ATOM 2774 N N . PRO B 1 99 ? 0.217 -13.286 0.611 1.00 10.40 99 PRO B N 1
ATOM 2775 C CA . PRO B 1 99 ? 0.446 -14.725 0.744 1.00 11.64 99 PRO B CA 1
ATOM 2776 C C . PRO B 1 99 ? -0.536 -15.558 -0.082 1.00 11.80 99 PRO B C 1
ATOM 2777 O O . PRO B 1 99 ? -0.091 -16.480 -0.808 1.00 12.34 99 PRO B O 1
ATOM 2781 N N . GLN B 1 100 ? -1.790 -15.234 -0.113 1.00 11.72 100 GLN B N 1
ATOM 2782 C CA . GLN B 1 100 ? -2.736 -16.071 -0.863 1.00 13.29 100 GLN B CA 1
ATOM 2783 C C . GLN B 1 100 ? -2.498 -15.892 -2.347 1.00 13.24 100 GLN B C 1
ATOM 2784 O O . GLN B 1 100 ? -2.792 -16.839 -3.091 1.00 13.66 100 GLN B O 1
ATOM 2790 N N . GLN B 1 101 ? -2.069 -14.717 -2.805 1.00 12.14 101 GLN B N 1
ATOM 2791 C CA . GLN B 1 101 ? -1.795 -14.566 -4.245 1.00 11.45 101 GLN B CA 1
ATOM 2792 C C . GLN B 1 101 ? -0.632 -15.477 -4.619 1.00 10.99 101 GLN B C 1
ATOM 2793 O O . GLN B 1 101 ? -0.608 -16.029 -5.727 1.00 11.51 101 GLN B O 1
ATOM 2799 N N . ALA B 1 102 ? 0.366 -15.632 -3.785 1.00 10.94 102 ALA B N 1
ATOM 2800 C CA . ALA B 1 102 ? 1.511 -16.490 -4.097 1.00 12.61 102 ALA B CA 1
ATOM 2801 C C . ALA B 1 102 ? 1.019 -17.932 -4.236 1.00 12.96 102 ALA B C 1
ATOM 2802 O O . ALA B 1 102 ? 1.461 -18.649 -5.137 1.00 12.62 102 ALA B O 1
ATOM 2804 N N . VAL B 1 103 ? 0.163 -18.370 -3.330 1.00 12.52 103 VAL B N 1
ATOM 2805 C CA . VAL B 1 103 ? -0.407 -19.745 -3.412 1.00 14.04 103 VAL B CA 1
ATOM 2806 C C . VAL B 1 103 ? -1.154 -19.859 -4.720 1.00 13.24 103 VAL B C 1
ATOM 2807 O O . VAL B 1 103 ? -1.011 -20.927 -5.432 1.00 14.91 103 VAL B O 1
ATOM 2811 N N . LYS B 1 104 ? -1.941 -18.920 -5.100 1.00 12.96 104 LYS B N 1
ATOM 2812 C CA . LYS B 1 104 ? -2.742 -19.028 -6.317 1.00 14.39 104 LYS B CA 1
ATOM 2813 C C . LYS B 1 104 ? -1.806 -19.093 -7.520 1.00 13.96 104 LYS B C 1
ATOM 2814 O O . LYS B 1 104 ? -2.031 -19.964 -8.407 1.00 13.80 104 LYS B O 1
ATOM 2820 N N . VAL B 1 105 ? -0.817 -18.213 -7.635 1.00 12.15 105 VAL B N 1
ATOM 2821 C CA . VAL B 1 105 ? 0.029 -18.209 -8.827 1.00 11.63 105 VAL B CA 1
ATOM 2822 C C . VAL B 1 105 ? 0.838 -19.497 -8.826 1.00 11.14 105 VAL B C 1
ATOM 2823 O O . VAL B 1 105 ? 0.999 -20.059 -9.932 1.00 11.67 105 VAL B O 1
ATOM 2827 N N . ALA B 1 106 ? 1.258 -20.046 -7.718 1.00 11.67 106 ALA B N 1
ATOM 2828 C CA . ALA B 1 106 ? 1.967 -21.329 -7.695 1.00 12.38 106 ALA B CA 1
ATOM 2829 C C . ALA B 1 106 ? 1.067 -22.401 -8.322 1.00 12.63 106 ALA B C 1
ATOM 2830 O O . ALA B 1 106 ? 1.582 -23.249 -9.111 1.00 12.30 106 ALA B O 1
ATOM 2832 N N . THR B 1 107 ? -0.204 -22.380 -8.022 1.00 12.12 107 THR B N 1
ATOM 2833 C CA . THR B 1 107 ? -1.142 -23.383 -8.550 1.00 14.05 107 THR B CA 1
ATOM 2834 C C . THR B 1 107 ? -1.334 -23.192 -10.050 1.00 11.92 107 THR B C 1
ATOM 2835 O O . THR B 1 107 ? -1.343 -24.204 -10.801 1.00 12.24 107 THR B O 1
ATOM 2839 N N . LEU B 1 108 ? -1.463 -21.988 -10.519 1.00 11.48 108 LEU B N 1
ATOM 2840 C CA . LEU B 1 108 ? -1.604 -21.694 -11.949 1.00 11.46 108 LEU B CA 1
ATOM 2841 C C . LEU B 1 108 ? -0.383 -22.208 -12.692 1.00 10.21 108 LEU B C 1
ATOM 2842 O O . LEU B 1 108 ? -0.511 -22.737 -13.816 1.00 10.83 108 LEU B O 1
ATOM 2847 N N . VAL B 1 109 ? 0.813 -21.984 -12.169 1.00 10.08 109 VAL B N 1
ATOM 2848 C CA . VAL B 1 109 ? 2.039 -22.386 -12.874 1.00 11.39 109 VAL B CA 1
ATOM 2849 C C . VAL B 1 109 ? 2.144 -23.907 -12.870 1.00 10.23 109 VAL B C 1
ATOM 2850 O O . VAL B 1 109 ? 2.607 -24.473 -13.863 1.00 11.13 109 VAL B O 1
ATOM 2854 N N . GLN B 1 110 ? 1.774 -24.531 -11.780 1.00 10.38 110 GLN B N 1
ATOM 2855 C CA . GLN B 1 110 ? 1.763 -26.008 -11.707 1.00 11.52 110 GLN B CA 1
ATOM 2856 C C . GLN B 1 110 ? 0.804 -26.566 -12.779 1.00 11.25 110 GLN B C 1
ATOM 2857 O O . GLN B 1 110 ? 1.188 -27.561 -13.470 1.00 11.50 110 GLN B O 1
ATOM 2863 N N . GLN B 1 111 ? -0.361 -26.012 -12.937 1.00 10.53 111 GLN B N 1
ATOM 2864 C CA . GLN B 1 111 ? -1.337 -26.507 -13.947 1.00 11.46 111 GLN B CA 1
ATOM 2865 C C . GLN B 1 111 ? -0.763 -26.398 -15.362 1.00 11.54 111 GLN B C 1
ATOM 2866 O O . GLN B 1 111 ? -1.033 -27.281 -16.248 1.00 11.65 111 GLN B O 1
ATOM 2872 N N . ARG B 1 112 ? 0.109 -25.415 -15.612 1.00 10.87 112 ARG B N 1
ATOM 2873 C CA . ARG B 1 112 ? 0.756 -25.230 -16.919 1.00 11.29 112 ARG B CA 1
ATOM 2874 C C . ARG B 1 112 ? 1.945 -26.159 -17.072 1.00 11.82 112 ARG B C 1
ATOM 2875 O O . ARG B 1 112 ? 2.549 -26.138 -18.162 1.00 13.47 112 ARG B O 1
ATOM 2883 N N . GLY B 1 113 ? 2.277 -26.944 -16.079 1.00 11.64 113 GLY B N 1
ATOM 2884 C CA . GLY B 1 113 ? 3.334 -27.950 -16.215 1.00 12.13 113 GLY B CA 1
ATOM 2885 C C . GLY B 1 113 ? 4.721 -27.500 -15.768 1.00 11.03 113 GLY B C 1
ATOM 2886 O O . GLY B 1 113 ? 5.703 -28.192 -16.059 1.00 11.92 113 GLY B O 1
ATOM 2887 N N . ALA B 1 114 ? 4.828 -26.406 -14.998 1.00 11.06 114 ALA B N 1
ATOM 2888 C CA . ALA B 1 114 ? 6.155 -25.869 -14.614 1.00 11.62 114 ALA B CA 1
ATOM 2889 C C . ALA B 1 114 ? 6.956 -26.919 -13.859 1.00 12.90 114 ALA B C 1
ATOM 2890 O O . ALA B 1 114 ? 6.354 -27.787 -13.128 1.00 14.91 114 ALA B O 1
ATOM 2892 N N . GLU B 1 115 ? 8.256 -26.907 -13.991 1.00 12.89 115 GLU B N 1
ATOM 2893 C CA . GLU B 1 115 ? 9.141 -27.726 -13.140 1.00 15.73 115 GLU B CA 1
ATOM 2894 C C . GLU B 1 115 ? 9.082 -27.247 -11.700 1.00 15.41 115 GLU B C 1
ATOM 2895 O O . GLU B 1 115 ? 9.068 -28.080 -10.750 1.00 17.67 115 GLU B O 1
ATOM 2901 N N . SER B 1 116 ? 9.094 -25.942 -11.451 1.00 14.70 116 SER B N 1
ATOM 2902 C CA . SER B 1 116 ? 9.077 -25.391 -10.080 1.00 15.06 116 SER B CA 1
ATOM 2903 C C . SER B 1 116 ? 8.678 -23.915 -10.105 1.00 13.54 116 SER B C 1
ATOM 2904 O O . SER B 1 116 ? 8.772 -23.252 -11.185 1.00 12.83 116 SER B O 1
ATOM 2907 N N . TYR B 1 117 ? 8.199 -23.437 -8.972 1.00 13.09 117 TYR B N 1
ATOM 2908 C CA . TYR B 1 117 ? 7.873 -22.014 -8.740 1.00 11.88 117 TYR B CA 1
ATOM 2909 C C . TYR B 1 117 ? 8.527 -21.633 -7.427 1.00 11.56 117 TYR B C 1
ATOM 2910 O O . TYR B 1 117 ? 8.284 -22.256 -6.359 1.00 13.01 117 TYR B O 1
ATOM 2919 N N . ILE B 1 118 ? 9.295 -20.559 -7.417 1.00 9.84 118 ILE B N 1
ATOM 2920 C CA . ILE B 1 118 ? 9.784 -19.887 -6.204 1.00 10.15 118 ILE B CA 1
ATOM 2921 C C . ILE B 1 118 ? 9.356 -18.441 -6.251 1.00 9.86 118 ILE B C 1
ATOM 2922 O O . ILE B 1 118 ? 9.238 -17.850 -7.353 1.00 9.87 118 ILE B O 1
ATOM 2927 N N . HIS B 1 119 ? 9.163 -17.881 -5.075 1.00 9.52 119 HIS B N 1
ATOM 2928 C CA . HIS B 1 119 ? 8.715 -16.494 -4.936 1.00 10.22 119 HIS B CA 1
ATOM 2929 C C . HIS B 1 119 ? 9.826 -15.742 -4.251 1.00 10.68 119 HIS B C 1
ATOM 2930 O O . HIS B 1 119 ? 10.375 -16.244 -3.258 1.00 12.11 119 HIS B O 1
ATOM 2937 N N . GLY B 1 120 ? 10.121 -14.522 -4.661 1.00 10.82 120 GLY B N 1
ATOM 2938 C CA . GLY B 1 120 ? 11.124 -13.679 -4.013 1.00 11.26 120 GLY B CA 1
ATOM 2939 C C . GLY B 1 120 ? 10.592 -12.309 -3.721 1.00 10.01 120 GLY B C 1
ATOM 2940 O O . GLY B 1 120 ? 9.805 -11.774 -4.518 1.00 11.75 120 GLY B O 1
ATOM 2941 N N . ALA B 1 121 ? 11.037 -11.712 -2.650 1.00 9.13 121 ALA B N 1
ATOM 2942 C CA . ALA B 1 121 ? 10.747 -10.318 -2.247 1.00 9.53 121 ALA B CA 1
ATOM 2943 C C . ALA B 1 121 ? 12.054 -9.550 -2.180 1.00 9.77 121 ALA B C 1
ATOM 2944 O O . ALA B 1 121 ? 12.904 -9.827 -1.324 1.00 10.53 121 ALA B O 1
ATOM 2946 N N . ILE B 1 122 ? 12.233 -8.652 -3.123 1.00 9.63 122 ILE B N 1
ATOM 2947 C CA . ILE B 1 122 ? 13.420 -7.801 -3.220 1.00 9.68 122 ILE B CA 1
ATOM 2948 C C . ILE B 1 122 ? 13.322 -6.691 -2.188 1.00 9.70 122 ILE B C 1
ATOM 2949 O O . ILE B 1 122 ? 12.399 -5.888 -2.252 1.00 10.97 122 ILE B O 1
ATOM 2954 N N . MET B 1 123 ? 14.268 -6.650 -1.266 1.00 10.85 123 MET B N 1
ATOM 2955 C CA . MET B 1 123 ? 14.209 -5.697 -0.145 1.00 11.63 123 MET B CA 1
ATOM 2956 C C . MET B 1 123 ? 15.210 -4.563 -0.378 1.00 11.95 123 MET B C 1
ATOM 2957 O O . MET B 1 123 ? 15.991 -4.196 0.528 1.00 14.35 123 MET B O 1
ATOM 2962 N N . THR B 1 124 ? 15.253 -4.028 -1.588 1.00 11.28 124 THR B N 1
ATOM 2963 C CA . THR B 1 124 ? 16.078 -2.846 -1.908 1.00 12.22 124 THR B CA 1
ATOM 2964 C C . THR B 1 124 ? 15.406 -2.144 -3.077 1.00 11.18 124 THR B C 1
ATOM 2965 O O . THR B 1 124 ? 14.355 -2.581 -3.564 1.00 11.92 124 THR B O 1
ATOM 2969 N N . THR B 1 125 ? 16.018 -1.060 -3.496 1.00 10.90 125 THR B N 1
ATOM 2970 C CA . THR B 1 125 ? 15.551 -0.236 -4.637 1.00 11.10 125 THR B CA 1
ATOM 2971 C C . THR B 1 125 ? 16.368 -0.582 -5.869 1.00 10.68 125 THR B C 1
ATOM 2972 O O . THR B 1 125 ? 17.431 -1.203 -5.801 1.00 12.22 125 THR B O 1
ATOM 2976 N N . PRO B 1 126 ? 15.910 -0.163 -7.066 1.00 11.19 126 PRO B N 1
ATOM 2977 C CA . PRO B 1 126 ? 16.564 -0.558 -8.313 1.00 10.93 126 PRO B CA 1
ATOM 2978 C C . PRO B 1 126 ? 18.045 -0.203 -8.329 1.00 10.85 126 PRO B C 1
ATOM 2979 O O . PRO B 1 126 ? 18.832 -1.007 -8.800 1.00 11.57 126 PRO B O 1
ATOM 2983 N N . GLU B 1 127 ? 18.400 0.980 -7.860 1.00 11.52 127 GLU B N 1
ATOM 2984 C CA . GLU B 1 127 ? 19.797 1.443 -8.024 1.00 13.29 127 GLU B CA 1
ATOM 2985 C C . GLU B 1 127 ? 20.767 0.596 -7.208 1.00 14.49 127 GLU B C 1
ATOM 2986 O O . GLU B 1 127 ? 21.956 0.524 -7.534 1.00 15.36 127 GLU B O 1
ATOM 2992 N N . TYR B 1 128 ? 20.270 -0.072 -6.184 1.00 12.40 128 TYR B N 1
ATOM 2993 C CA . TYR B 1 128 ? 21.139 -0.945 -5.339 1.00 12.42 128 TYR B CA 1
ATOM 2994 C C . TYR B 1 128 ? 21.038 -2.418 -5.708 1.00 12.41 128 TYR B C 1
ATOM 2995 O O . TYR B 1 128 ? 21.738 -3.254 -5.115 1.00 13.37 128 TYR B O 1
ATOM 3004 N N . LEU B 1 129 ? 20.146 -2.806 -6.621 1.00 12.21 129 LEU B N 1
ATOM 3005 C CA . LEU B 1 129 ? 20.071 -4.233 -6.975 1.00 10.85 129 LEU B CA 1
ATOM 3006 C C . LEU B 1 129 ? 21.431 -4.708 -7.511 1.00 12.19 129 LEU B C 1
ATOM 3007 O O . LEU B 1 129 ? 22.069 -3.969 -8.285 1.00 13.30 129 LEU B O 1
ATOM 3012 N N . GLY B 1 130 ? 21.848 -5.902 -7.139 1.00 11.72 130 GLY B N 1
ATOM 3013 C CA . GLY B 1 130 ? 23.133 -6.449 -7.606 1.00 12.98 130 GLY B CA 1
ATOM 3014 C C . GLY B 1 130 ? 24.195 -6.302 -6.535 1.00 14.76 130 GLY B C 1
ATOM 3015 O O . GLY B 1 130 ? 25.117 -7.132 -6.585 1.00 17.34 130 GLY B O 1
ATOM 3016 N N . GLN B 1 131 ? 24.063 -5.370 -5.630 1.00 14.31 131 GLN B N 1
ATOM 3017 C CA . GLN B 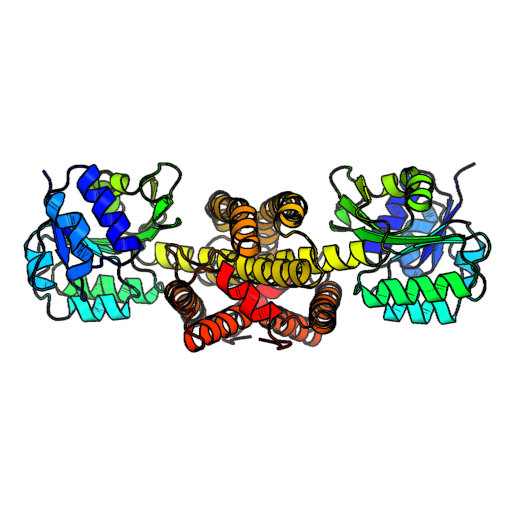1 131 ? 25.064 -5.212 -4.522 1.00 15.65 131 GLN B CA 1
ATOM 3018 C C . GLN B 1 131 ? 24.900 -6.396 -3.584 1.00 17.08 131 GLN B C 1
ATOM 3019 O O . GLN B 1 131 ? 23.792 -6.813 -3.288 1.00 16.23 131 GLN B O 1
ATOM 3025 N N . PRO B 1 132 ? 25.994 -7.024 -3.047 1.00 17.66 132 PRO B N 1
ATOM 3026 C CA . PRO B 1 132 ? 25.838 -8.176 -2.168 1.00 19.14 132 PRO B CA 1
ATOM 3027 C C . PRO B 1 132 ? 25.165 -7.818 -0.849 1.00 16.41 132 PRO B C 1
ATOM 3028 O O . PRO B 1 132 ? 24.622 -8.671 -0.214 1.00 19.88 132 PRO B O 1
ATOM 3032 N N . SER B 1 133 ? 25.119 -6.556 -0.485 1.00 15.11 133 SER B N 1
ATOM 3033 C CA . SER B 1 133 ? 24.372 -6.084 0.703 1.00 17.81 133 SER B CA 1
ATOM 3034 C C . SER B 1 133 ? 22.855 -6.127 0.446 1.00 17.87 133 SER B C 1
ATOM 3035 O O . SER B 1 133 ? 22.099 -5.970 1.421 1.00 18.46 133 SER B O 1
ATOM 3038 N N . SER B 1 13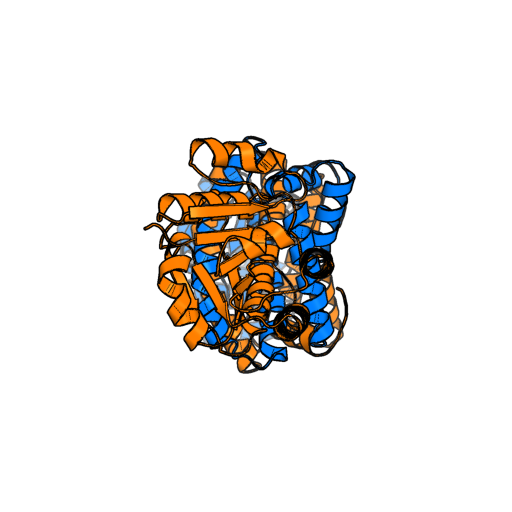4 ? 22.428 -6.156 -0.811 1.00 14.58 134 SER B N 1
ATOM 3039 C CA . SER B 1 134 ? 20.982 -6.103 -1.164 1.00 15.10 134 SER B CA 1
ATOM 3040 C C . SER B 1 134 ? 20.360 -7.470 -0.966 1.00 13.69 134 SER B C 1
ATOM 3041 O O . SER B 1 134 ? 20.761 -8.415 -1.586 1.00 14.23 134 SER B O 1
ATOM 3044 N N . VAL B 1 135 ? 19.351 -7.534 -0.137 1.00 13.05 135 VAL B N 1
ATOM 3045 C CA . VAL B 1 135 ? 18.725 -8.830 0.231 1.00 13.33 135 VAL B CA 1
ATOM 3046 C C . VAL B 1 135 ? 17.419 -9.091 -0.538 1.00 11.84 135 VAL B C 1
ATOM 3047 O O . VAL B 1 135 ? 16.559 -8.207 -0.517 1.00 12.79 135 VAL B O 1
ATOM 3051 N N . THR B 1 136 ? 17.288 -10.287 -1.055 1.00 11.34 136 THR B N 1
ATOM 3052 C CA . THR B 1 136 ? 16.013 -10.782 -1.596 1.00 10.76 136 THR B CA 1
ATOM 3053 C C . THR B 1 136 ? 15.621 -12.017 -0.803 1.00 11.69 136 THR B C 1
ATOM 3054 O O . THR B 1 136 ? 16.446 -12.961 -0.698 1.00 12.63 136 THR B O 1
ATOM 3058 N N . LEU B 1 137 ? 14.420 -12.024 -0.246 1.00 10.66 137 LEU B N 1
ATOM 3059 C CA . LEU B 1 137 ? 13.910 -13.201 0.504 1.00 11.02 137 LEU B CA 1
ATOM 3060 C C . LEU B 1 137 ? 13.288 -14.157 -0.485 1.00 11.26 137 LEU B C 1
ATOM 3061 O O . LEU B 1 137 ? 12.537 -13.690 -1.353 1.00 12.76 137 LEU B O 1
ATOM 3066 N N . ILE B 1 138 ? 13.526 -15.440 -0.359 1.00 10.55 138 ILE B N 1
ATOM 3067 C CA . ILE B 1 138 ? 13.016 -16.460 -1.296 1.00 10.97 138 ILE B CA 1
ATOM 3068 C C . ILE B 1 138 ? 12.225 -17.487 -0.536 1.00 10.21 138 ILE B C 1
ATOM 3069 O O . ILE B 1 138 ? 12.707 -17.959 0.545 1.00 11.81 138 ILE B O 1
ATOM 3074 N N . SER B 1 139 ? 11.073 -17.883 -1.023 1.00 9.78 139 SER B N 1
ATOM 3075 C CA . SER B 1 139 ? 10.342 -19.035 -0.468 1.00 10.30 139 SER B CA 1
ATOM 3076 C C . SER B 1 139 ? 9.958 -19.988 -1.569 1.00 10.26 139 SER B C 1
ATOM 3077 O O . SER B 1 139 ? 9.876 -19.633 -2.750 1.00 10.53 139 SER B O 1
ATOM 3080 N N . GLY B 1 140 ? 9.669 -21.215 -1.169 1.00 11.53 140 GLY B N 1
ATOM 3081 C CA . GLY B 1 140 ? 9.361 -22.278 -2.106 1.00 12.57 140 GLY B CA 1
ATOM 3082 C C . GLY B 1 140 ? 10.349 -23.423 -1.954 1.00 13.25 140 GLY B C 1
ATOM 3083 O O . GLY B 1 140 ? 11.170 -23.415 -1.056 1.00 13.32 140 GLY B O 1
ATOM 3084 N N . PRO B 1 141 ? 10.226 -24.460 -2.817 1.00 14.33 141 PRO B N 1
ATOM 3085 C CA . PRO B 1 141 ? 11.025 -25.678 -2.634 1.00 16.12 141 PRO B CA 1
ATOM 3086 C C . PRO B 1 141 ? 12.529 -25.387 -2.521 1.00 16.45 141 PRO B C 1
ATOM 3087 O O . PRO B 1 141 ? 13.113 -24.699 -3.371 1.00 15.24 141 PRO B O 1
ATOM 3091 N N . LYS B 1 142 ? 13.160 -25.890 -1.470 1.00 16.91 142 LYS B N 1
ATOM 3092 C CA . LYS B 1 142 ? 14.594 -25.621 -1.268 1.00 18.22 142 LYS B CA 1
ATOM 3093 C C . LYS B 1 142 ? 15.433 -26.153 -2.440 1.00 15.60 142 LYS B C 1
ATOM 3094 O O . LYS B 1 142 ? 16.397 -25.467 -2.778 1.00 16.20 142 LYS B O 1
ATOM 3100 N N . THR B 1 143 ? 15.121 -27.283 -3.068 1.00 15.67 143 THR B N 1
ATOM 3101 C CA . THR B 1 143 ? 15.921 -27.794 -4.220 1.00 16.96 143 THR B CA 1
ATOM 3102 C C . THR B 1 143 ? 15.913 -26.763 -5.349 1.00 16.82 143 THR B C 1
ATOM 3103 O O . THR B 1 143 ? 16.938 -26.555 -6.020 1.00 15.90 143 THR B O 1
ATOM 3107 N N . ALA B 1 144 ? 14.735 -26.154 -5.584 1.00 16.29 144 ALA B N 1
ATOM 3108 C CA . ALA B 1 144 ? 14.565 -25.137 -6.651 1.00 16.74 144 ALA B CA 1
ATOM 3109 C C . ALA B 1 144 ? 15.377 -23.895 -6.300 1.00 14.86 144 ALA B C 1
ATOM 3110 O O . ALA B 1 144 ? 16.107 -23.385 -7.129 1.00 16.59 144 ALA B O 1
ATOM 3112 N N . TYR B 1 145 ? 15.309 -23.454 -5.085 1.00 15.11 145 TYR B N 1
ATOM 3113 C CA . TYR B 1 145 ? 16.139 -22.323 -4.629 1.00 16.25 145 TYR B CA 1
ATOM 3114 C C . TYR B 1 145 ? 17.632 -22.623 -4.851 1.00 16.23 145 TYR B C 1
ATOM 3115 O O . TYR B 1 145 ? 18.387 -21.817 -5.408 1.00 16.40 145 TYR B O 1
ATOM 3124 N N . GLU B 1 146 ? 18.084 -23.790 -4.401 1.00 16.39 146 GLU B N 1
ATOM 3125 C CA . GLU B 1 146 ? 19.518 -24.142 -4.529 1.00 15.60 146 GLU B CA 1
ATOM 3126 C C . GLU B 1 146 ? 19.918 -24.215 -5.994 1.00 15.06 146 GLU B C 1
ATOM 3127 O O . GLU B 1 146 ? 21.027 -23.753 -6.318 1.00 17.17 146 GLU B O 1
ATOM 3133 N N . SER B 1 147 ? 19.075 -24.741 -6.860 1.00 14.87 147 SER B N 1
ATOM 3134 C CA . SER B 1 147 ? 19.387 -24.769 -8.306 1.00 17.06 147 SER B CA 1
ATOM 3135 C C . SER B 1 147 ? 19.488 -23.350 -8.885 1.00 16.06 147 SER B C 1
ATOM 3136 O O . SER B 1 147 ? 20.270 -23.119 -9.807 1.00 19.21 147 SER B O 1
ATOM 3139 N N . GLN B 1 148 ? 18.733 -22.387 -8.374 1.00 15.33 148 GLN B N 1
ATOM 3140 C CA . GLN B 1 148 ? 18.687 -21.002 -8.921 1.00 14.25 148 GLN B CA 1
ATOM 3141 C C . GLN B 1 148 ? 19.594 -20.059 -8.146 1.00 15.06 148 GLN B C 1
ATOM 3142 O O . GLN B 1 148 ? 19.635 -18.882 -8.501 1.00 13.71 148 GLN B O 1
ATOM 3148 N N . LYS B 1 149 ? 20.283 -20.533 -7.110 1.00 16.06 149 LYS B N 1
ATOM 3149 C CA . LYS B 1 149 ? 20.993 -19.626 -6.193 1.00 16.02 149 LYS B CA 1
ATOM 3150 C C . LYS B 1 149 ? 22.080 -18.874 -6.958 1.00 15.04 149 LYS B C 1
ATOM 3151 O O . LYS B 1 149 ? 22.262 -17.684 -6.705 1.00 14.25 149 LYS B O 1
ATOM 3157 N N . GLU B 1 150 ? 22.821 -19.542 -7.824 1.00 16.34 150 GLU B N 1
ATOM 3158 C CA . GLU B 1 150 ? 23.932 -18.850 -8.527 1.00 16.61 150 GLU B CA 1
ATOM 3159 C C . GLU B 1 150 ? 23.345 -17.772 -9.441 1.00 15.81 150 GLU B C 1
ATOM 3160 O O . GLU B 1 150 ? 23.879 -16.648 -9.459 1.00 17.26 150 GLU B O 1
ATOM 3166 N N . LEU B 1 151 ? 22.318 -18.105 -10.209 1.00 15.07 151 LEU B N 1
ATOM 3167 C CA . LEU B 1 151 ? 21.657 -17.086 -11.065 1.00 16.01 151 LEU B CA 1
ATOM 3168 C C . LEU B 1 151 ? 21.176 -15.920 -10.207 1.00 15.07 151 LEU B C 1
ATOM 3169 O O . LEU B 1 151 ? 21.429 -14.747 -10.548 1.00 15.57 151 LEU B O 1
ATOM 3174 N N . LEU B 1 152 ? 20.530 -16.185 -9.087 1.00 13.71 152 LEU B N 1
ATOM 3175 C CA . LEU B 1 152 ? 19.935 -15.134 -8.253 1.00 13.96 152 LEU B CA 1
ATOM 3176 C C . LEU B 1 152 ? 20.999 -14.293 -7.608 1.00 12.69 152 LEU B C 1
ATOM 3177 O O . LEU B 1 152 ? 20.746 -13.151 -7.225 1.00 13.37 152 LEU B O 1
ATOM 3182 N N . SER B 1 153 ? 22.222 -14.806 -7.481 1.00 13.60 153 SER B N 1
ATOM 3183 C CA . SER B 1 153 ? 23.306 -13.984 -6.905 1.00 13.17 153 SER B CA 1
ATOM 3184 C C . SER B 1 153 ? 23.587 -12.750 -7.775 1.00 13.12 153 SER B C 1
ATOM 3185 O O . SER B 1 153 ? 24.148 -11.845 -7.260 1.00 14.33 153 SER B O 1
ATOM 3188 N N . SER B 1 154 ? 23.139 -12.722 -9.010 1.00 13.71 154 SER B N 1
ATOM 3189 C CA . SER B 1 154 ? 23.261 -11.547 -9.885 1.00 14.06 154 SER B CA 1
ATOM 3190 C C . SER B 1 154 ? 22.557 -10.344 -9.264 1.00 13.17 154 SER B C 1
ATOM 3191 O O . SER B 1 154 ? 22.944 -9.235 -9.539 1.00 13.13 154 SER B O 1
ATOM 3194 N N . ILE B 1 155 ? 21.524 -10.563 -8.432 1.00 11.71 155 ILE B N 1
ATOM 3195 C CA . ILE B 1 155 ? 20.725 -9.441 -7.879 1.00 11.92 155 ILE B CA 1
ATOM 3196 C C . ILE B 1 155 ? 21.079 -9.113 -6.442 1.00 12.32 155 ILE B C 1
ATOM 3197 O O . ILE B 1 155 ? 20.586 -8.137 -5.908 1.00 12.42 155 ILE B O 1
ATOM 3202 N N . GLY B 1 156 ? 22.028 -9.853 -5.859 1.00 12.84 156 GLY B N 1
ATOM 3203 C CA . GLY B 1 156 ? 22.520 -9.583 -4.503 1.00 14.34 156 GLY B CA 1
ATOM 3204 C C . GLY B 1 156 ? 22.524 -10.841 -3.670 1.00 13.26 156 GLY B C 1
ATOM 3205 O O . GLY B 1 156 ? 22.819 -11.918 -4.196 1.00 15.51 156 GLY B O 1
ATOM 3206 N N . THR B 1 157 ? 22.271 -10.689 -2.395 1.00 14.53 157 THR B N 1
ATOM 3207 C CA . THR B 1 157 ? 22.269 -11.849 -1.491 1.00 15.11 157 THR B CA 1
ATOM 3208 C C . THR B 1 157 ? 20.842 -12.384 -1.363 1.00 15.27 157 THR B C 1
ATOM 3209 O O . THR B 1 157 ? 19.905 -11.584 -0.977 1.00 18.63 157 THR B O 1
ATOM 3213 N N . THR B 1 158 ? 20.629 -13.654 -1.553 1.00 15.03 158 THR B N 1
ATOM 3214 C CA . THR B 1 158 ? 19.313 -14.268 -1.286 1.00 15.25 158 THR B CA 1
ATOM 3215 C C . THR B 1 158 ? 19.268 -14.979 0.048 1.00 14.92 158 THR B C 1
ATOM 3216 O O . THR B 1 158 ? 20.336 -15.504 0.520 1.00 17.43 158 THR B O 1
ATOM 3220 N N . ARG B 1 159 ? 18.120 -15.021 0.642 1.00 14.25 159 ARG B N 1
ATOM 3221 C CA . ARG B 1 159 ? 17.891 -15.751 1.892 1.00 15.78 159 ARG B CA 1
ATOM 3222 C C . ARG B 1 159 ? 16.641 -16.593 1.719 1.00 13.98 159 ARG B C 1
ATOM 3223 O O . ARG B 1 159 ? 15.551 -16.005 1.532 1.00 14.75 159 ARG B O 1
ATOM 3231 N N . HIS B 1 160 ? 16.812 -17.899 1.750 1.00 14.05 160 HIS B N 1
ATOM 3232 C CA . HIS B 1 160 ? 15.692 -18.839 1.681 1.00 14.45 160 HIS B CA 1
ATOM 3233 C C . HIS B 1 160 ? 14.988 -18.884 3.037 1.00 14.05 160 HIS B C 1
ATOM 3234 O O . HIS B 1 160 ? 15.627 -19.297 4.042 1.00 17.64 160 HIS B O 1
ATOM 3241 N N . VAL B 1 161 ? 13.741 -18.474 3.136 1.00 13.56 161 VAL B N 1
ATOM 3242 C CA . VAL B 1 161 ? 13.077 -18.267 4.447 1.00 14.50 161 VAL B CA 1
ATOM 3243 C C . VAL B 1 161 ? 12.168 -19.453 4.752 1.00 15.53 161 VAL B C 1
ATOM 3244 O O . VAL B 1 161 ? 11.903 -19.679 5.936 1.00 17.37 161 VAL B O 1
ATOM 3248 N N . SER B 1 162 ? 11.720 -20.226 3.799 1.00 13.80 162 SER B N 1
ATOM 3249 C CA . SER B 1 162 ? 10.749 -21.292 4.073 1.00 13.89 162 SER B CA 1
ATOM 3250 C C . SER B 1 162 ? 10.495 -22.050 2.804 1.00 13.77 162 SER B C 1
ATOM 3251 O O . SER B 1 162 ? 10.557 -21.470 1.689 1.00 13.78 162 SER B O 1
ATOM 3254 N N . ASP B 1 163 ? 10.206 -23.330 2.930 1.00 14.53 163 ASP B N 1
ATOM 3255 C CA . ASP B 1 163 ? 9.682 -24.120 1.802 1.00 15.17 163 ASP B CA 1
ATOM 3256 C C . ASP B 1 163 ? 8.249 -23.730 1.463 1.00 14.82 163 ASP B C 1
ATOM 3257 O O . ASP B 1 163 ? 7.841 -23.999 0.349 1.00 16.09 163 ASP B O 1
ATOM 3262 N N . ASP B 1 164 ? 7.523 -23.073 2.370 1.00 13.72 164 ASP B N 1
ATOM 3263 C CA . ASP B 1 164 ? 6.119 -22.657 2.151 1.00 14.76 164 ASP B CA 1
ATOM 3264 C C . ASP B 1 164 ? 6.132 -21.484 1.160 1.00 13.66 164 ASP B C 1
ATOM 3265 O O . ASP B 1 164 ? 6.757 -20.426 1.445 1.00 13.94 164 ASP B O 1
ATOM 3270 N N . ILE B 1 165 ? 5.535 -21.656 0.006 1.00 13.18 165 ILE B N 1
ATOM 3271 C CA . ILE B 1 165 ? 5.607 -20.684 -1.088 1.00 12.96 165 ILE B CA 1
ATOM 3272 C C . ILE B 1 165 ? 5.088 -19.306 -0.674 1.00 12.12 165 ILE B C 1
ATOM 3273 O O . ILE B 1 165 ? 5.629 -18.321 -1.232 1.00 14.12 165 ILE B O 1
ATOM 3278 N N . ALA B 1 166 ? 4.207 -19.201 0.288 1.00 12.93 166 ALA B N 1
ATOM 3279 C CA . ALA B 1 166 ? 3.612 -17.901 0.684 1.00 12.89 166 ALA B CA 1
ATOM 3280 C C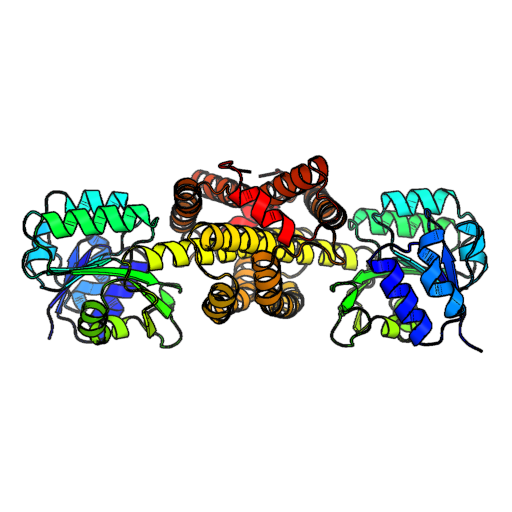 . ALA B 1 166 ? 4.514 -17.107 1.629 1.00 12.09 166 ALA B C 1
ATOM 3281 O O . ALA B 1 166 ? 4.158 -15.933 1.884 1.00 11.52 166 ALA B O 1
ATOM 3283 N N . LYS B 1 167 ? 5.603 -17.652 2.121 1.00 10.65 167 LYS B N 1
ATOM 3284 C CA . LYS B 1 167 ? 6.275 -17.004 3.253 1.00 11.35 167 LYS B CA 1
ATOM 3285 C C . LYS B 1 167 ? 7.010 -15.748 2.813 1.00 11.25 167 LYS B C 1
ATOM 3286 O O . LYS B 1 167 ? 7.105 -14.787 3.614 1.00 11.34 167 LYS B O 1
ATOM 3292 N N . ALA B 1 168 ? 7.666 -15.727 1.642 1.00 10.58 168 ALA B N 1
ATOM 3293 C CA . ALA B 1 168 ? 8.404 -14.536 1.232 1.00 10.46 168 ALA B CA 1
ATOM 3294 C C . ALA B 1 168 ? 7.422 -13.375 1.184 1.00 9.62 168 ALA B C 1
ATOM 3295 O O . ALA B 1 168 ? 7.752 -12.238 1.622 1.00 10.42 168 ALA B O 1
ATOM 3297 N N . SER B 1 169 ? 6.235 -13.580 0.672 1.00 9.53 169 SER B N 1
ATOM 3298 C CA . SER B 1 169 ? 5.249 -12.494 0.575 1.00 9.28 169 SER B CA 1
ATOM 3299 C C . SER B 1 169 ? 4.745 -12.138 1.975 1.00 8.90 169 SER B C 1
ATOM 3300 O O . SER B 1 169 ? 4.518 -10.945 2.247 1.00 10.34 169 SER B O 1
ATOM 3303 N N . LEU B 1 170 ? 4.545 -13.079 2.883 1.00 9.37 170 LEU B N 1
ATOM 3304 C CA . LEU B 1 170 ? 4.130 -12.719 4.255 1.00 9.57 170 LEU B CA 1
ATOM 3305 C C . LEU B 1 170 ? 5.183 -11.823 4.849 1.00 9.92 170 LEU B C 1
ATOM 3306 O O . LEU B 1 170 ? 4.822 -10.732 5.396 1.00 10.46 170 LEU B O 1
ATOM 3311 N N . LEU B 1 171 ? 6.443 -12.162 4.784 1.00 10.29 171 LEU B N 1
ATOM 3312 C CA . LEU B 1 171 ? 7.508 -11.366 5.380 1.00 10.54 171 LEU B CA 1
ATOM 3313 C C . LEU B 1 171 ? 7.659 -10.047 4.643 1.00 10.48 171 LEU B C 1
ATOM 3314 O O . LEU B 1 171 ? 7.897 -8.998 5.339 1.00 11.30 171 LEU B O 1
ATOM 3319 N N . ASP B 1 172 ? 7.539 -10.005 3.324 1.00 10.26 172 ASP B N 1
ATOM 3320 C CA . ASP B 1 172 ? 7.573 -8.760 2.545 1.00 10.19 172 ASP B CA 1
ATOM 3321 C C . ASP B 1 172 ? 6.502 -7.816 3.080 1.00 9.90 172 ASP B C 1
ATOM 3322 O O . ASP B 1 172 ? 6.800 -6.630 3.296 1.00 10.57 172 ASP B O 1
ATOM 3327 N N . ASN B 1 173 ? 5.278 -8.283 3.206 1.00 9.16 173 ASN B N 1
ATOM 3328 C CA . ASN B 1 173 ? 4.184 -7.386 3.652 1.00 9.43 173 ASN B CA 1
ATOM 3329 C C . ASN B 1 173 ? 4.494 -6.864 5.058 1.00 9.19 173 ASN B C 1
ATOM 3330 O O . ASN B 1 173 ? 4.251 -5.658 5.324 1.00 10.41 173 ASN B O 1
ATOM 3335 N N . ALA B 1 174 ? 5.012 -7.664 5.952 1.00 9.26 174 ALA B N 1
ATOM 3336 C CA . ALA B 1 174 ? 5.315 -7.167 7.287 1.00 9.48 174 ALA B CA 1
ATOM 3337 C C . ALA B 1 174 ? 6.466 -6.177 7.222 1.00 9.58 174 ALA B C 1
ATOM 3338 O O . ALA B 1 174 ? 6.377 -5.096 7.885 1.00 10.18 174 ALA B O 1
ATOM 3340 N N . LEU B 1 175 ? 7.528 -6.443 6.467 1.00 9.34 175 LEU B N 1
ATOM 3341 C CA . LEU B 1 175 ? 8.664 -5.515 6.380 1.00 9.20 175 LEU B CA 1
ATOM 3342 C C . LEU B 1 175 ? 8.248 -4.220 5.705 1.00 9.58 175 LEU B C 1
ATOM 3343 O O . LEU B 1 175 ? 8.683 -3.129 6.132 1.00 10.42 175 LEU B O 1
ATOM 3348 N N . LEU B 1 176 ? 7.436 -4.299 4.670 1.00 9.30 176 LEU B N 1
ATOM 3349 C CA . LEU B 1 176 ? 6.965 -3.071 3.992 1.00 9.95 176 LEU B CA 1
ATOM 3350 C C . LEU B 1 176 ? 6.012 -2.293 4.897 1.00 9.46 176 LEU B C 1
ATOM 3351 O O . LEU B 1 176 ? 5.929 -1.077 4.717 1.00 9.73 176 LEU B O 1
ATOM 3356 N N . SER B 1 177 ? 5.379 -2.915 5.852 1.00 9.06 177 SER B N 1
ATOM 3357 C CA . SER B 1 177 ? 4.571 -2.167 6.843 1.00 9.04 177 SER B CA 1
ATOM 3358 C C . SER B 1 177 ? 5.494 -1.262 7.655 1.00 9.57 177 SER B C 1
ATOM 3359 O O . SER B 1 177 ? 5.177 -0.089 7.872 1.00 9.58 177 SER B O 1
ATOM 3362 N N . VAL B 1 178 ? 6.576 -1.836 8.135 1.00 10.01 178 VAL B N 1
ATOM 3363 C CA . VAL B 1 178 ? 7.554 -1.028 8.903 1.00 11.73 178 VAL B CA 1
ATOM 3364 C C . VAL B 1 178 ? 8.084 0.111 8.053 1.00 10.81 178 VAL B C 1
ATOM 3365 O O . VAL B 1 178 ? 8.155 1.257 8.493 1.00 10.78 178 VAL B O 1
ATOM 3369 N N . MET B 1 179 ? 8.529 -0.190 6.850 1.00 10.76 179 MET B N 1
ATOM 3370 C CA . MET B 1 179 ? 9.104 0.839 5.975 1.00 12.14 179 MET B CA 1
ATOM 3371 C C . MET B 1 179 ? 8.051 1.893 5.692 1.00 11.22 179 MET B C 1
ATOM 3372 O O . MET B 1 179 ? 8.400 3.102 5.643 1.00 11.14 179 MET B O 1
ATOM 3377 N N . SER B 1 180 ? 6.800 1.521 5.439 1.00 10.31 180 SER B N 1
ATOM 3378 C CA . SER B 1 180 ? 5.774 2.523 5.136 1.00 11.50 180 SER B CA 1
ATOM 3379 C C . SER B 1 180 ? 5.604 3.443 6.339 1.00 10.06 180 SER B C 1
ATOM 3380 O O . SER B 1 180 ? 5.365 4.675 6.129 1.00 9.94 180 SER B O 1
ATOM 3383 N N . GLY B 1 181 ? 5.606 2.901 7.548 1.00 9.87 181 GLY B N 1
ATOM 3384 C CA . GLY B 1 181 ? 5.464 3.730 8.767 1.00 9.47 181 GLY B CA 1
ATOM 3385 C C . GLY B 1 181 ? 6.632 4.645 8.929 1.00 9.35 181 GLY B C 1
ATOM 3386 O O . GLY B 1 181 ? 6.473 5.842 9.262 1.00 10.38 181 GLY B O 1
ATOM 3387 N N . VAL B 1 182 ? 7.853 4.177 8.730 1.00 9.96 182 VAL B N 1
ATOM 3388 C CA . VAL B 1 182 ? 9.075 5.026 8.781 1.00 11.43 182 VAL B CA 1
ATOM 3389 C C . VAL B 1 182 ? 8.865 6.170 7.802 1.00 10.78 182 VAL B C 1
ATOM 3390 O O . VAL B 1 182 ? 9.115 7.362 8.138 1.00 11.41 182 VAL B O 1
ATOM 3394 N N . PHE B 1 183 ? 8.531 5.881 6.562 1.00 10.28 183 PHE B N 1
ATOM 3395 C CA . PHE B 1 183 ? 8.366 6.929 5.549 1.00 10.76 183 PHE B CA 1
ATOM 3396 C C . PHE B 1 183 ? 7.259 7.906 5.909 1.00 10.01 183 PHE B C 1
ATOM 3397 O O . PHE B 1 183 ? 7.420 9.125 5.685 1.00 10.14 183 PHE B O 1
ATOM 3405 N N . GLU B 1 184 ? 6.155 7.420 6.410 1.00 9.06 184 GLU B N 1
ATOM 3406 C CA . GLU B 1 184 ? 5.036 8.296 6.812 1.00 9.34 184 GLU B CA 1
ATOM 3407 C C . GLU B 1 184 ? 5.518 9.288 7.889 1.00 9.89 184 GLU B C 1
ATOM 3408 O O . GLU B 1 184 ? 5.293 10.514 7.781 1.00 9.74 184 GLU B O 1
ATOM 3414 N N . GLY B 1 185 ? 6.197 8.757 8.887 1.00 9.38 185 GLY B N 1
ATOM 3415 C CA . GLY B 1 185 ? 6.720 9.656 9.944 1.00 10.04 185 GLY B CA 1
ATOM 3416 C C . GLY B 1 185 ? 7.792 10.601 9.439 1.00 9.79 185 GLY B C 1
ATOM 3417 O O . GLY B 1 185 ? 7.828 11.763 9.911 1.00 9.95 185 GLY B O 1
ATOM 3418 N N . TRP B 1 186 ? 8.657 10.166 8.566 1.00 9.49 186 TRP B N 1
ATOM 3419 C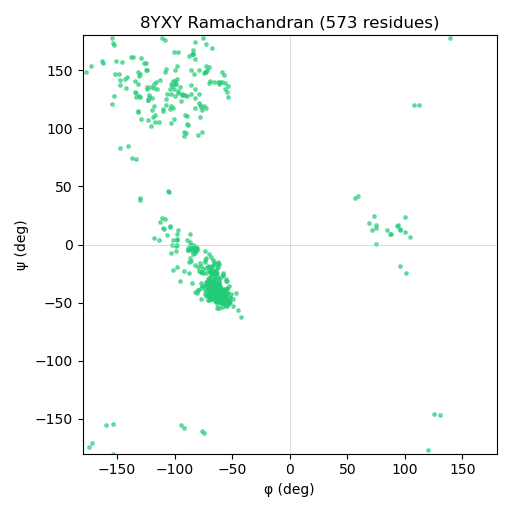 CA . TRP B 1 186 ? 9.731 11.019 8.015 1.00 10.01 186 TRP B CA 1
ATOM 3420 C C . TRP B 1 186 ? 9.169 12.118 7.135 1.00 9.71 186 TRP B C 1
ATOM 3421 O O . TRP B 1 186 ? 9.614 13.270 7.254 1.00 10.14 186 TRP B O 1
ATOM 3432 N N . VAL B 1 187 ? 8.180 11.811 6.320 1.00 9.22 187 VAL B N 1
ATOM 3433 C CA . VAL B 1 187 ? 7.538 12.866 5.511 1.00 9.61 187 VAL B CA 1
ATOM 3434 C C . VAL B 1 187 ? 6.890 13.905 6.415 1.00 9.18 187 VAL B C 1
ATOM 3435 O O . VAL B 1 187 ? 7.036 15.109 6.158 1.00 9.10 187 VAL B O 1
ATOM 3439 N N . GLN B 1 188 ? 6.185 13.478 7.453 1.00 9.25 188 GLN B N 1
ATOM 3440 C CA . GLN B 1 188 ? 5.615 14.421 8.415 1.00 8.35 188 GLN B CA 1
ATOM 3441 C C . GLN B 1 188 ? 6.704 15.269 9.055 1.00 8.06 188 GLN B C 1
ATOM 3442 O O . GLN B 1 188 ? 6.537 16.502 9.140 1.00 8.70 188 GLN B O 1
ATOM 3448 N N . ALA B 1 189 ? 7.770 14.651 9.525 1.00 8.13 189 ALA B N 1
ATOM 3449 C CA . ALA B 1 189 ? 8.853 15.399 10.187 1.00 8.37 189 ALA B CA 1
ATOM 3450 C C . ALA B 1 189 ? 9.460 16.433 9.254 1.00 8.73 189 ALA B C 1
ATOM 3451 O O . ALA B 1 189 ? 9.672 17.582 9.655 1.00 9.63 189 ALA B O 1
ATOM 3453 N N . LEU B 1 190 ? 9.743 16.038 8.016 1.00 9.35 190 LEU B N 1
ATOM 3454 C CA . LEU B 1 190 ? 10.369 16.957 7.050 1.00 9.70 190 LEU B CA 1
ATOM 3455 C C . LEU B 1 190 ? 9.414 18.062 6.663 1.00 9.22 190 LEU B C 1
ATOM 3456 O O . LEU B 1 190 ? 9.903 19.187 6.416 1.00 10.51 190 LEU B O 1
ATOM 3461 N N . ALA B 1 191 ? 8.138 17.816 6.548 1.00 9.11 191 ALA B N 1
ATOM 3462 C CA . ALA B 1 191 ? 7.185 18.883 6.278 1.00 9.21 191 ALA B CA 1
ATOM 3463 C C . ALA B 1 191 ? 7.206 19.914 7.413 1.00 9.37 191 ALA B C 1
ATOM 3464 O O . ALA B 1 191 ? 7.165 21.139 7.154 1.00 9.99 191 ALA B O 1
ATOM 3466 N N . ILE B 1 192 ? 7.190 19.461 8.666 1.00 9.01 192 ILE B N 1
ATOM 3467 C CA . ILE B 1 192 ? 7.202 20.382 9.833 1.00 9.28 192 ILE B CA 1
ATOM 3468 C C . ILE B 1 192 ? 8.486 21.191 9.769 1.00 10.18 192 ILE B C 1
ATOM 3469 O O . ILE B 1 192 ? 8.432 22.434 9.882 1.00 10.60 192 ILE B O 1
ATOM 3474 N N . VAL B 1 193 ? 9.627 20.537 9.698 1.00 10.28 193 VAL B N 1
ATOM 3475 C CA . VAL B 1 193 ? 10.871 21.334 9.873 1.00 12.73 193 VAL B CA 1
ATOM 3476 C C . VAL B 1 193 ? 11.068 22.193 8.611 1.00 11.85 193 VAL B C 1
ATOM 3477 O O . VAL B 1 193 ? 11.563 23.342 8.778 1.00 12.53 193 VAL B O 1
ATOM 3481 N N . GLY B 1 194 ? 10.674 21.777 7.423 1.00 11.33 194 GLY B N 1
ATOM 3482 C CA . GLY B 1 194 ? 10.793 22.577 6.213 1.00 13.16 194 GLY B CA 1
ATOM 3483 C C . GLY B 1 194 ? 9.950 23.816 6.366 1.00 12.07 194 GLY B C 1
ATOM 3484 O O . GLY B 1 194 ? 10.415 24.951 6.108 1.00 12.00 194 GLY B O 1
ATOM 3485 N N . ALA B 1 195 ? 8.695 23.679 6.737 1.00 10.80 195 ALA B N 1
ATOM 3486 C CA . ALA B 1 195 ? 7.763 24.806 6.857 1.00 11.34 195 ALA B CA 1
ATOM 3487 C C . ALA B 1 195 ? 8.248 25.791 7.911 1.00 12.58 195 ALA B C 1
ATOM 3488 O O . ALA B 1 195 ? 7.959 27.011 7.836 1.00 15.07 195 ALA B O 1
ATOM 3490 N N . ALA B 1 196 ? 8.879 25.312 8.946 1.00 12.28 196 ALA B N 1
ATOM 3491 C CA . ALA B 1 196 ? 9.457 26.149 10.031 1.00 12.76 196 ALA B CA 1
ATOM 3492 C C . ALA B 1 196 ? 10.727 26.882 9.583 1.00 14.28 196 ALA B C 1
ATOM 3493 O O . ALA B 1 196 ? 11.216 27.676 10.405 1.00 17.12 196 ALA B O 1
ATOM 3495 N N . GLY B 1 197 ? 11.250 26.657 8.407 1.00 13.90 197 GLY B N 1
ATOM 3496 C CA . GLY B 1 197 ? 12.480 27.335 7.913 1.00 13.98 197 GLY B CA 1
ATOM 3497 C C . GLY B 1 197 ? 13.741 26.616 8.332 1.00 15.37 197 GLY B C 1
ATOM 3498 O O . GLY B 1 197 ? 14.872 27.131 8.151 1.00 19.14 197 GLY B O 1
ATOM 3499 N N . GLU B 1 198 ? 13.649 25.433 8.885 1.00 13.08 198 GLU B N 1
ATOM 3500 C CA . GLU B 1 198 ? 14.839 24.675 9.267 1.00 13.84 198 GLU B CA 1
ATOM 3501 C C . GLU B 1 198 ? 15.384 23.908 8.076 1.00 13.92 198 GLU B C 1
ATOM 3502 O O . GLU B 1 198 ? 14.656 23.682 7.089 1.00 14.80 198 GLU B O 1
ATOM 3508 N N . ASP B 1 199 ? 16.626 23.469 8.214 1.00 14.79 199 ASP B N 1
ATOM 3509 C CA . ASP B 1 199 ? 17.311 22.705 7.153 1.00 14.41 199 ASP B CA 1
ATOM 3510 C C . ASP B 1 199 ? 17.072 21.223 7.376 1.00 13.78 199 ASP B C 1
ATOM 3511 O O . ASP B 1 199 ? 17.384 20.654 8.424 1.00 14.35 199 ASP B O 1
ATOM 3516 N N . GLU B 1 200 ? 16.624 20.554 6.306 1.00 13.33 200 GLU B N 1
ATOM 3517 C CA . GLU B 1 200 ? 16.251 19.127 6.380 1.00 12.44 200 GLU B CA 1
ATOM 3518 C C . GLU B 1 200 ? 17.454 18.240 6.609 1.00 11.94 200 GLU B C 1
ATOM 3519 O O . GLU B 1 200 ? 17.341 17.201 7.289 1.00 13.17 200 GLU B O 1
ATOM 3525 N N . VAL B 1 201 ? 18.595 18.590 5.976 1.00 13.75 201 VAL B N 1
ATOM 3526 C CA . VAL B 1 201 ? 19.815 17.762 6.089 1.00 14.82 201 VAL B CA 1
ATOM 3527 C C . VAL B 1 201 ? 20.369 17.890 7.522 1.00 12.45 201 VAL B C 1
ATOM 3528 O O . VAL B 1 201 ? 20.740 16.881 8.075 1.00 14.43 201 VAL B O 1
ATOM 3532 N N . ASP B 1 202 ? 20.396 19.111 8.053 1.00 15.18 202 ASP B N 1
ATOM 3533 C CA . ASP B 1 202 ? 20.870 19.281 9.457 1.00 16.32 202 ASP B CA 1
ATOM 3534 C C . ASP B 1 202 ? 19.906 18.534 10.394 1.00 15.05 202 ASP B C 1
ATOM 3535 O O . ASP B 1 202 ? 20.347 17.879 11.359 1.00 16.97 202 ASP B O 1
ATOM 3540 N N . PHE B 1 203 ? 18.596 18.579 10.091 1.00 14.77 203 PHE B N 1
ATOM 3541 C CA . PHE B 1 203 ? 17.617 17.872 10.925 1.00 13.43 203 PHE B CA 1
ATOM 3542 C C . PHE B 1 203 ? 17.899 16.375 10.878 1.00 13.44 203 PHE B C 1
ATOM 3543 O O . PHE B 1 203 ? 17.870 15.670 11.909 1.00 16.32 203 PHE B O 1
ATOM 3551 N N . ALA B 1 204 ? 18.220 15.799 9.700 1.00 13.64 204 ALA B N 1
ATOM 3552 C CA . ALA B 1 204 ? 18.535 14.366 9.538 1.00 15.06 204 ALA B CA 1
ATOM 3553 C C . ALA B 1 204 ? 19.764 13.979 10.397 1.00 14.43 204 ALA B C 1
ATOM 3554 O O . ALA B 1 204 ? 19.770 12.901 10.944 1.00 16.65 204 ALA B O 1
ATOM 3556 N N . ALA B 1 205 ? 20.751 14.875 10.497 1.00 17.16 205 ALA B N 1
ATOM 3557 C CA . ALA B 1 205 ? 21.980 14.623 11.286 1.00 19.88 205 ALA B CA 1
ATOM 3558 C C . ALA B 1 205 ? 21.647 14.624 12.772 1.00 20.47 205 ALA B C 1
ATOM 3559 O O . ALA B 1 205 ? 21.994 13.640 13.503 1.00 22.35 205 ALA B O 1
ATOM 3561 N N . LEU B 1 206 ? 20.884 15.667 13.182 1.00 22.04 206 LEU B N 1
ATOM 3562 C CA . LEU B 1 206 ? 20.414 15.800 14.584 1.00 23.33 206 LEU B CA 1
ATOM 3563 C C . LEU B 1 206 ? 19.605 14.547 14.908 1.00 20.77 206 LEU B C 1
ATOM 3564 O O . LEU B 1 206 ? 19.775 13.952 16.015 1.00 23.09 206 LEU B O 1
ATOM 3569 N N . ALA B 1 207 ? 18.778 14.105 13.969 1.00 22.54 207 ALA B N 1
ATOM 3570 C CA . ALA B 1 207 ? 17.837 12.992 14.162 1.00 23.06 207 ALA B CA 1
ATOM 3571 C C . ALA B 1 207 ? 18.535 11.645 14.209 1.00 26.45 207 ALA B C 1
ATOM 3572 O O . ALA B 1 207 ? 18.046 10.794 14.910 1.00 25.24 207 ALA B O 1
ATOM 3574 N N . SER B 1 208 ? 19.648 11.480 13.481 1.00 26.81 208 SER B N 1
ATOM 3575 C CA . SER B 1 208 ? 20.366 10.187 13.303 1.00 26.83 208 SER B CA 1
ATOM 3576 C C . SER B 1 208 ? 20.491 9.385 14.592 1.00 24.59 208 SER B C 1
ATOM 3577 O O . SER B 1 208 ? 20.037 8.257 14.642 1.00 24.21 208 SER B O 1
ATOM 3580 N N . PRO B 1 209 ? 21.176 9.846 15.667 1.00 25.07 209 PRO B N 1
ATOM 3581 C CA . PRO B 1 209 ? 21.344 8.991 16.840 1.00 28.45 209 PRO B CA 1
ATOM 3582 C C . PRO B 1 209 ? 20.025 8.693 17.561 1.00 30.25 209 PRO B C 1
ATOM 3583 O O . PRO B 1 209 ? 19.889 7.643 18.189 1.00 30.65 209 PRO B O 1
ATOM 3587 N N . LEU B 1 210 ? 19.086 9.637 17.472 1.00 34.28 210 LEU B N 1
ATOM 3588 C CA . LEU B 1 210 ? 17.753 9.521 18.109 1.00 34.45 210 LEU B CA 1
ATOM 3589 C C . LEU B 1 210 ? 16.976 8.448 17.325 1.00 36.14 210 LEU B C 1
ATOM 3590 O O . LEU B 1 210 ? 16.535 7.469 17.939 1.00 35.38 210 LEU B O 1
ATOM 3595 N N . VAL B 1 211 ? 16.959 8.499 15.998 1.00 34.93 211 VAL B N 1
ATOM 3596 C CA . VAL B 1 211 ? 16.274 7.433 15.204 1.00 38.84 211 VAL B CA 1
ATOM 3597 C C . VAL B 1 211 ? 16.908 6.096 15.566 1.00 40.21 211 VAL B C 1
ATOM 3598 O O . VAL B 1 211 ? 16.146 5.137 15.696 1.00 35.14 211 VAL B O 1
ATOM 3602 N N . ALA B 1 212 ? 18.236 6.049 15.777 1.00 38.98 212 ALA B N 1
ATOM 3603 C CA . ALA B 1 212 ? 18.975 4.832 16.199 1.00 38.34 212 ALA B CA 1
ATOM 3604 C C . ALA B 1 212 ? 18.433 4.285 17.530 1.00 37.16 212 ALA B C 1
ATOM 3605 O O . ALA B 1 212 ? 18.222 3.072 17.626 1.00 32.04 212 ALA B O 1
ATOM 3607 N N . SER B 1 213 ? 18.276 5.120 18.559 1.00 40.05 213 SER B N 1
ATOM 3608 C CA . SER B 1 213 ? 17.639 4.698 19.835 1.00 41.45 213 SER B CA 1
ATOM 3609 C C . SER B 1 213 ? 16.308 3.993 19.502 1.00 47.09 213 SER B C 1
ATOM 3610 O O . SER B 1 213 ? 16.079 2.876 20.027 1.00 50.16 213 SER B O 1
ATOM 3613 N N . MET B 1 214 ? 15.492 4.594 18.619 1.00 42.65 214 MET B N 1
ATOM 3614 C CA . MET B 1 214 ? 14.154 4.086 18.193 1.00 42.46 214 MET B CA 1
ATOM 3615 C C . MET B 1 214 ? 14.298 2.682 17.580 1.00 42.41 214 MET B C 1
ATOM 3616 O O . MET B 1 214 ? 13.511 1.801 17.952 1.00 45.61 214 MET B O 1
ATOM 3621 N N . ALA B 1 215 ? 15.284 2.459 16.710 1.00 42.82 215 ALA B N 1
ATOM 3622 C CA . ALA B 1 215 ? 15.421 1.223 15.899 1.00 39.10 215 ALA B CA 1
ATOM 3623 C C . ALA B 1 215 ? 15.967 0.059 16.733 1.00 44.26 215 ALA B C 1
ATOM 3624 O O . ALA B 1 215 ? 15.717 -1.116 16.338 1.00 42.61 215 ALA B O 1
ATOM 3626 N N . ASP B 1 216 ? 16.684 0.348 17.829 1.00 44.47 216 ASP B N 1
ATOM 3627 C CA . ASP B 1 216 ? 17.197 -0.698 18.758 1.00 45.41 216 ASP B CA 1
ATOM 3628 C C . ASP B 1 216 ? 16.060 -1.169 19.679 1.00 38.36 216 ASP B C 1
ATOM 3629 O O . ASP B 1 216 ? 16.154 -2.289 20.213 1.00 36.24 216 ASP B O 1
ATOM 3634 N N . GLN B 1 217 ? 15.023 -0.354 19.877 1.00 36.41 217 GLN B N 1
ATOM 3635 C CA . GLN B 1 217 ? 13.894 -0.739 20.758 1.00 33.86 217 GLN B CA 1
ATOM 3636 C C . GLN B 1 217 ? 12.852 -1.537 19.948 1.00 29.28 217 GLN B C 1
ATOM 3637 O O . GLN B 1 217 ? 11.939 -2.113 20.575 1.00 24.74 217 GLN B O 1
ATOM 3643 N N . LEU B 1 218 ? 13.052 -1.766 18.649 1.00 25.14 218 LEU B N 1
ATOM 3644 C CA . LEU B 1 218 ? 12.074 -2.590 17.889 1.00 22.56 218 LEU B CA 1
ATOM 3645 C C . LEU B 1 218 ? 12.145 -4.037 18.371 1.00 23.24 218 LEU B C 1
ATOM 3646 O O . LEU B 1 218 ? 11.089 -4.616 18.632 1.00 18.89 218 LEU B O 1
ATOM 3651 N N . PRO B 1 219 ? 13.314 -4.703 18.541 1.00 20.64 219 PRO B N 1
ATOM 3652 C CA . PRO B 1 219 ? 13.352 -6.063 19.076 1.00 21.76 219 PRO B CA 1
ATOM 3653 C C . PRO B 1 219 ? 12.842 -6.178 20.524 1.00 18.61 219 PRO B C 1
ATOM 3654 O O . PRO B 1 219 ? 12.388 -7.203 20.897 1.00 19.29 219 PRO B O 1
ATOM 3658 N N . VAL B 1 220 ? 12.981 -5.116 21.304 1.00 19.37 220 VAL B N 1
ATOM 3659 C CA . VAL B 1 220 ? 12.505 -5.113 22.717 1.00 20.88 220 VAL B CA 1
ATOM 3660 C C . VAL B 1 220 ? 10.985 -5.154 22.667 1.00 18.76 220 VAL B C 1
ATOM 3661 O O . VAL B 1 220 ? 10.380 -6.005 23.373 1.00 17.73 220 VAL B O 1
ATOM 3665 N N . ILE B 1 221 ? 10.358 -4.336 21.819 1.00 17.42 221 ILE B N 1
ATOM 3666 C CA . ILE B 1 221 ? 8.896 -4.315 21.667 1.00 16.41 221 ILE B CA 1
ATOM 3667 C C . ILE B 1 221 ? 8.488 -5.699 21.148 1.00 14.69 221 ILE B C 1
ATOM 3668 O O . ILE B 1 221 ? 7.462 -6.206 21.609 1.00 14.48 221 ILE B O 1
ATOM 3673 N N . ALA B 1 222 ? 9.208 -6.295 20.198 1.00 14.34 222 ALA B N 1
ATOM 3674 C CA . ALA B 1 222 ? 8.792 -7.623 19.675 1.00 14.19 222 ALA B CA 1
ATOM 3675 C C . ALA B 1 222 ? 8.706 -8.680 20.799 1.00 13.02 222 ALA B C 1
ATOM 3676 O O . ALA B 1 222 ? 7.814 -9.514 20.799 1.00 13.89 222 ALA B O 1
ATOM 3678 N N . GLY B 1 223 ? 9.737 -8.694 21.641 1.00 14.89 223 GLY B N 1
ATOM 3679 C CA . GLY B 1 223 ? 9.740 -9.666 22.757 1.00 15.47 223 GLY B CA 1
ATOM 3680 C C . GLY B 1 223 ? 8.578 -9.414 23.704 1.00 13.81 223 GLY B C 1
ATOM 3681 O O . GLY B 1 223 ? 7.915 -10.375 24.149 1.00 15.68 223 GLY B O 1
ATOM 3682 N N . ARG B 1 224 ? 8.292 -8.152 23.981 1.00 14.26 224 ARG B N 1
ATOM 3683 C CA . ARG B 1 224 ? 7.159 -7.788 24.877 1.00 13.98 224 ARG B CA 1
ATOM 3684 C C . ARG B 1 224 ? 5.856 -8.208 24.248 1.00 13.40 224 ARG B C 1
ATOM 3685 O O . ARG B 1 224 ? 4.998 -8.749 24.917 1.00 13.84 224 ARG B O 1
ATOM 3693 N N . VAL B 1 225 ? 5.747 -8.006 22.925 1.00 12.05 225 VAL B N 1
ATOM 3694 C CA . VAL B 1 225 ? 4.515 -8.426 22.218 1.00 12.02 225 VAL B CA 1
ATOM 3695 C C . VAL B 1 225 ? 4.367 -9.960 22.327 1.00 12.07 225 VAL B C 1
ATOM 3696 O O . VAL B 1 225 ? 3.296 -10.448 22.654 1.00 13.03 225 VAL B O 1
ATOM 3700 N N . ARG B 1 226 ? 5.431 -10.690 22.042 1.00 13.05 226 ARG B N 1
ATOM 3701 C CA . ARG B 1 226 ? 5.320 -12.166 22.087 1.00 13.85 226 ARG B CA 1
ATOM 3702 C C . ARG B 1 226 ? 4.896 -12.608 23.489 1.00 15.03 226 ARG B C 1
ATOM 3703 O O . ARG B 1 226 ? 4.076 -13.527 23.608 1.00 16.04 226 ARG B O 1
ATOM 3711 N N . GLU B 1 227 ? 5.430 -11.979 24.538 1.00 13.19 227 GLU B N 1
ATOM 3712 C CA . GLU B 1 227 ? 5.152 -12.375 25.948 1.00 12.99 227 GLU B CA 1
ATOM 3713 C C . GLU B 1 227 ? 3.932 -11.652 26.489 1.00 12.83 227 GLU B C 1
ATOM 3714 O O . GLU B 1 227 ? 3.651 -11.829 27.702 1.00 12.65 227 GLU B O 1
ATOM 3720 N N . LYS B 1 228 ? 3.224 -10.865 25.701 1.00 12.55 228 LYS B N 1
ATOM 3721 C CA . LYS B 1 228 ? 2.025 -10.105 26.108 1.00 12.98 228 LYS B CA 1
ATOM 3722 C C . LYS B 1 228 ? 2.327 -9.172 27.296 1.00 11.62 228 LYS B C 1
ATOM 3723 O O . LYS B 1 228 ? 1.513 -9.119 28.262 1.00 12.86 228 LYS B O 1
ATOM 3729 N N . GLN B 1 229 ? 3.485 -8.535 27.277 1.00 10.72 229 GLN B N 1
ATOM 3730 C CA . GLN B 1 229 ? 3.917 -7.621 28.357 1.00 11.16 229 GLN B CA 1
ATOM 3731 C C . GLN B 1 229 ? 3.685 -6.194 27.901 1.00 11.48 229 GLN B C 1
ATOM 3732 O O . GLN B 1 229 ? 4.378 -5.730 26.974 1.00 12.67 229 GLN B O 1
ATOM 3738 N N . TYR B 1 230 ? 2.703 -5.548 28.469 1.00 11.80 230 TYR B N 1
ATOM 3739 C CA . TYR B 1 230 ? 2.207 -4.226 27.998 1.00 11.76 230 TYR B CA 1
ATOM 3740 C C . TYR B 1 230 ? 2.383 -3.146 29.042 1.00 12.26 230 TYR B C 1
ATOM 3741 O O . TYR B 1 230 ? 1.926 -2.002 28.806 1.00 14.15 230 TYR B O 1
ATOM 3750 N N . VAL B 1 231 ? 3.017 -3.400 30.169 1.00 10.85 231 VAL B N 1
ATOM 3751 C CA . VAL B 1 231 ? 3.173 -2.380 31.232 1.00 11.81 231 VAL B CA 1
ATOM 3752 C C . VAL B 1 231 ? 4.565 -1.794 31.109 1.00 11.38 231 VAL B C 1
ATOM 3753 O O . VAL B 1 231 ? 5.599 -2.511 31.105 1.00 13.21 231 VAL B O 1
ATOM 3757 N N . GLY B 1 232 ? 4.662 -0.470 31.037 1.00 12.37 232 GLY B N 1
ATOM 3758 C CA . GLY B 1 232 ? 5.939 0.242 31.040 1.00 11.83 232 GLY B CA 1
ATOM 3759 C C . GLY B 1 232 ? 5.801 1.632 31.576 1.00 11.34 232 GLY B C 1
ATOM 3760 O O . GLY B 1 232 ? 4.874 1.906 32.328 1.00 14.10 232 GLY B O 1
ATOM 3761 N N . GLY B 1 233 ? 6.682 2.503 31.170 1.00 10.97 233 GLY B N 1
ATOM 3762 C CA . GLY B 1 233 ? 6.723 3.888 31.637 1.00 10.41 233 GLY B CA 1
ATOM 3763 C C . GLY B 1 233 ? 6.328 4.913 30.602 1.00 10.02 233 GLY B C 1
ATOM 3764 O O . GLY B 1 233 ? 6.558 6.103 30.856 1.00 10.19 233 GLY B O 1
ATOM 3765 N N . SER B 1 234 ? 5.721 4.505 29.513 1.00 9.71 234 SER B N 1
ATOM 3766 C CA . SER B 1 234 ? 5.411 5.399 28.377 1.00 9.58 234 SER B CA 1
ATOM 3767 C C . SER B 1 234 ? 3.999 5.061 27.931 1.00 9.55 234 SER B C 1
ATOM 3768 O O . SER B 1 234 ? 3.801 4.511 26.852 1.00 11.92 234 SER B O 1
ATOM 3771 N N . PRO B 1 235 ? 2.978 5.473 28.688 1.00 10.07 235 PRO B N 1
ATOM 3772 C CA . PRO B 1 235 ? 1.617 4.995 28.414 1.00 11.13 235 PRO B CA 1
ATOM 3773 C C . PRO B 1 235 ? 1.075 5.586 27.121 1.00 10.15 235 PRO B C 1
ATOM 3774 O O . PRO B 1 235 ? 1.355 6.733 26.741 1.00 10.99 235 PRO B O 1
ATOM 3778 N N . ILE B 1 236 ? 0.179 4.825 26.520 1.00 9.72 236 ILE B N 1
ATOM 3779 C CA . ILE B 1 236 ? -0.569 5.243 25.310 1.00 10.19 236 ILE B CA 1
ATOM 3780 C C . ILE B 1 236 ? -1.280 6.567 25.536 1.00 9.51 236 ILE B C 1
ATOM 3781 O O . ILE B 1 236 ? -1.279 7.389 24.603 1.00 10.44 236 ILE B O 1
ATOM 3786 N N . THR B 1 237 ? -1.829 6.870 26.689 1.00 9.64 237 THR B N 1
ATOM 3787 C CA . THR B 1 237 ? -2.463 8.180 26.907 1.00 10.76 237 THR B CA 1
ATOM 3788 C C . THR B 1 237 ? -1.472 9.323 26.666 1.00 10.25 237 THR B C 1
ATOM 3789 O O . THR B 1 237 ? -1.817 10.346 26.084 1.00 11.54 237 THR B O 1
ATOM 3793 N N . MET B 1 238 ? -0.252 9.125 27.119 1.00 10.40 238 MET B N 1
ATOM 3794 C CA . MET B 1 238 ? 0.788 10.155 27.015 1.00 10.31 238 MET B CA 1
ATOM 3795 C C . MET B 1 238 ? 1.216 10.222 25.555 1.00 9.90 238 MET B C 1
ATOM 3796 O O . MET B 1 238 ? 1.341 11.329 24.996 1.00 10.36 238 MET B O 1
ATOM 3801 N N . GLY B 1 239 ? 1.382 9.097 24.894 1.00 9.60 239 GLY B N 1
ATOM 3802 C CA . GLY B 1 239 ? 1.764 9.136 23.494 1.00 10.65 239 GLY B CA 1
ATOM 3803 C C . GLY B 1 239 ? 0.700 9.791 22.636 1.00 10.77 239 GLY B C 1
ATOM 3804 O O . GLY B 1 239 ? 1.025 10.489 21.655 1.00 10.29 239 GLY B O 1
ATOM 3805 N N . LEU B 1 240 ? -0.562 9.545 22.940 1.00 10.65 240 LEU B N 1
ATOM 3806 C CA . LEU B 1 240 ? -1.658 10.151 22.188 1.00 10.43 240 LEU B CA 1
ATOM 3807 C C . LEU B 1 240 ? -1.645 11.662 22.373 1.00 9.79 240 LEU B C 1
ATOM 3808 O O . LEU B 1 240 ? -1.868 12.394 21.393 1.00 10.18 240 LEU B O 1
ATOM 3813 N N . GLU B 1 241 ? -1.396 12.178 23.563 1.00 10.41 241 GLU B N 1
ATOM 3814 C CA . GLU B 1 241 ? -1.298 13.633 23.763 1.00 10.39 241 GLU B CA 1
ATOM 3815 C C . GLU B 1 241 ? -0.173 14.184 22.897 1.00 9.93 241 GLU B C 1
ATOM 3816 O O . GLU B 1 241 ? -0.337 15.237 22.288 1.00 10.43 241 GLU B O 1
ATOM 3822 N N . ALA B 1 242 ? 0.968 13.521 22.863 1.00 9.51 242 ALA B N 1
ATOM 3823 C CA . ALA B 1 242 ? 2.086 13.969 22.001 1.00 9.99 242 ALA B CA 1
ATOM 3824 C C . ALA B 1 242 ? 1.645 13.965 20.533 1.00 9.71 242 ALA B C 1
ATOM 3825 O O . ALA B 1 242 ? 1.972 14.907 19.786 1.00 9.55 242 ALA B O 1
ATOM 3827 N N . LEU B 1 243 ? 0.906 12.958 20.085 1.00 10.08 243 LEU B N 1
ATOM 3828 C CA . LEU B 1 243 ? 0.414 12.951 18.693 1.00 10.55 243 LEU B CA 1
ATOM 3829 C C . LEU B 1 243 ? -0.546 14.085 18.470 1.00 10.41 243 LEU B C 1
ATOM 3830 O O . LEU B 1 243 ? -0.520 14.660 17.362 1.00 11.39 243 LEU B O 1
ATOM 3835 N N . GLU B 1 244 ? -1.412 14.408 19.383 1.00 10.69 244 GLU B N 1
ATOM 3836 C CA . GLU B 1 244 ? -2.285 15.583 19.205 1.00 12.11 244 GLU B CA 1
ATOM 3837 C C . GLU B 1 244 ? -1.456 16.848 19.070 1.00 11.17 244 GLU B C 1
ATOM 3838 O O . GLU B 1 244 ? -1.805 17.721 18.252 1.00 11.44 244 GLU B O 1
ATOM 3844 N N . ASN B 1 245 ? -0.360 16.955 19.794 1.00 9.20 245 ASN B N 1
ATOM 3845 C CA . ASN B 1 245 ? 0.488 18.133 19.624 1.00 9.30 245 ASN B CA 1
ATOM 3846 C C . ASN B 1 245 ? 1.188 18.131 18.288 1.00 8.11 245 ASN B C 1
ATOM 3847 O O . ASN B 1 245 ? 1.424 19.228 17.764 1.00 9.57 245 ASN B O 1
ATOM 3852 N N . ILE B 1 246 ? 1.491 17.005 17.679 1.00 8.42 246 ILE B N 1
ATOM 3853 C CA . ILE B 1 246 ? 2.054 17.011 16.320 1.00 8.33 246 ILE B CA 1
ATOM 3854 C C . ILE B 1 246 ? 1.027 17.648 15.371 1.00 8.99 246 ILE B C 1
ATOM 3855 O O . ILE B 1 246 ? 1.402 18.444 14.477 1.00 8.69 246 ILE B O 1
ATOM 3860 N N . SER B 1 247 ? -0.235 17.271 15.480 1.00 8.67 247 SER B N 1
ATOM 3861 C CA . SER B 1 247 ? -1.270 17.869 14.621 1.00 9.40 247 SER B CA 1
ATOM 3862 C C . SER B 1 247 ? -1.304 19.380 14.800 1.00 9.37 247 SER B C 1
ATOM 3863 O O . SER B 1 247 ? -1.413 20.078 13.779 1.00 10.29 247 SER B O 1
ATOM 3866 N N . GLU B 1 248 ? -1.230 19.869 16.013 1.00 9.19 248 GLU B N 1
ATOM 3867 C CA . GLU B 1 248 ? -1.349 21.327 16.244 1.00 9.47 248 GLU B CA 1
ATOM 3868 C C . GLU B 1 248 ? -0.077 22.025 15.854 1.00 9.21 248 GLU B C 1
ATOM 3869 O O . GLU B 1 248 ? -0.138 23.158 15.284 1.00 10.00 248 GLU B O 1
ATOM 3875 N N . THR B 1 249 ? 1.080 21.448 16.063 1.00 9.44 249 THR B N 1
ATOM 3876 C CA . THR B 1 249 ? 2.360 22.028 15.581 1.00 8.93 249 THR B CA 1
ATOM 3877 C C . THR B 1 249 ? 2.248 22.232 14.080 1.00 9.24 249 THR B C 1
ATOM 3878 O O . THR B 1 249 ? 2.661 23.257 13.508 1.00 9.88 249 THR B O 1
ATOM 3882 N N . SER B 1 250 ? 1.748 21.210 13.397 1.00 9.17 250 SER B N 1
ATOM 3883 C CA . SER B 1 250 ? 1.610 21.222 11.921 1.00 9.80 250 SER B CA 1
ATOM 3884 C C . SER B 1 250 ? 0.615 22.326 11.521 1.00 9.98 250 SER B C 1
ATOM 3885 O O . SER B 1 250 ? 0.932 23.145 10.653 1.00 10.54 250 SER B O 1
ATOM 3888 N N . ARG B 1 251 ? -0.508 22.380 12.168 1.00 10.01 251 ARG B N 1
ATOM 3889 C CA . ARG B 1 251 ? -1.523 23.399 11.848 1.00 11.11 251 ARG B CA 1
ATOM 3890 C C . ARG B 1 251 ? -0.960 24.813 12.052 1.00 11.66 251 ARG B C 1
ATOM 3891 O O . ARG B 1 251 ? -1.253 25.702 11.226 1.00 11.85 251 ARG B O 1
ATOM 3899 N N . GLU B 1 252 ? -0.223 25.083 13.089 1.00 10.72 252 GLU B N 1
ATOM 3900 C CA . GLU B 1 252 ? 0.409 26.413 13.335 1.00 11.51 252 GLU B CA 1
ATOM 3901 C C . GLU B 1 252 ? 1.269 26.806 12.146 1.00 10.23 252 GLU B C 1
ATOM 3902 O O . GLU B 1 252 ? 1.479 28.011 11.984 1.00 11.53 252 GLU B O 1
ATOM 3908 N N . LEU B 1 253 ? 1.824 25.867 11.432 1.00 10.18 253 LEU B N 1
ATOM 3909 C CA . LEU B 1 253 ? 2.709 26.099 10.280 1.00 11.00 253 LEU B CA 1
ATOM 3910 C C . LEU B 1 253 ? 1.971 25.984 8.949 1.00 10.59 253 LEU B C 1
ATOM 3911 O O . LEU B 1 253 ? 2.619 26.141 7.934 1.00 12.13 253 LEU B O 1
ATOM 3916 N N . GLY B 1 254 ? 0.686 25.777 8.954 1.00 10.64 254 GLY B N 1
ATOM 3917 C CA . GLY B 1 254 ? -0.059 25.560 7.706 1.00 11.11 254 GLY B CA 1
ATOM 3918 C C . GLY B 1 254 ? 0.146 24.196 7.085 1.00 11.03 254 GLY B C 1
ATOM 3919 O O . GLY B 1 254 ? -0.089 24.041 5.879 1.00 13.63 254 GLY B O 1
ATOM 3920 N N . VAL B 1 255 ? 0.668 23.210 7.821 1.00 10.35 255 VAL B N 1
ATOM 3921 C CA . VAL B 1 255 ? 1.113 21.892 7.313 1.00 9.97 255 VAL B CA 1
ATOM 3922 C C . VAL B 1 255 ? 0.025 20.889 7.639 1.00 9.99 255 VAL B C 1
ATOM 3923 O O . VAL B 1 255 ? -0.489 20.913 8.761 1.00 10.55 255 VAL B O 1
ATOM 3927 N N . GLY B 1 256 ? -0.232 19.968 6.719 1.00 10.03 256 GLY B N 1
ATOM 3928 C CA . GLY B 1 256 ? -1.150 18.858 6.955 1.00 10.60 256 GLY B CA 1
ATOM 3929 C C . GLY B 1 256 ? -0.527 17.798 7.855 1.00 9.99 256 GLY B C 1
ATOM 3930 O O . GLY B 1 256 ? 0.653 17.890 8.225 1.00 11.35 256 GLY B O 1
ATOM 3931 N N . VAL B 1 257 ? -1.318 16.801 8.149 1.00 10.07 257 VAL B N 1
ATOM 3932 C CA . VAL B 1 257 ? -0.837 15.788 9.119 1.00 10.32 257 VAL B CA 1
ATOM 3933 C C . VAL B 1 257 ? -1.276 14.405 8.714 1.00 9.32 257 VAL B C 1
ATOM 3934 O O . VAL B 1 257 ? -2.438 14.149 8.330 1.00 10.59 257 VAL B O 1
ATOM 3938 N N . LEU B 1 258 ? -0.324 13.494 8.794 1.00 8.83 258 LEU B N 1
ATOM 3939 C CA . LEU B 1 258 ? -0.523 12.056 8.602 1.00 8.99 258 LEU B CA 1
ATOM 3940 C C . LEU B 1 258 ? -0.738 11.428 9.962 1.00 9.44 258 LEU B C 1
ATOM 3941 O O . LEU B 1 258 ? -1.252 12.108 10.865 1.00 10.29 258 LEU B O 1
ATOM 3946 N N . LEU B 1 259 ? -0.456 10.146 10.135 1.00 8.90 259 LEU B N 1
ATOM 3947 C CA . LEU B 1 259 ? -0.476 9.440 11.434 1.00 9.84 259 LEU B CA 1
ATOM 3948 C C . LEU B 1 259 ? -1.890 9.244 11.967 1.00 9.12 259 LEU B C 1
ATOM 3949 O O . LEU B 1 259 ? -2.054 8.854 13.134 1.00 9.72 259 LEU B O 1
ATOM 3954 N N . GLY B 1 260 ? -2.909 9.464 11.155 1.00 9.29 260 GLY B N 1
ATOM 3955 C CA . GLY B 1 260 ? -4.287 9.349 11.652 1.00 9.30 260 GLY B CA 1
ATOM 3956 C C . GLY B 1 260 ? -4.645 7.969 12.115 1.00 8.95 260 GLY B C 1
ATOM 3957 O O . GLY B 1 260 ? -5.374 7.827 13.097 1.00 9.78 260 GLY B O 1
ATOM 3958 N N . SER B 1 261 ? -4.175 6.925 11.464 1.00 9.16 261 SER B N 1
ATOM 3959 C CA . SER B 1 261 ? -4.561 5.571 11.907 1.00 9.82 261 SER B CA 1
ATOM 3960 C C . SER B 1 261 ? -3.975 5.308 13.292 1.00 9.50 261 SER B C 1
ATOM 3961 O O . SER B 1 261 ? -4.552 4.561 14.088 1.00 10.03 261 SER B O 1
ATOM 3964 N N . MET B 1 262 ? -2.768 5.840 13.550 1.00 9.36 262 MET B N 1
ATOM 3965 C CA . MET B 1 262 ? -2.107 5.688 14.846 1.00 10.17 262 MET B CA 1
ATOM 3966 C C . MET B 1 262 ? -2.923 6.416 15.919 1.00 9.22 262 MET B C 1
ATOM 3967 O O . MET B 1 262 ? -3.165 5.868 16.985 1.00 10.44 262 MET B O 1
ATOM 3972 N N . ARG B 1 263 ? -3.319 7.640 15.650 1.00 9.66 263 ARG B N 1
ATOM 3973 C CA . ARG B 1 263 ? -4.196 8.340 16.609 1.00 10.48 263 ARG B CA 1
ATOM 3974 C C . ARG B 1 263 ? -5.478 7.540 16.852 1.00 10.74 263 ARG B C 1
ATOM 3975 O O . ARG B 1 263 ? -5.944 7.431 18.003 1.00 10.99 263 ARG B O 1
ATOM 3983 N N . GLU B 1 264 ? -6.085 6.985 15.820 1.00 10.61 264 GLU B N 1
ATOM 3984 C CA . GLU B 1 264 ? -7.373 6.271 16.005 1.00 10.78 264 GLU B CA 1
ATOM 3985 C C . GLU B 1 264 ? -7.191 5.013 16.814 1.00 11.17 264 GLU B C 1
ATOM 3986 O O . GLU B 1 264 ? -8.029 4.742 17.722 1.00 11.61 264 GLU B O 1
ATOM 3992 N N . VAL B 1 265 ? -6.201 4.201 16.564 1.00 10.00 265 VAL B N 1
ATOM 3993 C CA . VAL B 1 265 ? -6.038 2.949 17.298 1.00 11.05 265 VAL B CA 1
ATOM 3994 C C . VAL B 1 265 ? -5.670 3.260 18.747 1.00 10.05 265 VAL B C 1
ATOM 3995 O O . VAL B 1 265 ? -6.129 2.545 19.651 1.00 10.98 265 VAL B O 1
ATOM 3999 N N . MET B 1 266 ? -4.858 4.274 18.988 1.00 9.89 266 MET B N 1
ATOM 4000 C CA . MET B 1 266 ? -4.515 4.662 20.352 1.00 9.95 266 MET B CA 1
ATOM 4001 C C . MET B 1 266 ? -5.749 5.196 21.090 1.00 10.01 266 MET B C 1
ATOM 4002 O O . MET B 1 266 ? -5.913 4.878 22.284 1.00 10.91 266 MET B O 1
ATOM 4007 N N . SER B 1 267 ? -6.572 5.962 20.433 1.00 11.05 267 SER B N 1
ATOM 4008 C CA . SER B 1 267 ? -7.814 6.455 21.081 1.00 12.38 267 SER B CA 1
ATOM 4009 C C . SER B 1 267 ? -8.686 5.257 21.445 1.00 12.69 267 SER B C 1
ATOM 4010 O O . SER B 1 267 ? -9.280 5.222 22.555 1.00 12.92 267 SER B O 1
ATOM 4013 N N . GLU B 1 268 ? -8.813 4.292 20.577 1.00 13.10 268 GLU B N 1
ATOM 4014 C CA . GLU B 1 268 ? -9.632 3.111 20.900 1.00 14.83 268 GLU B CA 1
ATOM 4015 C C . GLU B 1 268 ? -9.007 2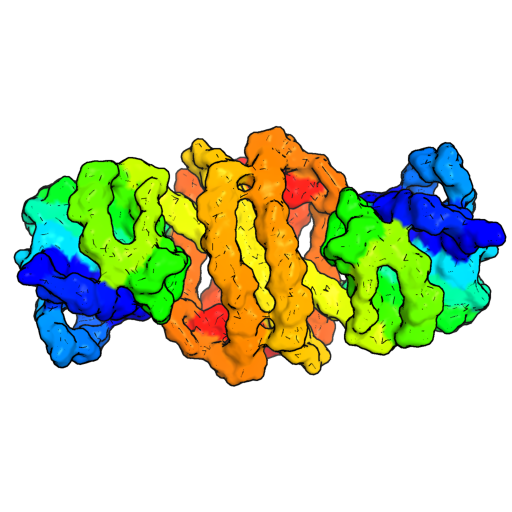.305 22.034 1.00 13.97 268 GLU B C 1
ATOM 4016 O O . GLU B 1 268 ? -9.721 1.715 22.877 1.00 14.00 268 GLU B O 1
ATOM 4022 N N . ALA B 1 269 ? -7.693 2.218 22.140 1.00 11.88 269 ALA B N 1
ATOM 4023 C CA . ALA B 1 269 ? -7.036 1.510 23.227 1.00 11.64 269 ALA B CA 1
ATOM 4024 C C . ALA B 1 269 ? -7.420 2.186 24.539 1.00 12.81 269 ALA B C 1
ATOM 4025 O O . ALA B 1 269 ? -7.752 1.480 25.508 1.00 13.17 269 ALA B O 1
ATOM 4027 N N . VAL B 1 270 ? -7.486 3.492 24.547 1.00 11.82 270 VAL B N 1
ATOM 4028 C CA . VAL B 1 270 ? -7.898 4.217 25.786 1.00 13.20 270 VAL B CA 1
ATOM 4029 C C . VAL B 1 270 ? -9.342 3.802 26.101 1.00 15.79 270 VAL B C 1
ATOM 4030 O O . VAL B 1 270 ? -9.635 3.473 27.301 1.00 15.32 270 VAL B O 1
ATOM 4034 N N . LYS B 1 271 ? -10.234 3.751 25.121 1.00 15.03 271 LYS B N 1
ATOM 4035 C CA . LYS B 1 271 ? -11.668 3.363 25.355 1.00 16.93 271 LYS B CA 1
ATOM 4036 C C . LYS B 1 271 ? -11.727 1.941 25.915 1.00 18.31 271 LYS B C 1
ATOM 4037 O O . LYS B 1 271 ? -12.602 1.702 26.802 1.00 20.54 271 LYS B O 1
ATOM 4043 N N . LYS B 1 272 ? -10.874 1.010 25.522 1.00 17.19 272 LYS B N 1
ATOM 4044 C CA . LYS B 1 272 ? -10.891 -0.411 25.910 1.00 17.95 272 LYS B CA 1
ATOM 4045 C C . LYS B 1 272 ? -10.130 -0.607 27.213 1.00 17.15 272 LYS B C 1
ATOM 4046 O O . LYS B 1 272 ? -9.815 -1.779 27.507 1.00 21.23 272 LYS B O 1
ATOM 4052 N N . GLY B 1 273 ? -9.738 0.462 27.900 1.00 15.79 273 GLY B N 1
ATOM 4053 C CA . GLY B 1 273 ? -9.115 0.325 29.216 1.00 17.47 273 GLY B CA 1
ATOM 4054 C C . GLY B 1 273 ? -7.628 0.067 29.139 1.00 16.81 273 GLY B C 1
ATOM 4055 O O . GLY B 1 273 ? -7.045 -0.229 30.162 1.00 18.47 273 GLY B O 1
ATOM 4056 N N . LYS B 1 274 ? -7.002 0.247 27.963 1.00 14.93 274 LYS B N 1
ATOM 4057 C CA . LYS B 1 274 ? -5.563 -0.014 27.723 1.00 14.57 274 LYS B CA 1
ATOM 4058 C C . LYS B 1 274 ? -4.757 1.296 27.661 1.00 13.58 274 LYS B C 1
ATOM 4059 O O . LYS B 1 274 ? -3.583 1.265 27.238 1.00 13.57 274 LYS B O 1
ATOM 4065 N N . GLY B 1 275 ? -5.280 2.420 28.096 1.00 13.32 275 GLY B N 1
ATOM 4066 C CA . GLY B 1 275 ? -4.582 3.719 27.978 1.00 12.80 275 GLY B CA 1
ATOM 4067 C C . GLY B 1 275 ? -3.286 3.726 28.776 1.00 12.41 275 GLY B C 1
ATOM 4068 O O . GLY B 1 275 ? -2.374 4.530 28.476 1.00 12.86 275 GLY B O 1
ATOM 4069 N N . GLY B 1 276 ? -3.177 2.930 29.840 1.00 12.39 276 GLY B N 1
ATOM 4070 C CA . GLY B 1 276 ? -1.963 2.876 30.620 1.00 12.68 276 GLY B CA 1
ATOM 4071 C C . GLY B 1 276 ? -0.913 1.923 30.046 1.00 13.73 276 GLY B C 1
ATOM 4072 O O . GLY B 1 276 ? 0.213 1.916 30.538 1.00 16.45 276 GLY B O 1
ATOM 4073 N N . GLU B 1 277 ? -1.211 1.220 28.978 1.00 12.72 277 GLU B N 1
ATOM 4074 C CA . GLU B 1 277 ? -0.261 0.249 28.413 1.00 12.84 277 GLU B CA 1
ATOM 4075 C C . GLU B 1 277 ? 0.727 0.933 27.496 1.00 13.18 277 GLU B C 1
ATOM 4076 O O . GLU B 1 277 ? 0.537 2.131 27.110 1.00 13.36 277 GLU B O 1
ATOM 4082 N N . SER B 1 278 ? 1.759 0.190 27.170 1.00 14.47 278 SER B N 1
ATOM 4083 C CA . SER B 1 278 ? 2.788 0.598 26.197 1.00 14.41 278 SER B CA 1
ATOM 4084 C C . SER B 1 278 ? 2.324 0.327 24.779 1.00 13.01 278 SER B C 1
ATOM 4085 O O . SER B 1 278 ? 1.323 -0.289 24.542 1.00 13.91 278 SER B O 1
ATOM 4088 N N . ILE B 1 279 ? 3.136 0.773 23.840 1.00 15.08 279 ILE B N 1
ATOM 4089 C CA . ILE B 1 279 ? 2.955 0.538 22.385 1.00 16.55 279 ILE B CA 1
ATOM 4090 C C . ILE B 1 279 ? 2.631 -0.924 22.107 1.00 13.06 279 ILE B C 1
ATOM 4091 O O . ILE B 1 279 ? 1.834 -1.207 21.201 1.00 13.19 279 ILE B O 1
ATOM 4096 N N . ALA B 1 280 ? 3.300 -1.834 22.788 1.00 12.33 280 ALA B N 1
ATOM 4097 C CA . ALA B 1 280 ? 3.107 -3.263 22.561 1.00 12.54 280 ALA B CA 1
ATOM 4098 C C . ALA B 1 280 ? 1.638 -3.646 22.700 1.00 12.07 280 ALA B C 1
ATOM 4099 O O . ALA B 1 280 ? 1.185 -4.571 22.038 1.00 12.39 280 ALA B O 1
ATOM 4101 N N . GLY B 1 281 ? 0.897 -2.962 23.548 1.00 11.21 281 GLY B N 1
ATOM 4102 C CA . GLY B 1 281 ? -0.519 -3.224 23.789 1.00 11.97 281 GLY B CA 1
ATOM 4103 C C . GLY B 1 281 ? -1.376 -2.913 22.573 1.00 11.73 281 GLY B C 1
ATOM 4104 O O . GLY B 1 281 ? -2.515 -3.338 22.512 1.00 12.27 281 GLY B O 1
ATOM 4105 N N . LEU B 1 282 ? -0.843 -2.207 21.563 1.00 11.16 282 LEU B N 1
ATOM 4106 C CA . LEU B 1 282 ? -1.631 -1.951 20.346 1.00 11.13 282 LEU B CA 1
ATOM 4107 C C . LEU B 1 282 ? -1.672 -3.210 19.475 1.00 11.90 282 LEU B C 1
ATOM 4108 O O . LEU B 1 282 ? -2.576 -3.289 18.657 1.00 13.04 282 LEU B O 1
ATOM 4113 N N . VAL B 1 283 ? -0.727 -4.125 19.582 1.00 10.80 283 VAL B N 1
ATOM 4114 C CA . VAL B 1 283 ? -0.706 -5.305 18.667 1.00 10.85 283 VAL B CA 1
ATOM 4115 C C . VAL B 1 283 ? -1.980 -6.109 18.811 1.00 11.89 283 VAL B C 1
ATOM 4116 O O . VAL B 1 283 ? -2.563 -6.424 17.767 1.00 14.00 283 VAL B O 1
ATOM 4120 N N . PRO B 1 284 ? -2.442 -6.498 20.029 1.00 13.33 284 PRO B N 1
ATOM 4121 C CA . PRO B 1 284 ? -3.724 -7.228 20.130 1.00 15.06 284 PRO B CA 1
ATOM 4122 C C . PRO B 1 284 ? -4.887 -6.350 19.659 1.00 14.72 284 PRO B C 1
ATOM 4123 O O . PRO B 1 284 ? -5.925 -6.942 19.266 1.00 17.75 284 PRO B O 1
ATOM 4127 N N . MET B 1 285 ? -4.796 -5.033 19.653 1.00 15.90 285 MET B N 1
ATOM 4128 C CA . MET B 1 285 ? -5.870 -4.160 19.094 1.00 15.89 285 MET B CA 1
ATOM 4129 C C . MET B 1 285 ? -6.042 -4.639 17.616 1.00 15.46 285 MET B C 1
ATOM 4130 O O . MET B 1 285 ? -7.209 -4.727 17.086 1.00 19.08 285 MET B O 1
ATOM 4135 N N . LEU B 1 286 ? -4.943 -4.908 16.894 1.00 12.76 286 LEU B N 1
ATOM 4136 C CA . LEU B 1 286 ? -5.000 -5.263 15.456 1.00 13.15 286 LEU B CA 1
ATOM 4137 C C . LEU B 1 286 ? -5.325 -6.738 15.290 1.00 14.20 286 LEU B C 1
ATOM 4138 O O . LEU B 1 286 ? -6.097 -7.063 14.378 1.00 15.17 286 LEU B O 1
ATOM 4143 N N . THR B 1 287 ? -4.769 -7.629 16.090 1.00 14.61 287 THR B N 1
ATOM 4144 C CA . THR B 1 287 ? -4.962 -9.068 15.804 1.00 15.77 287 THR B CA 1
ATOM 4145 C C . THR B 1 287 ? -6.391 -9.484 16.144 1.00 18.02 287 THR B C 1
ATOM 4146 O O . THR B 1 287 ? -6.819 -10.456 15.542 1.00 17.73 287 THR B O 1
ATOM 4150 N N . GLU B 1 288 ? -7.080 -8.798 17.039 1.00 17.79 288 GLU B N 1
ATOM 4151 C CA . GLU B 1 288 ? -8.412 -9.240 17.507 1.00 22.00 288 GLU B CA 1
ATOM 4152 C C . GLU B 1 288 ? -9.503 -8.768 16.552 1.00 25.75 288 GLU B C 1
ATOM 4153 O O . GLU B 1 288 ? -10.643 -9.220 16.759 1.00 26.63 288 GLU B O 1
ATOM 4159 N N . LEU B 1 289 ? -9.242 -7.926 15.547 1.00 26.76 289 LEU B N 1
ATOM 4160 C CA . LEU B 1 289 ? -10.353 -7.236 14.823 1.00 29.80 289 LEU B CA 1
ATOM 4161 C C . LEU B 1 289 ? -9.946 -6.853 13.405 1.00 26.38 289 LEU B C 1
ATOM 4162 O O . LEU B 1 289 ? -8.989 -6.075 13.246 1.00 23.71 289 LEU B O 1
ATOM 4167 N N . ASP B 1 290 ? -10.657 -7.351 12.403 1.00 26.28 290 ASP B N 1
ATOM 4168 C CA . ASP B 1 290 ? -10.502 -6.916 11.000 1.00 26.14 290 ASP B CA 1
ATOM 4169 C C . ASP B 1 290 ? -11.191 -5.557 10.876 1.00 25.52 290 ASP B C 1
ATOM 4170 O O . ASP B 1 290 ? -12.422 -5.491 10.810 1.00 25.90 290 ASP B O 1
ATOM 4175 N N . LYS B 1 291 ? -10.418 -4.477 10.970 1.00 20.92 291 LYS B N 1
ATOM 4176 C CA . LYS B 1 291 ? -10.889 -3.076 10.852 1.00 20.69 291 LYS B CA 1
ATOM 4177 C C . LYS B 1 291 ? -9.797 -2.214 10.224 1.00 21.38 291 LYS B C 1
ATOM 4178 O O . LYS B 1 291 ? -8.602 -2.455 10.550 1.00 19.68 291 LYS B O 1
ATOM 4184 N N . LYS B 1 292 ? -10.180 -1.282 9.361 1.00 19.41 292 LYS B N 1
ATOM 4185 C CA . LYS B 1 292 ? -9.281 -0.228 8.788 1.00 20.10 292 LYS B CA 1
ATOM 4186 C C . LYS B 1 292 ? -9.333 1.006 9.682 1.00 19.64 292 LYS B C 1
ATOM 4187 O O . LYS B 1 292 ? -10.372 1.669 9.740 1.00 21.35 292 LYS B O 1
ATOM 4193 N N . TRP B 1 293 ? -8.245 1.325 10.383 1.00 16.75 293 TRP B N 1
ATOM 4194 C CA . TRP B 1 293 ? -8.190 2.444 11.349 1.00 16.61 293 TRP B CA 1
ATOM 4195 C C . TRP B 1 293 ? -7.897 3.761 10.645 1.00 16.88 293 TRP B C 1
ATOM 4196 O O . TRP B 1 293 ? -7.202 3.754 9.631 1.00 15.51 293 TRP B O 1
#

Foldseek 3Di:
DAEEEEEDLPQQSVLLLVLLLVLPYAYEYEYPPQCSCVVVVVSRYHYDPALLRRLVRHQEYEYEHAALVVVCVRCVPNQAQASHEYEYQYADALVSLVVVQVVSVVSHHPYYKYKHWPDGSVCFQEQVTEIEIEAQPVSCVVCVSSNNSRHHYDDDYNRRSVNNVVNVVVVVVVVVVVQVLVLVQQLCVLVVHDSVVVCVVCVVVVVVVVVCVVVLVVCLVVVNFADDCFLLNVLVVLVVSCVSQVVSVHHDDCVQVNVLSVVCVVVVRRNTHCSVSVCVPVVDDDDD/DAAEEEEEDLPQQSVLLLVLLLVLRHAYEYEYPPQCSCVVVVVSRYHYAPALQRRLVGHQEYEYEHAALVVVVVSLVRHQAQASHEYEYQYADALVSQVVVQVSNVNNHHPFYKYKHWPDGSVCFQAQVTEIEIEAQVVSCVVCVSSNNSGHHYDDDYNRRSVNNVVNVVVVVVVVVVVQVLVLVCQLCVLVVHDSVVVCVVCVVVVVVVVVCPVVLVVCLVVVNWADDCFLLNVLVVVVVSCVSQVVSVHHHDCVQVNVLSVVCVVVVRRRTHPSVSVCSPVVDDDDD

InterPro domains:
  IPR006115 6-phosphogluconate dehydrogenase, NADP-binding [PF03446] (9-157)
  IPR013328 6-phosphogluconate dehydrogenase, domain 2 [G3DSA:1.10.1040.10] (164-290)
  IPR015815 3-hydroxyisobutyrate dehydrogenase-related [PIRSF000103] (5-288)
  IPR036291 NAD(P)-binding domain superfamily [SSF51735] (8-159)
  IPR048666 NADPH-dependent reductive aminase-like, C-terminal domain [PF21761] (164-286)
  IPR051265 HIBADH-related NP60 subfamily [PTHR43580] (8-205)

Nearest PDB structures (foldseek):
  8qhe-assembly1_A-2  TM=9.549E-01  e=1.060E-31  Aspergillus lentulus
  5ojl-assembly1_A-2  TM=8.729E-01  e=1.320E-30  Aspergillus terreus
  6smt-assembly3_E  TM=9.358E-01  e=3.308E-28  Mycolicibacterium smegmatis MC2 155
  8bk1-assembly3_D  TM=9.247E-01  e=4.467E-28  Amycolatopsis azurea
  7y8o-assembly1_B  TM=9.038E-01  e=7.509E-27  Streptomyces clavuligerus

Solvent-accessible surface area: 22894 Å² total; per-residue (Å²): 180,84,78,2,0,0,0,1,2,33,75,36,1,51,16,1,0,59,16,5,30,188,66,22,9,83,3,3,0,37,18,212,35,60,124,99,2,67,63,0,82,118,84,60,12,66,66,9,76,60,24,44,92,0,2,76,47,3,73,17,0,5,0,15,27,88,20,0,74,45,0,49,121,19,3,87,150,4,139,81,1,62,46,25,18,0,0,0,11,0,32,0,0,21,89,21,0,55,105,0,17,62,32,1,122,126,62,34,17,114,27,13,0,2,1,6,28,21,35,44,23,137,106,16,33,78,112,89,7,30,2,0,0,0,0,62,119,107,10,22,85,81,20,102,153,31,7,67,18,4,9,64,22,112,51,39,28,83,72,32,11,33,0,0,7,15,7,0,0,0,32,0,0,42,16,0,4,17,0,0,0,0,0,0,0,0,0,0,25,43,34,69,54,44,19,55,99,6,1,75,14,0,25,73,41,14,51,66,41,25,107,49,5,57,60,12,0,17,91,11,101,92,140,100,38,139,43,26,36,21,1,58,79,19,24,56,12,4,79,16,1,16,65,1,0,124,94,56,31,2,0,5,0,0,9,4,3,20,101,0,5,27,60,0,56,156,113,68,31,7,57,40,16,24,2,0,0,8,23,11,0,47,127,90,88,84,137,33,204,114,84,89,2,0,0,4,1,3,34,74,36,1,54,17,1,0,56,15,5,30,192,66,30,9,54,2,5,0,40,18,214,35,57,126,98,2,68,62,0,81,118,85,36,11,70,63,12,75,53,10,43,94,0,4,79,47,3,72,13,0,4,5,16,28,85,18,0,77,46,1,27,107,14,7,105,112,3,150,86,1,69,49,31,19,2,0,0,11,1,32,0,6,15,90,35,0,59,114,0,20,78,46,1,133,147,45,36,20,129,23,14,0,2,1,5,26,40,35,49,23,129,94,15,29,94,104,100,8,36,2,0,0,0,0,65,106,108,11,9,105,83,20,99,144,29,7,57,16,3,8,64,14,128,36,39,24,95,73,27,12,37,0,1,8,14,7,0,0,11,26,0,3,62,8,0,6,24,0,0,1,0,0,0,0,0,0,0,27,44,32,71,56,46,19,53,97,6,3,67,16,0,64,73,10,10,46,64,3,16,108,56,0,52,91,13,0,18,62,10,104,98,147,98,37,126,41,25,37,21,2,59,78,20,24,53,11,4,76,14,0,10,62,0,0,136,71,59,34,2,1,5,0,0,11,3,2,28,102,0,5,47,36,0,60,162,123,70,34,7,57,37,15,26,1,0,0,7,23,10,0,48,128,86,83,82,136,27

B-factor: mean 17.2, std 9.07, range [7.46, 66.22]

Radius of gyration: 27.28 Å; Cα contacts (8 Å, |Δi|>4): 1275; chains: 2; bounding box: 39×66×82 Å

Secondary structure (DSSP, 8-state):
--EEEEE--SHHHHHHHHHHHHTT-EEEEE-SSGGGGGGGTTTTPEEPSSHHHHHHT-SEEEE--S-HHHHHHHHTT----BT-EEEE-----HHHHHHHHHHHHHTTBSEEEEEEE-S-GGGTTSTT-EEEEES-HHHHHHHHHHHGGGSEEEEEESSTTHHHHHHHHHHHHHHHHHHHHHHHHHHHHHTT--HHHHHHHHHHHHHHHHHHHHHHHHHHHTT---SSS-HHHHHHHHHHHHHHHHHTT--B--HHHHHHHHHHHHTT-TTS-GGGHHHHHHT---B-/-PPEEEEE--SHHHHHHHHHHHHTT-EEEEE-SSGGGGGGGGGGT-EE-SSHHHHHHT-SEEEE--S-HHHHHHHHTT----TT-EEEE-----HHHHHHHHHHHHHTT-SEEEEEEE-S-GGGTTSTT-EEEEES-HHHHHHHHHHHGGGSEEEEEESSTTHHHHHHHHHHHHHHHHHHHHHHHHHHHHHTT--HHHHHHHHHHHHHHHHHSHHHHHHHHHTT---SSS-HHHHHHHHHHHHHHHHHTT--B--HHHHHHHHHHHHTT-TTS-GGGHHHHHHT---B-